Protein AF-0000000079301400 (afdb_homodimer)

Structure (mmCIF, N/CA/C/O backbone):
data_AF-0000000079301400-model_v1
#
loop_
_entity.id
_entity.type
_entity.pdbx_description
1 polymer 'Precorrin-2 methylase'
#
loop_
_atom_site.group_PDB
_atom_site.id
_atom_site.type_symbol
_atom_site.label_atom_id
_atom_site.label_alt_id
_atom_site.label_comp_id
_atom_site.label_asym_id
_atom_site.label_entity_id
_atom_site.label_seq_id
_atom_site.pdbx_PDB_ins_code
_atom_site.Cartn_x
_atom_site.Cartn_y
_atom_site.Cartn_z
_atom_site.occupancy
_atom_site.B_iso_or_equiv
_atom_site.auth_seq_id
_atom_site.auth_comp_id
_atom_site.auth_asym_id
_atom_sit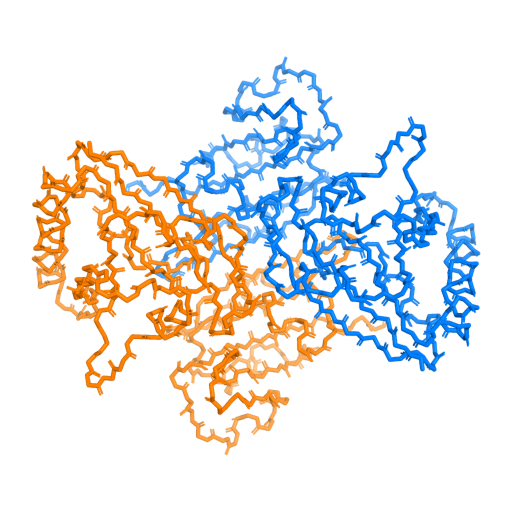e.auth_atom_id
_atom_site.pdbx_PDB_model_num
ATOM 1 N N . MET A 1 1 ? 14.289 18.422 16.375 1 97.81 1 MET A N 1
ATOM 2 C CA . MET A 1 1 ? 12.906 17.953 16.469 1 97.81 1 MET A CA 1
ATOM 3 C C . MET A 1 1 ? 12.555 17.094 15.258 1 97.81 1 MET A C 1
ATOM 5 O O . MET A 1 1 ? 12.953 17.391 14.133 1 97.81 1 MET A O 1
ATOM 9 N N . LYS A 1 2 ? 11.906 15.977 15.539 1 98.56 2 LYS A N 1
ATOM 10 C CA . LYS A 1 2 ? 11.562 15.055 14.453 1 98.56 2 LYS A CA 1
ATOM 11 C C . LYS A 1 2 ? 10.117 14.594 14.562 1 98.56 2 LYS A C 1
ATOM 13 O O . LYS A 1 2 ? 9.648 14.242 15.648 1 98.56 2 LYS A O 1
ATOM 18 N N . LEU A 1 3 ? 9.453 14.578 13.484 1 98.88 3 LEU A N 1
ATOM 19 C CA . LEU A 1 3 ? 8.086 14.094 13.383 1 98.88 3 LEU A CA 1
ATOM 20 C C . LEU A 1 3 ? 7.996 12.922 12.406 1 98.88 3 LEU A C 1
ATOM 22 O O . LEU A 1 3 ? 8.461 13.016 11.273 1 98.88 3 LEU A O 1
ATOM 26 N N . TYR A 1 4 ? 7.434 11.859 12.867 1 98.94 4 TYR A N 1
ATOM 27 C CA . TYR A 1 4 ? 7.129 10.727 12 1 98.94 4 TYR A CA 1
ATOM 28 C C . TYR A 1 4 ? 5.66 10.734 11.594 1 98.94 4 TYR A C 1
ATOM 30 O O . TYR A 1 4 ? 4.773 10.844 12.445 1 98.94 4 TYR A O 1
ATOM 38 N N . LEU A 1 5 ? 5.441 10.727 10.336 1 98.88 5 LEU A N 1
ATOM 39 C CA . LEU A 1 5 ? 4.105 10.406 9.852 1 98.88 5 LEU A CA 1
ATOM 40 C C . LEU A 1 5 ? 3.912 8.898 9.742 1 98.88 5 LEU A C 1
ATOM 42 O O . LEU A 1 5 ? 4.527 8.25 8.891 1 98.88 5 LEU A O 1
ATOM 46 N N . LEU A 1 6 ? 3.033 8.367 10.555 1 98.88 6 LEU A N 1
ATOM 47 C CA . LEU A 1 6 ? 2.928 6.922 10.695 1 98.88 6 LEU A CA 1
ATOM 48 C C . LEU A 1 6 ? 1.653 6.406 10.031 1 98.88 6 LEU A C 1
ATOM 50 O O . LEU A 1 6 ? 0.553 6.613 10.547 1 98.88 6 LEU A O 1
ATOM 54 N N . GLY A 1 7 ? 1.839 5.746 8.875 1 98.81 7 GLY A N 1
ATOM 55 C CA . GLY A 1 7 ? 0.693 5.051 8.312 1 98.81 7 GLY A CA 1
ATOM 56 C C . GLY A 1 7 ? 0.264 3.848 9.133 1 98.81 7 GLY A C 1
ATOM 57 O O . GLY A 1 7 ? 1.053 2.926 9.352 1 98.81 7 GLY A O 1
ATOM 58 N N . VAL A 1 8 ? -0.997 3.855 9.523 1 98.75 8 VAL A N 1
ATOM 59 C CA . VAL A 1 8 ? -1.432 2.789 10.422 1 98.75 8 VAL A CA 1
ATOM 60 C C . VAL A 1 8 ? -2.381 1.849 9.688 1 98.75 8 VAL A C 1
ATOM 62 O O . VAL A 1 8 ? -3 0.976 10.297 1 98.75 8 VAL A O 1
ATOM 65 N N . GLY A 1 9 ? -2.553 1.964 8.383 1 98.25 9 GLY A N 1
ATOM 66 C CA . GLY A 1 9 ? -3.43 1.11 7.602 1 98.25 9 GLY A CA 1
ATOM 67 C C . GLY A 1 9 ? -4.887 1.532 7.664 1 98.25 9 GLY A C 1
ATOM 68 O O . GLY A 1 9 ? -5.219 2.533 8.305 1 98.25 9 GLY A O 1
ATOM 69 N N . PRO A 1 10 ? -5.727 0.736 7.059 1 97.38 10 PRO A N 1
ATOM 70 C CA . PRO A 1 10 ? -7.105 1.178 6.859 1 97.38 10 PRO A CA 1
ATOM 71 C C . PRO A 1 10 ? -8 0.888 8.062 1 97.38 10 PRO A C 1
ATOM 73 O O . PRO A 1 10 ? -9.18 1.24 8.055 1 97.38 10 PRO A O 1
ATOM 76 N N . GLY A 1 11 ? -7.449 0.29 9.086 1 96.38 11 GLY A N 1
ATOM 77 C CA . GLY A 1 11 ? -8.312 0.088 10.242 1 96.38 11 GLY A CA 1
ATOM 78 C C . GLY A 1 11 ? -7.953 -1.142 11.055 1 96.38 11 GLY A C 1
ATOM 79 O O . GLY A 1 11 ? -7.992 -1.111 12.281 1 96.38 11 GLY A O 1
ATOM 80 N N . ASP A 1 12 ? -7.664 -2.252 10.398 1 96.94 12 ASP A N 1
ATOM 81 C CA . ASP A 1 12 ? -7.273 -3.5 11.047 1 96.94 12 ASP A CA 1
ATOM 82 C C . ASP A 1 12 ? -5.914 -3.359 11.734 1 96.94 12 ASP A C 1
ATOM 84 O O . ASP A 1 12 ? -4.898 -3.143 11.07 1 96.94 12 ASP A O 1
ATOM 88 N N . PRO A 1 13 ? -5.891 -3.492 13.062 1 97.75 13 PRO A N 1
ATOM 89 C CA . PRO A 1 13 ? -4.629 -3.309 13.781 1 97.75 13 PRO A CA 1
ATOM 90 C C . PRO A 1 13 ? -3.549 -4.297 13.344 1 97.75 13 PRO A C 1
ATOM 92 O O . PRO A 1 13 ? -2.357 -4.043 13.539 1 97.75 13 PRO A O 1
ATOM 95 N N . GLU A 1 14 ? -3.932 -5.344 12.742 1 98.12 14 GLU A N 1
ATOM 96 C CA . GLU A 1 14 ? -2.971 -6.348 12.297 1 98.12 14 GLU A CA 1
ATOM 97 C C . GLU A 1 14 ? -2.242 -5.898 11.031 1 98.12 14 GLU A C 1
ATOM 99 O O . GLU A 1 14 ? -1.263 -6.523 10.625 1 98.12 14 GLU A O 1
ATOM 104 N N . LEU A 1 15 ? -2.68 -4.812 10.469 1 98.62 15 LEU A N 1
ATOM 105 C CA . LEU A 1 15 ? -2.078 -4.398 9.203 1 98.62 15 LEU A CA 1
ATOM 106 C C . LEU A 1 15 ? -1.028 -3.316 9.43 1 98.62 15 LEU A C 1
ATOM 108 O O . LEU A 1 15 ? -0.467 -2.779 8.469 1 98.62 15 LEU A O 1
ATOM 112 N N . LEU A 1 16 ? -0.749 -2.998 10.695 1 98.81 16 LEU A N 1
ATOM 113 C CA . LEU A 1 16 ? 0.402 -2.152 10.992 1 98.81 16 LEU A CA 1
ATOM 114 C C . LEU A 1 16 ? 1.699 -2.83 10.562 1 98.81 16 LEU A C 1
ATOM 116 O O . LEU A 1 16 ? 1.841 -4.047 10.695 1 98.81 16 LEU A O 1
ATOM 120 N N . THR A 1 17 ? 2.65 -2.049 10.062 1 98.88 17 THR A N 1
ATOM 121 C CA . THR A 1 17 ? 3.984 -2.578 9.797 1 98.88 17 THR A CA 1
ATOM 122 C C . THR A 1 17 ? 4.777 -2.719 11.094 1 98.88 17 THR A C 1
ATOM 124 O O . THR A 1 17 ? 4.457 -2.08 12.094 1 98.88 17 THR A O 1
ATOM 127 N N . LEU A 1 18 ? 5.773 -3.494 11.023 1 98.88 18 LEU A N 1
ATOM 128 C CA . LEU A 1 18 ? 6.66 -3.654 12.172 1 98.88 18 LEU A CA 1
ATOM 129 C C . LEU A 1 18 ? 7.359 -2.34 12.508 1 98.88 18 LEU A C 1
ATOM 131 O O . LEU A 1 18 ? 7.578 -2.031 13.68 1 98.88 18 LEU A O 1
ATOM 135 N N . LYS A 1 19 ? 7.699 -1.574 11.508 1 98.81 19 LYS A N 1
ATOM 136 C CA . LYS A 1 19 ? 8.312 -0.269 11.719 1 98.81 19 LYS A CA 1
ATOM 137 C C . LYS A 1 19 ? 7.363 0.677 12.445 1 98.81 19 LYS A C 1
ATOM 139 O O . LYS A 1 19 ? 7.762 1.354 13.398 1 98.81 19 LYS A O 1
ATOM 144 N N . ALA A 1 20 ? 6.109 0.731 11.969 1 98.94 20 ALA A N 1
ATOM 145 C CA . ALA A 1 20 ? 5.117 1.564 12.648 1 98.94 20 ALA A CA 1
ATOM 146 C C . ALA A 1 20 ? 4.93 1.13 14.094 1 98.94 20 ALA A C 1
ATOM 148 O O . ALA A 1 20 ? 4.859 1.969 15 1 98.94 20 ALA A O 1
ATOM 149 N N . LEU A 1 21 ? 4.836 -0.171 14.266 1 98.81 21 LEU A N 1
ATOM 150 C CA . LEU A 1 21 ? 4.691 -0.702 15.617 1 98.81 21 LEU A CA 1
ATOM 151 C C . LEU A 1 21 ? 5.852 -0.259 16.5 1 98.81 21 LEU A C 1
ATOM 153 O O . LEU A 1 21 ? 5.637 0.265 17.594 1 98.81 21 LEU A O 1
ATOM 157 N N . ARG A 1 22 ? 7.047 -0.468 16.062 1 98.81 22 ARG A N 1
ATOM 158 C CA . ARG A 1 22 ? 8.234 -0.109 16.828 1 98.81 22 ARG A CA 1
ATOM 159 C C . ARG A 1 22 ? 8.227 1.372 17.188 1 98.81 22 ARG A C 1
ATOM 161 O O . ARG A 1 22 ? 8.516 1.739 18.328 1 98.81 22 ARG A O 1
ATOM 168 N N . LEU A 1 23 ? 7.902 2.221 16.266 1 98.88 23 LEU A N 1
ATOM 169 C CA . LEU A 1 23 ? 7.906 3.662 16.484 1 98.88 23 LEU A CA 1
ATOM 170 C C . LEU A 1 23 ? 6.789 4.07 17.438 1 98.88 23 LEU A C 1
ATOM 172 O O . LEU A 1 23 ? 6.984 4.918 18.312 1 98.88 23 LEU A O 1
ATOM 176 N N . ILE A 1 24 ? 5.613 3.443 17.266 1 98.88 24 ILE A N 1
ATOM 177 C CA . ILE A 1 24 ? 4.484 3.715 18.141 1 98.88 24 ILE A CA 1
ATOM 178 C C . ILE A 1 24 ? 4.875 3.412 19.594 1 98.88 24 ILE A C 1
ATOM 180 O O . ILE A 1 24 ? 4.539 4.172 20.5 1 98.88 24 ILE A O 1
ATOM 184 N N . GLN A 1 25 ? 5.566 2.367 19.781 1 98.75 25 GLN A N 1
ATOM 185 C CA . GLN A 1 25 ? 5.973 1.942 21.109 1 98.75 25 GLN A CA 1
ATOM 186 C C . GLN A 1 25 ? 7.082 2.832 21.672 1 98.75 25 GLN A C 1
ATOM 188 O O . GLN A 1 25 ? 7.098 3.156 22.859 1 98.75 25 GLN A O 1
ATOM 193 N N . ARG A 1 26 ? 7.953 3.305 20.859 1 98.56 26 ARG A N 1
ATOM 194 C CA . ARG A 1 26 ? 9.18 3.969 21.281 1 98.56 26 ARG A CA 1
ATOM 195 C C . ARG A 1 26 ? 8.961 5.469 21.453 1 98.56 26 ARG A C 1
ATOM 197 O O . ARG A 1 26 ? 9.555 6.09 22.328 1 98.56 26 ARG A O 1
ATOM 204 N N . LEU A 1 27 ? 8.227 6.129 20.594 1 98.81 27 LEU A N 1
ATOM 205 C CA . LEU A 1 27 ? 8.109 7.582 20.547 1 98.81 27 LEU A CA 1
ATOM 206 C C . LEU A 1 27 ? 7.434 8.109 21.812 1 98.81 27 LEU A C 1
ATOM 208 O O . LEU A 1 27 ? 6.484 7.504 22.312 1 98.81 27 LEU A O 1
ATOM 212 N N . PRO A 1 28 ? 7.883 9.203 22.281 1 98.75 28 PRO A N 1
ATOM 213 C CA . PRO A 1 28 ? 7.402 9.703 23.562 1 98.75 28 PRO A CA 1
ATOM 214 C C . PRO A 1 28 ? 6.02 10.344 23.469 1 98.75 28 PRO A C 1
ATOM 216 O O . PRO A 1 28 ? 5.352 10.531 24.484 1 98.75 28 PRO A O 1
ATOM 219 N N . VAL A 1 29 ? 5.559 10.727 22.281 1 98.81 29 VAL A N 1
ATOM 220 C CA . VAL A 1 29 ? 4.266 11.375 22.109 1 98.81 29 VAL A CA 1
ATOM 221 C C . VAL A 1 29 ? 3.689 11.016 20.734 1 98.81 29 VAL A C 1
ATOM 223 O O . VAL A 1 29 ? 4.434 10.859 19.766 1 98.81 29 VAL A O 1
ATOM 226 N N . LEU A 1 30 ? 2.406 10.852 20.719 1 98.75 30 LEU A N 1
ATOM 227 C CA . LEU A 1 30 ? 1.691 10.594 19.484 1 98.75 30 LEU A CA 1
ATOM 228 C C . LEU A 1 30 ? 0.615 11.648 19.234 1 98.75 30 LEU A C 1
ATOM 230 O O . LEU A 1 30 ? -0.041 12.102 20.188 1 98.75 30 LEU A O 1
ATOM 234 N N . PHE A 1 31 ? 0.502 12.047 17.984 1 98.38 31 PHE A N 1
ATOM 235 C CA . PHE A 1 31 ? -0.577 12.906 17.516 1 98.38 31 PHE A CA 1
ATOM 236 C C . PHE A 1 31 ? -1.582 12.109 16.688 1 98.38 31 PHE A C 1
ATOM 238 O O . PHE A 1 31 ? -1.231 11.094 16.094 1 98.38 31 PHE A O 1
ATOM 245 N N . TYR A 1 32 ? -2.82 12.539 16.688 1 96.94 32 TYR A N 1
ATOM 246 C CA . TYR A 1 32 ? -3.846 11.891 15.875 1 96.94 32 TYR A CA 1
ATOM 247 C C . TYR A 1 32 ? -4.934 12.883 15.469 1 96.94 32 TYR A C 1
ATOM 249 O O . TYR A 1 32 ? -5.141 13.891 16.141 1 96.94 32 TYR A O 1
ATOM 257 N N . PRO A 1 33 ? -5.547 12.609 14.305 1 93.19 33 PRO A N 1
ATOM 258 C CA . PRO A 1 33 ? -6.609 13.516 13.875 1 93.19 33 PRO A CA 1
ATOM 259 C C . PRO A 1 33 ? -7.863 13.422 14.742 1 93.19 33 PRO A C 1
ATOM 261 O O . PRO A 1 33 ? -8.328 12.312 15.039 1 93.19 33 PRO A O 1
ATOM 264 N N . GLU A 1 34 ? -8.273 14.578 15.047 1 87.5 34 GLU A N 1
ATOM 265 C CA . GLU A 1 34 ? -9.516 14.656 15.805 1 87.5 34 GLU A CA 1
ATOM 266 C C . GLU A 1 34 ? -10.727 14.508 14.883 1 87.5 34 GLU A C 1
ATOM 268 O O . GLU A 1 34 ? -10.805 15.148 13.836 1 87.5 34 GLU A O 1
ATOM 273 N N . GLU A 1 35 ? -11.539 13.508 15.094 1 75.5 35 GLU A N 1
ATOM 274 C CA . GLU A 1 35 ? -12.805 13.336 14.391 1 75.5 35 GLU A CA 1
ATOM 275 C C . GLU A 1 35 ? -13.992 13.719 15.266 1 75.5 35 GLU A C 1
ATOM 277 O O . GLU A 1 35 ? -14.008 13.414 16.469 1 75.5 35 GLU A O 1
ATOM 282 N N . GLU A 1 36 ? -14.742 14.656 14.805 1 69.62 36 GLU A N 1
ATOM 283 C CA . GLU A 1 36 ? -15.82 15.188 15.633 1 69.62 36 GLU A CA 1
ATOM 284 C C . GLU A 1 36 ? -16.766 14.07 16.094 1 69.62 36 GLU A C 1
ATOM 286 O O . GLU A 1 36 ? -17.312 13.336 15.266 1 69.62 36 GLU A O 1
ATOM 291 N N . GLY A 1 37 ? -16.875 14 17.391 1 70.44 37 GLY A N 1
ATOM 292 C CA . GLY A 1 37 ? -17.906 13.164 18 1 70.44 37 GLY A CA 1
ATOM 293 C C . GLY A 1 37 ? -17.547 11.695 18.016 1 70.44 37 GLY A C 1
ATOM 294 O O . GLY A 1 37 ? -18.391 10.844 18.312 1 70.44 37 GLY A O 1
ATOM 295 N N . ARG A 1 38 ? -16.391 11.305 17.531 1 79.5 38 ARG A N 1
ATOM 296 C CA . ARG A 1 38 ? -16.047 9.891 17.547 1 79.5 38 ARG A CA 1
ATOM 297 C C . ARG A 1 38 ? -14.539 9.703 17.734 1 79.5 38 ARG A C 1
ATOM 299 O O . ARG A 1 38 ? -13.773 10.672 17.656 1 79.5 38 ARG A O 1
ATOM 306 N N . GLU A 1 39 ? -14.227 8.609 18.172 1 85.75 39 GLU A N 1
ATOM 307 C CA . GLU A 1 39 ? -12.812 8.25 18.234 1 85.75 39 GLU A CA 1
ATOM 308 C C . GLU A 1 39 ? -12.172 8.266 16.859 1 85.75 39 GLU A C 1
ATOM 310 O O . GLU A 1 39 ? -12.773 7.828 15.875 1 85.75 39 GLU A O 1
ATOM 315 N N . SER A 1 40 ? -10.992 8.828 16.875 1 91.88 40 SER A N 1
ATOM 316 C CA . SER A 1 40 ? -10.219 8.836 15.633 1 91.88 40 SER A CA 1
ATOM 317 C C . SER A 1 40 ? -9.969 7.414 15.133 1 91.88 40 SER A C 1
ATOM 319 O O . SER A 1 40 ? -9.539 6.547 15.891 1 91.88 40 SER A O 1
ATOM 321 N N . LEU A 1 41 ? -10.25 7.219 13.914 1 92.75 41 LEU A N 1
ATOM 322 C CA . LEU A 1 41 ? -10.055 5.902 13.312 1 92.75 41 LEU A CA 1
ATOM 323 C C . LEU A 1 41 ? -8.586 5.516 13.32 1 92.75 41 LEU A C 1
ATOM 325 O O . LEU A 1 41 ? -8.242 4.348 13.523 1 92.75 41 LEU A O 1
ATOM 329 N N . ALA A 1 42 ? -7.727 6.531 13.062 1 96.19 42 ALA A N 1
ATOM 330 C CA . ALA A 1 42 ? -6.293 6.27 13.117 1 96.19 42 ALA A CA 1
ATOM 331 C C . ALA A 1 42 ? -5.863 5.84 14.516 1 96.19 42 ALA A C 1
ATOM 333 O O . ALA A 1 42 ? -5.098 4.887 14.672 1 96.19 42 ALA A O 1
ATOM 334 N N . LEU A 1 43 ? -6.383 6.543 15.469 1 97.06 43 LEU A N 1
A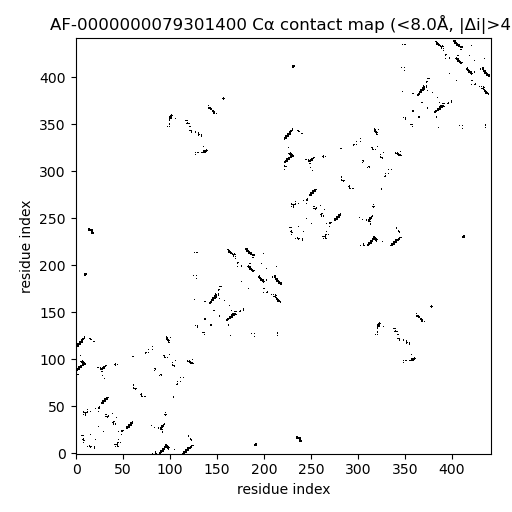TOM 335 C CA . LEU A 1 43 ? -6.09 6.184 16.859 1 97.06 43 LEU A CA 1
ATOM 336 C C . LEU A 1 43 ? -6.613 4.789 17.188 1 97.06 43 LEU A C 1
ATOM 338 O O . LEU A 1 43 ? -5.918 3.99 17.812 1 97.06 43 LEU A O 1
ATOM 342 N N . ARG A 1 44 ? -7.801 4.5 16.734 1 95.44 44 ARG A N 1
ATOM 343 C CA . ARG A 1 44 ? -8.406 3.197 16.984 1 95.44 44 ARG A CA 1
ATOM 344 C C . ARG A 1 44 ? -7.555 2.072 16.406 1 95.44 44 ARG A C 1
ATOM 346 O O . ARG A 1 44 ? -7.352 1.046 17.062 1 95.44 44 ARG A O 1
ATOM 353 N N . ALA A 1 45 ? -7.066 2.24 15.227 1 96.38 45 ALA A N 1
ATOM 354 C CA . ALA A 1 45 ? -6.262 1.23 14.547 1 96.38 45 ALA A CA 1
ATOM 355 C C . ALA A 1 45 ? -4.957 0.972 15.297 1 96.38 45 ALA A C 1
ATOM 357 O O . ALA A 1 45 ? -4.457 -0.154 15.312 1 96.38 45 ALA A O 1
ATOM 358 N N . ALA A 1 46 ? -4.418 1.963 15.953 1 98.12 46 ALA A N 1
ATOM 359 C CA . ALA A 1 46 ? -3.111 1.865 16.609 1 98.12 46 ALA A CA 1
ATOM 360 C C . ALA A 1 46 ? -3.26 1.531 18.094 1 98.12 46 ALA A C 1
ATOM 362 O O . ALA A 1 46 ? -2.297 1.114 18.734 1 98.12 46 ALA A O 1
ATOM 363 N N . LYS A 1 47 ? -4.363 1.662 18.641 1 97.19 47 LYS A N 1
ATOM 364 C CA . LYS A 1 47 ? -4.629 1.705 20.078 1 97.19 47 LYS A CA 1
ATOM 365 C C . LYS A 1 47 ? -4.117 0.447 20.766 1 97.19 47 LYS A C 1
ATOM 367 O O . LYS A 1 47 ? -3.453 0.529 21.812 1 97.19 47 LYS A O 1
ATOM 372 N N . PRO A 1 48 ? -4.363 -0.736 20.188 1 97.75 48 PRO A N 1
ATOM 373 C CA . PRO A 1 48 ? -3.91 -1.951 20.875 1 97.75 48 PRO A CA 1
ATOM 374 C C . PRO A 1 48 ? -2.398 -1.981 21.078 1 97.75 48 PRO A C 1
ATOM 376 O O . PRO A 1 48 ? -1.898 -2.768 21.891 1 97.75 48 PRO A O 1
ATOM 379 N N . HIS A 1 49 ? -1.675 -1.142 20.391 1 98 49 HIS A N 1
ATOM 380 C CA . HIS A 1 49 ? -0.219 -1.226 20.391 1 98 49 HIS A CA 1
ATOM 381 C C . HIS A 1 49 ? 0.403 -0.023 21.094 1 98 49 HIS A C 1
ATOM 383 O O . HIS A 1 49 ? 1.629 0.092 21.172 1 98 49 HIS A O 1
ATOM 389 N N . ILE A 1 50 ? -0.396 0.881 21.562 1 98.44 50 ILE A N 1
ATOM 390 C CA . ILE A 1 50 ? 0.081 2.078 22.25 1 98.44 50 ILE A CA 1
ATOM 391 C C . ILE A 1 50 ? 0.275 1.78 23.734 1 98.44 50 ILE A C 1
ATOM 393 O O . ILE A 1 50 ? -0.667 1.38 24.422 1 98.44 50 ILE A O 1
ATOM 397 N N . PRO A 1 51 ? 1.49 1.929 24.188 1 98.25 51 PRO A N 1
ATOM 398 C CA . PRO A 1 51 ? 1.716 1.725 25.609 1 98.25 51 PRO A CA 1
ATOM 399 C C . PRO A 1 51 ? 0.805 2.588 26.484 1 98.25 51 PRO A C 1
ATOM 401 O O . PRO A 1 51 ? 0.521 3.738 26.141 1 98.25 51 PRO A O 1
ATOM 404 N N . PRO A 1 52 ? 0.425 2.029 27.641 1 97.56 52 PRO A N 1
ATOM 405 C CA . PRO A 1 52 ? -0.397 2.82 28.562 1 97.56 52 PRO A CA 1
ATOM 406 C C . PRO A 1 52 ? 0.307 4.09 29.047 1 97.56 52 PRO A C 1
ATOM 408 O O . PRO A 1 52 ? 1.511 4.066 29.312 1 97.56 52 PRO A O 1
ATOM 411 N N . GLY A 1 53 ? -0.458 5.199 29.047 1 97.5 53 GLY A N 1
ATOM 412 C CA . GLY A 1 53 ? 0.06 6.438 29.609 1 97.5 53 GLY A CA 1
ATOM 413 C C . GLY A 1 53 ? 0.779 7.297 28.594 1 97.5 53 GLY A C 1
ATOM 414 O O . GLY A 1 53 ? 1.177 8.422 28.891 1 97.5 53 GLY A O 1
ATOM 415 N N . LYS A 1 54 ? 0.968 6.754 27.391 1 97.88 54 LYS A N 1
ATOM 416 C CA . LYS A 1 54 ? 1.623 7.551 26.359 1 97.88 54 LYS A CA 1
ATOM 417 C C . LYS A 1 54 ? 0.827 8.812 26.062 1 97.88 54 LYS A C 1
ATOM 419 O O . LYS A 1 54 ? -0.386 8.758 25.844 1 97.88 54 LYS A O 1
ATOM 424 N N . PRO A 1 55 ? 1.537 9.961 26.078 1 98.38 55 PRO A N 1
ATOM 425 C CA . PRO A 1 55 ? 0.866 11.203 25.688 1 98.38 55 PRO A CA 1
ATOM 426 C C . PRO A 1 55 ? 0.264 11.133 24.281 1 98.38 55 PRO A C 1
ATOM 428 O O . PRO A 1 55 ? 0.946 10.742 23.328 1 98.38 55 PRO A O 1
ATOM 431 N N . LEU A 1 56 ? -1.015 11.398 24.219 1 97.88 56 LEU A N 1
ATOM 432 C CA . LEU A 1 56 ? -1.778 11.453 22.969 1 97.88 56 LEU A CA 1
ATOM 433 C C . LEU A 1 56 ? -2.396 12.836 22.766 1 97.88 56 LEU A C 1
ATOM 435 O O . LEU A 1 56 ? -3.162 13.305 23.609 1 97.88 56 LEU A O 1
ATOM 439 N N . LEU A 1 57 ? -2.059 13.484 21.672 1 97.19 57 LEU A N 1
ATOM 440 C CA . LEU A 1 57 ? -2.535 14.836 21.406 1 97.19 57 LEU A CA 1
ATOM 441 C C . LEU A 1 57 ? -3.416 14.883 20.172 1 97.19 57 LEU A C 1
ATOM 443 O O . LEU A 1 57 ? -2.951 14.586 19.062 1 97.19 57 LEU A O 1
ATOM 447 N N . PRO A 1 58 ? -4.684 15.211 20.328 1 95.44 58 PRO A N 1
ATOM 448 C CA . PRO A 1 58 ? -5.555 15.367 19.156 1 95.44 58 PRO A CA 1
ATOM 449 C C . PRO A 1 58 ? -5.27 16.641 18.375 1 95.44 58 PRO A C 1
ATOM 451 O O . PRO A 1 58 ? -4.957 17.672 18.969 1 95.44 58 PRO A O 1
ATOM 454 N N . LEU A 1 59 ? -5.312 16.516 17.109 1 94.06 59 LEU A N 1
ATOM 455 C CA . LEU A 1 59 ? -5.18 17.672 16.234 1 94.06 59 LEU A CA 1
ATOM 456 C C . LEU A 1 59 ? -6.383 17.781 15.305 1 94.06 59 LEU A C 1
ATOM 458 O O . LEU A 1 59 ? -6.926 16.781 14.852 1 94.06 59 LEU A O 1
ATOM 462 N N . PRO A 1 60 ? -6.789 19.016 15.133 1 83.88 60 PRO A N 1
ATOM 463 C CA . PRO A 1 60 ? -7.961 19.188 14.266 1 83.88 60 PRO A CA 1
ATOM 464 C C . PRO A 1 60 ? -7.711 18.719 12.836 1 83.88 60 PRO A C 1
ATOM 466 O O . PRO A 1 60 ? -6.574 18.766 12.359 1 83.88 60 PRO A O 1
ATOM 469 N N . LEU A 1 61 ? -8.906 18.188 12.32 1 73.75 61 LEU A N 1
ATOM 470 C CA . LEU A 1 61 ? -8.906 17.953 10.883 1 73.75 61 LEU A CA 1
ATOM 471 C C . LEU A 1 61 ? -9.172 19.25 10.117 1 73.75 61 LEU A C 1
ATOM 473 O O . LEU A 1 61 ? -9.828 20.156 10.641 1 73.75 61 LEU A O 1
ATOM 477 N N . PHE A 1 62 ? -8.5 19.484 9.102 1 69.56 62 PHE A N 1
ATOM 478 C CA . PHE A 1 62 ? -8.562 20.719 8.32 1 69.56 62 PHE A CA 1
ATOM 479 C C . PHE A 1 62 ? -9.68 20.641 7.289 1 69.56 62 PHE A C 1
ATOM 481 O O . PHE A 1 62 ? -9.438 20.75 6.086 1 69.56 62 PHE A O 1
ATOM 488 N N . THR A 1 63 ? -10.867 20.125 7.945 1 62.5 63 THR A N 1
ATOM 489 C CA . THR A 1 63 ? -11.992 19.891 7.043 1 62.5 63 THR A CA 1
ATOM 490 C C . THR A 1 63 ? -12.992 21.031 7.109 1 62.5 63 THR A C 1
ATOM 492 O O . THR A 1 63 ? -13.078 21.734 8.117 1 62.5 63 THR A O 1
ATOM 495 N N . GLY A 1 64 ? -12.93 22.172 6.211 1 64.38 64 GLY A N 1
ATOM 496 C CA . GLY A 1 64 ? -13.891 23.25 6.152 1 64.38 64 GLY A CA 1
ATOM 497 C C . GLY A 1 64 ? -13.828 24.047 4.855 1 64.38 64 GLY A C 1
ATOM 498 O O . GLY A 1 64 ? -12.859 23.906 4.094 1 64.38 64 GLY A O 1
ATOM 499 N N . HIS A 1 65 ? -14.898 24.609 4.574 1 69.94 65 HIS A N 1
ATOM 500 C CA . HIS A 1 65 ? -15.047 25.312 3.305 1 69.94 65 HIS A CA 1
ATOM 501 C C . HIS A 1 65 ? -14.367 26.672 3.352 1 69.94 65 HIS A C 1
ATOM 503 O O . HIS A 1 65 ? -14.062 27.266 2.309 1 69.94 65 HIS A O 1
ATOM 509 N N . ASP A 1 66 ? -14.047 27.125 4.5 1 82 66 ASP A N 1
ATOM 510 C CA . ASP A 1 66 ? -13.414 28.438 4.641 1 82 66 ASP A CA 1
ATOM 511 C C . ASP A 1 66 ? -11.891 28.312 4.613 1 82 66 ASP A C 1
ATOM 513 O O . ASP A 1 66 ? -11.289 27.812 5.566 1 82 66 ASP A O 1
ATOM 517 N N . PRO A 1 67 ? -11.336 28.766 3.502 1 85.19 67 PRO A N 1
ATOM 518 C CA . PRO A 1 67 ? -9.891 28.625 3.336 1 85.19 67 PRO A CA 1
ATOM 519 C C . PRO A 1 67 ? -9.102 29.281 4.461 1 85.19 67 PRO A C 1
ATOM 521 O O . PRO A 1 67 ? -8.055 28.766 4.879 1 85.19 67 PRO A O 1
ATOM 524 N N . GLN A 1 68 ? -9.562 30.375 4.922 1 87.94 68 GLN A N 1
ATOM 525 C CA . GLN A 1 68 ? -8.867 31.078 6 1 87.94 68 GLN A CA 1
ATOM 526 C C . GLN A 1 68 ? -8.93 30.281 7.301 1 87.94 68 GLN A C 1
ATOM 528 O O . GLN A 1 68 ? -7.938 30.203 8.031 1 87.94 68 GLN A O 1
ATOM 533 N N . ALA A 1 69 ? -10.086 29.766 7.477 1 85.12 69 ALA A N 1
ATOM 534 C CA . ALA A 1 69 ? -10.25 28.938 8.672 1 85.12 69 ALA A CA 1
ATOM 535 C C . ALA A 1 69 ? -9.367 27.688 8.602 1 85.12 69 ALA A C 1
ATOM 537 O O . ALA A 1 69 ? -8.758 27.297 9.602 1 85.12 69 ALA A O 1
ATOM 538 N N . ARG A 1 70 ? -9.281 27.141 7.469 1 87.75 70 ARG A N 1
ATOM 539 C CA . ARG A 1 70 ? -8.438 25.953 7.273 1 87.75 70 ARG A CA 1
ATOM 540 C C . ARG A 1 70 ? -6.973 26.281 7.516 1 87.75 70 ARG A C 1
ATOM 542 O O . ARG A 1 70 ? -6.262 25.516 8.172 1 87.75 70 ARG A O 1
ATOM 549 N N . GLU A 1 71 ? -6.621 27.422 7.043 1 89.94 71 GLU A N 1
ATOM 550 C CA . GLU A 1 71 ? -5.23 27.844 7.199 1 89.94 71 GLU A CA 1
ATOM 551 C C . GLU A 1 71 ? -4.902 28.109 8.664 1 89.94 71 GLU A C 1
ATOM 553 O O . GLU A 1 71 ? -3.824 27.75 9.141 1 89.94 71 GLU A O 1
ATOM 558 N N . ARG A 1 72 ? -5.793 28.75 9.328 1 90.06 72 ARG A N 1
ATOM 559 C CA . ARG A 1 72 ? -5.605 29.016 10.75 1 90.06 72 ARG A CA 1
ATOM 560 C C . ARG A 1 72 ? -5.504 27.703 11.539 1 90.06 72 ARG A C 1
ATOM 562 O O . ARG A 1 72 ? -4.652 27.578 12.422 1 90.06 72 ARG A O 1
ATOM 569 N N . ALA A 1 73 ? -6.348 26.797 11.164 1 89 73 ALA A N 1
ATOM 570 C CA . ALA A 1 73 ? -6.34 25.5 11.828 1 89 73 ALA A CA 1
ATOM 571 C C . ALA A 1 73 ? -5.023 24.766 11.594 1 89 73 ALA A C 1
ATOM 573 O O . ALA A 1 73 ? -4.48 24.141 12.5 1 89 73 ALA A O 1
ATOM 574 N N . ARG A 1 74 ? -4.512 24.875 10.438 1 92.62 74 ARG A N 1
ATOM 575 C CA . ARG A 1 74 ? -3.242 24.234 10.094 1 92.62 74 ARG A CA 1
ATOM 576 C C . ARG A 1 74 ? -2.094 24.859 10.891 1 92.62 74 ARG A C 1
ATOM 578 O O . ARG A 1 74 ? -1.244 24.141 11.414 1 92.62 74 ARG A O 1
ATOM 585 N N . ARG A 1 75 ? -2.117 26.125 11 1 93.44 75 ARG A N 1
ATOM 586 C CA . ARG A 1 75 ? -1.069 26.812 11.742 1 93.44 75 ARG A CA 1
ATOM 587 C C . ARG A 1 75 ? -1.116 26.453 13.227 1 93.44 75 ARG A C 1
ATOM 589 O O . ARG A 1 75 ? -0.077 26.219 13.844 1 93.44 75 ARG A O 1
ATOM 596 N N . GLN A 1 76 ? -2.289 26.406 13.68 1 92.44 76 GLN A N 1
ATOM 597 C CA . GLN A 1 76 ? -2.459 26.031 15.078 1 92.44 76 GLN A CA 1
ATOM 598 C C . GLN A 1 76 ? -1.991 24.609 15.336 1 92.44 76 GLN A C 1
ATOM 600 O O . GLN A 1 76 ? -1.32 24.328 16.328 1 92.44 76 GLN A O 1
ATOM 605 N N . ALA A 1 77 ? -2.385 23.734 14.469 1 94.69 77 ALA A N 1
ATOM 606 C CA . ALA A 1 77 ? -1.957 22.344 14.586 1 94.69 77 ALA A CA 1
ATOM 607 C C . ALA A 1 77 ? -0.437 22.234 14.516 1 94.69 77 ALA A C 1
ATOM 609 O O . ALA A 1 77 ? 0.175 21.516 15.312 1 94.69 77 ALA A O 1
ATOM 610 N N . ALA A 1 78 ? 0.169 22.938 13.625 1 96.56 78 ALA A N 1
ATOM 611 C CA . ALA A 1 78 ? 1.622 22.922 13.477 1 96.56 78 ALA A CA 1
ATOM 612 C C . ALA A 1 78 ? 2.309 23.453 14.727 1 96.56 78 ALA A C 1
ATOM 614 O O . ALA A 1 78 ? 3.338 22.922 15.156 1 96.56 78 ALA A O 1
ATOM 615 N N . GLU A 1 79 ? 1.714 24.484 15.258 1 96.25 79 GLU A N 1
ATOM 616 C CA . GLU A 1 79 ? 2.262 25.047 16.484 1 96.25 79 GLU A CA 1
ATOM 617 C C . GLU A 1 79 ? 2.193 24.047 17.625 1 96.25 79 GLU A C 1
ATOM 619 O O . GLU A 1 79 ? 3.15 23.906 18.391 1 96.25 79 GLU A O 1
ATOM 624 N N . THR A 1 80 ? 1.096 23.406 17.719 1 96.62 80 THR A N 1
ATOM 625 C CA . THR A 1 80 ? 0.93 22.391 18.734 1 96.62 80 THR A CA 1
ATOM 626 C C . THR A 1 80 ? 1.982 21.297 18.578 1 96.62 80 THR A C 1
ATOM 628 O O . THR A 1 80 ? 2.588 20.859 19.562 1 96.62 80 THR A O 1
ATOM 631 N N . ILE A 1 81 ? 2.223 20.859 17.391 1 98.06 81 ILE A N 1
ATOM 632 C CA . ILE A 1 81 ? 3.223 19.844 17.094 1 98.06 81 ILE A CA 1
ATOM 633 C C . ILE A 1 81 ? 4.609 20.344 17.484 1 98.06 81 ILE A C 1
ATOM 635 O O . ILE A 1 81 ? 5.355 19.656 18.188 1 98.06 81 ILE A O 1
ATOM 639 N N . ARG A 1 82 ? 4.891 21.547 17.094 1 97.88 82 ARG A N 1
ATOM 640 C CA . ARG A 1 82 ? 6.207 22.109 17.375 1 97.88 82 ARG A CA 1
ATOM 641 C C . ARG A 1 82 ? 6.453 22.234 18.875 1 97.88 82 ARG A C 1
ATOM 643 O O . ARG A 1 82 ? 7.547 21.938 19.359 1 97.88 82 ARG A O 1
ATOM 650 N N . GLU A 1 83 ? 5.477 22.703 19.547 1 97.81 83 GLU A N 1
ATOM 651 C CA . GLU A 1 83 ? 5.594 22.828 20.984 1 97.81 83 GLU A CA 1
ATOM 652 C C . GLU A 1 83 ? 5.84 21.469 21.641 1 97.81 83 GLU A C 1
ATOM 654 O O . GLU A 1 83 ? 6.707 21.344 22.516 1 97.81 83 GLU A O 1
ATOM 659 N N . ALA A 1 84 ? 5.086 20.5 21.25 1 98.31 84 ALA A N 1
ATOM 660 C CA . ALA A 1 84 ? 5.262 19.156 21.797 1 98.31 84 ALA A CA 1
ATOM 661 C C . ALA A 1 84 ? 6.648 18.609 21.469 1 98.31 84 ALA A C 1
ATOM 663 O O . ALA A 1 84 ? 7.32 18.031 22.328 1 98.31 84 ALA A O 1
ATOM 664 N N . LEU A 1 85 ? 7.062 18.75 20.234 1 98.5 85 LEU A N 1
ATOM 665 C CA . LEU A 1 85 ? 8.352 18.234 19.797 1 98.5 85 LEU A CA 1
ATOM 666 C C . LEU A 1 85 ? 9.492 18.953 20.516 1 98.5 85 LEU A C 1
ATOM 668 O O . LEU A 1 85 ? 10.547 18.359 20.766 1 98.5 85 LEU A O 1
ATOM 672 N N . ALA A 1 86 ? 9.266 20.266 20.781 1 98.06 86 ALA A N 1
ATOM 673 C CA . ALA A 1 86 ? 10.266 21 21.562 1 98.06 86 ALA A CA 1
ATOM 674 C C . ALA A 1 86 ? 10.453 20.359 22.938 1 98.06 86 ALA A C 1
ATOM 676 O O . ALA A 1 86 ? 11.562 20.328 23.469 1 98.06 86 ALA A O 1
ATOM 677 N N . ARG A 1 87 ? 9.43 19.844 23.438 1 98 87 ARG A N 1
ATOM 678 C CA . ARG A 1 87 ? 9.438 19.234 24.766 1 98 87 ARG A CA 1
ATOM 679 C C . ARG A 1 87 ? 9.945 17.797 24.703 1 98 87 ARG A C 1
ATOM 681 O O . ARG A 1 87 ? 10.766 17.391 25.531 1 98 87 ARG A O 1
ATOM 688 N N . TYR A 1 88 ? 9.516 16.984 23.719 1 98.38 88 TYR A N 1
ATOM 689 C CA . TYR A 1 88 ? 9.727 15.539 23.703 1 98.38 88 TYR A CA 1
ATOM 690 C C . TYR A 1 88 ? 10.859 15.156 22.766 1 98.38 88 TYR A C 1
ATOM 692 O O . TYR A 1 88 ? 11.375 14.031 22.828 1 98.38 88 TYR A O 1
ATOM 700 N N . GLY A 1 89 ? 11.234 16.062 21.906 1 98.25 89 GLY A N 1
ATOM 701 C CA . GLY A 1 89 ? 12.281 15.789 20.938 1 98.25 89 GLY A CA 1
ATOM 702 C C . GLY A 1 89 ? 11.773 15.117 19.672 1 98.25 89 GLY A C 1
ATOM 703 O O . GLY A 1 89 ? 12.156 15.5 18.562 1 98.25 89 GLY A O 1
ATOM 704 N N . GLU A 1 90 ? 10.961 14.156 19.781 1 98.75 90 GLU A N 1
ATOM 705 C CA . GLU A 1 90 ? 10.391 13.43 18.656 1 98.75 90 GLU A CA 1
ATOM 706 C C . GLU A 1 90 ? 8.945 13.016 18.938 1 98.75 90 GLU A C 1
ATOM 708 O O . GLU A 1 90 ? 8.539 12.945 20.094 1 98.75 90 GLU A O 1
ATOM 713 N N . GLY A 1 91 ? 8.195 12.812 17.891 1 98.81 91 GLY A N 1
ATOM 714 C CA . GLY A 1 91 ? 6.812 12.367 17.984 1 98.81 91 GLY A CA 1
ATOM 715 C C . GLY A 1 91 ? 6.297 11.742 16.703 1 98.81 91 GLY A C 1
ATOM 716 O O . GLY A 1 91 ? 6.98 11.758 15.68 1 98.81 91 GLY A O 1
ATOM 717 N N . GLY A 1 92 ? 5.137 11.094 16.828 1 98.81 92 GLY A N 1
ATOM 718 C CA . GLY A 1 92 ? 4.508 10.453 15.68 1 98.81 92 GLY A CA 1
ATOM 719 C C . GLY A 1 92 ? 3.08 10.914 15.453 1 98.81 92 GLY A C 1
ATOM 720 O O . GLY A 1 92 ? 2.312 11.062 16.406 1 98.81 92 GLY A O 1
ATOM 721 N N . TYR A 1 93 ? 2.781 11.234 14.258 1 98.75 93 TYR A N 1
ATOM 722 C CA . TYR A 1 93 ? 1.409 11.508 13.852 1 98.75 93 TYR A CA 1
ATOM 723 C C . TYR A 1 93 ? 0.771 10.273 13.219 1 98.75 93 TYR A C 1
ATOM 725 O O . TYR A 1 93 ? 1.202 9.82 12.156 1 98.75 93 TYR A O 1
ATOM 733 N N . LEU A 1 94 ? -0.275 9.719 13.844 1 98.62 94 LEU A N 1
ATOM 734 C CA . LEU A 1 94 ? -0.983 8.555 13.328 1 98.62 94 LEU A CA 1
ATOM 735 C C . LEU A 1 94 ? -1.839 8.922 12.125 1 98.62 94 LEU A C 1
ATOM 737 O O . LEU A 1 94 ? -2.672 9.828 12.203 1 98.62 94 LEU A O 1
ATOM 741 N N . VAL A 1 95 ? -1.643 8.227 11.047 1 97.94 95 VAL A N 1
ATOM 742 C CA . VAL A 1 95 ? -2.357 8.516 9.812 1 97.94 95 VAL A CA 1
ATOM 743 C C . VAL A 1 95 ? -3.145 7.277 9.375 1 97.94 95 VAL A C 1
ATOM 745 O O . VAL A 1 95 ? -2.568 6.203 9.188 1 97.94 95 VAL A O 1
ATOM 748 N N . LEU A 1 96 ? -4.48 7.395 9.203 1 96.62 96 LEU A N 1
ATOM 749 C CA . LEU A 1 96 ? -5.277 6.297 8.672 1 96.62 96 LEU A CA 1
ATOM 750 C C . LEU A 1 96 ? -4.859 5.957 7.25 1 96.62 96 LEU A C 1
ATOM 752 O O . LEU A 1 96 ? -4.742 6.848 6.402 1 96.62 96 LEU A O 1
ATOM 756 N N . GLY A 1 97 ? -4.645 4.699 6.984 1 97.38 97 GLY A N 1
ATOM 757 C CA . GLY A 1 97 ? -4.168 4.289 5.672 1 97.38 97 GLY A CA 1
ATOM 758 C C . GLY A 1 97 ? -2.682 4.52 5.477 1 97.38 97 GLY A C 1
ATOM 759 O O . GLY A 1 97 ? -1.873 4.156 6.332 1 97.38 97 GLY A O 1
ATOM 760 N N . ASP A 1 98 ? -2.295 4.926 4.328 1 98.62 98 ASP A N 1
ATOM 761 C CA . ASP A 1 98 ? -0.919 5.273 3.992 1 98.62 98 ASP A CA 1
ATOM 762 C C . ASP A 1 98 ? -0.618 6.727 4.359 1 98.62 98 ASP A C 1
ATOM 764 O O . ASP A 1 98 ? -1.438 7.617 4.121 1 98.62 98 ASP A O 1
ATOM 768 N N . SER A 1 99 ? 0.618 6.973 4.828 1 98.62 99 SER A N 1
ATOM 769 C CA . SER A 1 99 ? 0.98 8.266 5.402 1 98.62 99 SER A CA 1
ATOM 770 C C . SER A 1 99 ? 1.098 9.336 4.324 1 98.62 99 SER A C 1
ATOM 772 O O . SER A 1 99 ? 1.133 10.531 4.629 1 98.62 99 SER A O 1
ATOM 774 N N . LEU A 1 100 ? 1.104 8.93 3.051 1 98.5 100 LEU A N 1
ATOM 775 C CA . LEU A 1 100 ? 1.324 9.938 2.018 1 98.5 100 LEU A CA 1
ATOM 776 C C . LEU A 1 100 ? 0.241 9.859 0.947 1 98.5 100 LEU A C 1
ATOM 778 O O . LEU A 1 100 ? 0.412 10.398 -0.151 1 98.5 100 LEU A O 1
ATOM 782 N N . LEU A 1 101 ? -0.848 9.133 1.176 1 98.38 101 LEU A N 1
ATOM 783 C CA . LEU A 1 101 ? -1.978 9.047 0.256 1 98.38 101 LEU A CA 1
ATOM 784 C C . LEU A 1 101 ? -3.23 9.648 0.877 1 98.38 101 LEU A C 1
ATOM 786 O O . LEU A 1 101 ? -3.848 9.047 1.758 1 98.38 101 LEU A O 1
ATOM 790 N N . TYR A 1 102 ? -3.57 10.812 0.39 1 95.69 102 TYR A N 1
ATOM 791 C CA . TYR A 1 102 ? -4.734 11.547 0.875 1 95.69 102 TYR A CA 1
ATOM 792 C C . TYR A 1 102 ? -4.656 11.75 2.383 1 95.69 102 TYR A C 1
ATOM 794 O O . TYR A 1 102 ? -5.668 11.656 3.082 1 95.69 102 TYR A O 1
ATOM 802 N N . ALA A 1 103 ? -3.457 12.031 2.869 1 94.94 103 ALA A N 1
ATOM 803 C CA . ALA A 1 103 ? -3.201 12.164 4.301 1 94.94 103 ALA A CA 1
ATOM 804 C C . ALA A 1 103 ? -3.234 13.625 4.727 1 94.94 103 ALA A C 1
ATOM 806 O O . ALA A 1 103 ? -2.459 14.445 4.227 1 94.94 103 ALA A O 1
ATOM 807 N N . SER A 1 104 ? -4.008 13.938 5.684 1 91.38 104 SER A N 1
ATOM 808 C CA . SER A 1 104 ? -4.273 15.312 6.09 1 91.38 104 SER A CA 1
ATOM 809 C C . SER A 1 104 ? -3.02 15.977 6.656 1 91.38 104 SER A C 1
ATOM 811 O O . SER A 1 104 ? -2.783 17.172 6.43 1 91.38 104 SER A O 1
ATOM 813 N N . PRO A 1 105 ? -2.154 15.25 7.371 1 94.75 105 PRO A N 1
ATOM 814 C CA . PRO A 1 105 ? -0.993 15.922 7.961 1 94.75 105 PRO A CA 1
ATOM 815 C C . PRO A 1 105 ? -0.035 16.484 6.91 1 94.75 105 PRO A C 1
ATOM 817 O O . PRO A 1 105 ? 0.841 17.281 7.234 1 94.75 105 PRO A O 1
ATOM 820 N N . LEU A 1 106 ? -0.188 16.016 5.672 1 95 106 LEU A N 1
ATOM 821 C CA . LEU A 1 106 ? 0.663 16.547 4.605 1 95 106 LEU A CA 1
ATOM 822 C C . LEU A 1 106 ? 0.441 18.047 4.418 1 95 106 LEU A C 1
ATOM 824 O O . LEU A 1 106 ? 1.354 18.766 4.008 1 95 106 LEU A O 1
ATOM 828 N N . ASN A 1 107 ? -0.687 18.516 4.781 1 93.19 107 ASN A N 1
ATOM 829 C CA . ASN A 1 107 ? -1.01 19.938 4.703 1 93.19 107 ASN A CA 1
ATOM 830 C C . ASN A 1 107 ? -0.257 20.734 5.754 1 93.19 107 ASN A C 1
ATOM 832 O O . ASN A 1 107 ? -0.209 21.969 5.684 1 93.19 107 ASN A O 1
ATOM 836 N N . LEU A 1 108 ? 0.334 20.125 6.688 1 95.62 108 LEU A N 1
ATOM 837 C CA . LEU A 1 108 ? 1.042 20.797 7.77 1 95.62 108 LEU A CA 1
ATOM 838 C C . LEU A 1 108 ? 2.504 21.031 7.406 1 95.62 108 LEU A C 1
ATOM 840 O O . LEU A 1 108 ? 3.195 21.812 8.055 1 95.62 108 LEU A O 1
ATOM 844 N N . LEU A 1 109 ? 3.006 20.328 6.383 1 95.44 109 LEU A N 1
ATOM 845 C CA . LEU A 1 109 ? 4.43 20.297 6.066 1 95.44 109 LEU A CA 1
ATOM 846 C C . LEU A 1 109 ? 4.973 21.703 5.867 1 95.44 109 LEU A C 1
ATOM 848 O O . LEU A 1 109 ? 6.02 22.062 6.422 1 95.44 109 LEU A O 1
ATOM 852 N N . PRO A 1 110 ? 4.215 22.609 5.199 1 94.31 110 PRO A N 1
ATOM 853 C CA . PRO A 1 110 ? 4.727 23.969 4.996 1 94.31 110 PRO A CA 1
ATOM 854 C C . PRO A 1 110 ? 4.871 24.75 6.301 1 94.31 110 PRO A C 1
ATOM 856 O O . PRO A 1 110 ? 5.598 25.75 6.355 1 94.31 110 PRO A O 1
ATOM 859 N N . HIS A 1 111 ? 4.191 24.328 7.285 1 95.12 111 HIS A N 1
ATOM 860 C CA . HIS A 1 111 ? 4.164 25.047 8.547 1 95.12 111 HIS A CA 1
ATOM 861 C C . HIS A 1 111 ? 5.09 24.406 9.578 1 95.12 111 HIS A C 1
ATOM 863 O O . HIS A 1 111 ? 5.098 24.812 10.742 1 95.12 111 HIS A O 1
ATOM 869 N N . LEU A 1 112 ? 5.84 23.406 9.141 1 97.31 112 LEU A N 1
ATOM 870 C CA . LEU A 1 112 ? 6.684 22.672 10.062 1 97.31 112 LEU A CA 1
ATOM 871 C C . LEU A 1 112 ? 8.164 22.953 9.812 1 97.31 112 LEU A C 1
ATOM 873 O O . LEU A 1 112 ? 8.992 22.047 9.859 1 97.31 112 LEU A O 1
ATOM 877 N N . ALA A 1 113 ? 8.398 24.203 9.516 1 94 113 ALA A N 1
ATOM 878 C CA . ALA A 1 113 ? 9.789 24.609 9.367 1 94 113 ALA A CA 1
ATOM 879 C C . ALA A 1 113 ? 10.594 24.281 10.617 1 94 113 ALA A C 1
ATOM 881 O O . ALA A 1 113 ? 10.133 24.5 11.734 1 94 113 ALA A O 1
ATOM 882 N N . GLY A 1 114 ? 11.75 23.719 10.391 1 95.44 114 GLY A N 1
ATOM 883 C CA . GLY A 1 114 ? 12.609 23.375 11.516 1 95.44 114 GLY A CA 1
ATOM 884 C C . GLY A 1 114 ? 12.359 21.984 12.062 1 95.44 114 GLY A C 1
ATOM 885 O O . GLY A 1 114 ? 13.055 21.531 12.977 1 95.44 114 GLY A O 1
ATOM 886 N N . VAL A 1 115 ? 11.359 21.328 11.625 1 98.12 115 VAL A N 1
ATOM 887 C CA . VAL A 1 115 ? 11.039 19.969 12.047 1 98.12 115 VAL A CA 1
ATOM 888 C C . VAL A 1 115 ? 11.422 18.984 10.953 1 98.12 115 VAL A C 1
ATOM 890 O O . VAL A 1 115 ? 11.023 19.141 9.797 1 98.12 115 VAL A O 1
ATOM 893 N N . GLU A 1 116 ? 12.289 18.062 11.289 1 98.5 116 GLU A N 1
ATOM 894 C CA . GLU A 1 116 ? 12.539 16.969 10.367 1 98.5 116 GLU A CA 1
ATOM 895 C C . GLU A 1 116 ? 11.344 16.016 10.305 1 98.5 116 GLU A C 1
ATOM 897 O O . GLU A 1 116 ? 10.836 15.57 11.336 1 98.5 116 GLU A O 1
ATOM 902 N N . VAL A 1 117 ? 10.891 15.75 9.125 1 98.75 117 VAL A N 1
ATOM 903 C CA . VAL A 1 117 ? 9.719 14.891 8.969 1 98.75 117 VAL A CA 1
ATOM 904 C C . VAL A 1 117 ? 10.102 13.625 8.203 1 98.75 117 VAL A C 1
ATOM 906 O O . VAL A 1 117 ? 10.797 13.695 7.18 1 98.75 117 VAL A O 1
ATOM 909 N N . GLU A 1 118 ? 9.742 12.516 8.68 1 98.75 118 GLU A N 1
ATOM 910 C CA . GLU A 1 118 ? 9.914 11.219 8.031 1 98.75 118 GLU A CA 1
ATOM 911 C C . GLU A 1 118 ? 8.586 10.477 7.922 1 98.75 118 GLU A C 1
ATOM 913 O O . GLU A 1 118 ? 7.82 10.43 8.883 1 98.75 118 GLU A O 1
ATOM 918 N N . ALA A 1 119 ? 8.344 9.945 6.742 1 98.81 119 ALA A N 1
ATOM 919 C CA . ALA A 1 119 ? 7.102 9.203 6.543 1 98.81 119 ALA A CA 1
ATOM 920 C C . ALA A 1 119 ? 7.344 7.703 6.617 1 98.81 119 ALA A C 1
ATOM 922 O O . ALA A 1 119 ? 8.328 7.199 6.074 1 98.81 119 ALA A O 1
ATOM 923 N N . VAL A 1 120 ? 6.488 7.008 7.301 1 98.88 120 VAL A N 1
ATOM 924 C CA . VAL A 1 120 ? 6.418 5.551 7.332 1 98.88 120 VAL A CA 1
ATOM 925 C C . VAL A 1 120 ? 5.176 5.078 6.578 1 98.88 120 VAL A C 1
ATOM 927 O O . VAL A 1 120 ? 4.047 5.371 6.984 1 98.88 120 VAL A O 1
ATOM 930 N N . PRO A 1 121 ? 5.391 4.344 5.508 1 98.88 121 PRO A N 1
ATOM 931 C CA . PRO A 1 121 ? 4.219 3.945 4.723 1 98.88 121 PRO A CA 1
ATOM 932 C C . PRO A 1 121 ? 3.301 2.988 5.477 1 98.88 121 PRO A C 1
ATOM 934 O O . PRO A 1 121 ? 3.725 2.354 6.445 1 98.88 121 PRO A O 1
ATOM 937 N N . GLY A 1 122 ? 2.057 2.969 5.113 1 98.88 122 GLY A N 1
ATOM 938 C CA . GLY A 1 122 ? 1.051 2.035 5.598 1 98.88 122 GLY A CA 1
ATOM 939 C C . GLY A 1 122 ? 0.241 1.399 4.484 1 98.88 122 GLY A C 1
ATOM 940 O O . GLY A 1 122 ? 0.253 1.879 3.348 1 98.88 122 GLY A O 1
ATOM 941 N N . ILE A 1 123 ? -0.471 0.339 4.801 1 98.94 123 ILE A N 1
ATOM 942 C CA . ILE A 1 123 ? -1.34 -0.329 3.838 1 98.94 123 ILE A CA 1
ATOM 943 C C . ILE A 1 123 ? -2.465 0.615 3.416 1 98.94 123 ILE A C 1
ATOM 945 O O . ILE A 1 123 ? -3.15 1.189 4.262 1 98.94 123 ILE A O 1
ATOM 949 N N . SER A 1 124 ? -2.605 0.812 2.131 1 98.62 124 SER A N 1
ATOM 950 C CA . SER A 1 124 ? -3.666 1.67 1.611 1 98.62 124 SER A CA 1
ATOM 951 C C . SER A 1 124 ? -4.988 0.916 1.514 1 98.62 124 SER A C 1
ATOM 953 O O . SER A 1 124 ? -5.004 -0.314 1.43 1 98.62 124 SER A O 1
ATOM 955 N N . ALA A 1 125 ? -6.051 1.665 1.477 1 98.12 125 ALA A N 1
ATOM 956 C CA . ALA A 1 125 ? -7.387 1.074 1.42 1 98.12 125 ALA A CA 1
ATOM 957 C C . ALA A 1 125 ? -7.555 0.221 0.166 1 98.12 125 ALA A C 1
ATOM 959 O O . ALA A 1 125 ? -8.164 -0.851 0.214 1 98.12 125 ALA A O 1
ATOM 960 N N . HIS A 1 126 ? -7.004 0.685 -1.006 1 98.75 126 HIS A N 1
ATOM 961 C CA . HIS A 1 126 ? -7.215 -0.067 -2.238 1 98.75 126 HIS A CA 1
ATOM 962 C C . HIS A 1 126 ? -6.504 -1.417 -2.188 1 98.75 126 HIS A C 1
ATOM 964 O O . HIS A 1 126 ? -6.949 -2.381 -2.814 1 98.75 126 HIS A O 1
ATOM 970 N N . GLN A 1 127 ? -5.375 -1.495 -1.466 1 98.81 127 GLN A N 1
ATOM 971 C CA . GLN A 1 127 ? -4.684 -2.771 -1.312 1 98.81 127 GLN A CA 1
ATOM 972 C C . GLN A 1 127 ? -5.531 -3.764 -0.523 1 98.81 127 GLN A C 1
ATOM 974 O O . GLN A 1 127 ? -5.668 -4.926 -0.918 1 98.81 127 GLN A O 1
ATOM 979 N N . LEU A 1 128 ? -6.066 -3.271 0.606 1 98.81 128 LEU A N 1
ATOM 980 C CA . LEU A 1 128 ? -6.922 -4.133 1.416 1 98.81 128 LEU A CA 1
ATOM 981 C C . LEU A 1 128 ? -8.18 -4.527 0.647 1 98.81 128 LEU A C 1
ATOM 983 O O . LEU A 1 128 ? -8.625 -5.676 0.729 1 98.81 128 LEU A O 1
ATOM 987 N N . ALA A 1 129 ? -8.742 -3.607 -0.088 1 98.62 129 ALA A N 1
ATOM 988 C CA . ALA A 1 129 ? -9.93 -3.877 -0.89 1 98.62 129 ALA A CA 1
ATOM 989 C C . ALA A 1 129 ? -9.68 -5.012 -1.879 1 98.62 129 ALA A C 1
ATOM 991 O O . ALA A 1 129 ? -10.461 -5.969 -1.944 1 98.62 129 ALA A O 1
ATOM 992 N N . ALA A 1 130 ? -8.625 -4.918 -2.611 1 98.62 130 ALA A N 1
ATOM 993 C CA . ALA A 1 130 ? -8.273 -5.965 -3.57 1 98.62 130 ALA A CA 1
ATOM 994 C C . ALA A 1 130 ? -8.117 -7.312 -2.879 1 98.62 130 ALA A C 1
ATOM 996 O O . ALA A 1 130 ? -8.555 -8.344 -3.398 1 98.62 130 ALA A O 1
ATOM 997 N N . SER A 1 131 ? -7.488 -7.32 -1.735 1 98.62 131 SER A N 1
ATOM 998 C CA . SER A 1 131 ? -7.246 -8.555 -1.002 1 98.62 131 SER A CA 1
ATOM 999 C C . SER A 1 131 ? -8.555 -9.203 -0.554 1 98.62 131 SER A C 1
ATOM 1001 O O . SER A 1 131 ? -8.68 -10.43 -0.533 1 98.62 131 SE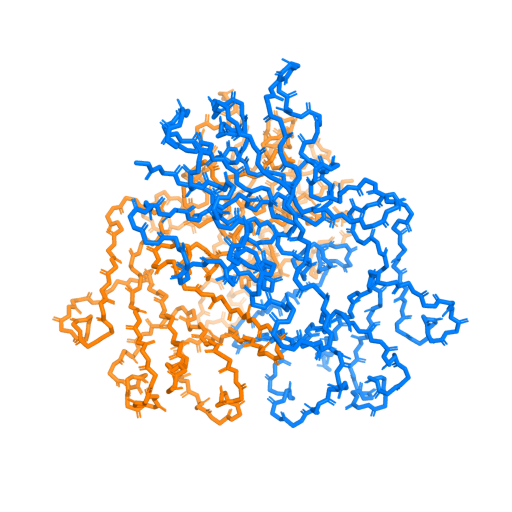R A O 1
ATOM 1003 N N . ARG A 1 132 ? -9.578 -8.344 -0.204 1 98.38 132 ARG A N 1
ATOM 1004 C CA . ARG A 1 132 ? -10.867 -8.844 0.28 1 98.38 132 ARG A CA 1
ATOM 1005 C C . ARG A 1 132 ? -11.594 -9.633 -0.806 1 98.38 132 ARG A C 1
ATOM 1007 O O . ARG A 1 132 ? -12.289 -10.602 -0.513 1 98.38 132 ARG A O 1
ATOM 1014 N N . VAL A 1 133 ? -11.359 -9.25 -2.025 1 97.81 133 VAL A N 1
ATOM 1015 C CA . VAL A 1 133 ? -12.102 -9.891 -3.102 1 97.81 133 VAL A CA 1
ATOM 1016 C C . VAL A 1 133 ? -11.148 -10.703 -3.979 1 97.81 133 VAL A C 1
ATOM 1018 O O . VAL A 1 133 ? -11.555 -11.25 -5.012 1 97.81 133 VAL A O 1
ATOM 1021 N N . LEU A 1 134 ? -9.898 -10.852 -3.59 1 97.62 134 LEU A N 1
ATOM 1022 C CA . LEU A 1 134 ? -8.859 -11.609 -4.273 1 97.62 134 LEU A CA 1
ATOM 1023 C C . LEU A 1 134 ? -8.82 -11.273 -5.758 1 97.62 134 LEU A C 1
ATOM 1025 O O . LEU A 1 134 ? -8.859 -12.164 -6.605 1 97.62 134 LEU A O 1
ATOM 1029 N N . ARG A 1 135 ? -8.695 -9.992 -6.062 1 97.25 135 ARG A N 1
ATOM 1030 C CA . ARG A 1 135 ? -8.547 -9.516 -7.434 1 97.25 135 ARG A CA 1
ATOM 1031 C C . ARG A 1 135 ? -7.246 -8.742 -7.609 1 97.25 135 ARG A C 1
ATOM 1033 O O . ARG A 1 135 ? -6.883 -7.926 -6.758 1 97.25 135 ARG A O 1
ATOM 1040 N N . PRO A 1 136 ? -6.602 -9.031 -8.688 1 97.69 136 PRO A N 1
ATOM 1041 C CA . PRO A 1 136 ? -5.34 -8.328 -8.914 1 97.69 136 PRO A CA 1
ATOM 1042 C C . PRO A 1 136 ? -5.523 -6.816 -9.055 1 97.69 136 PRO A C 1
ATOM 1044 O O . PRO A 1 136 ? -6.473 -6.367 -9.703 1 97.69 136 PRO A O 1
ATOM 1047 N N . ILE A 1 137 ? -4.68 -6.062 -8.422 1 98.38 137 ILE A N 1
ATOM 1048 C CA . ILE A 1 137 ? -4.633 -4.625 -8.664 1 98.38 137 ILE A CA 1
ATOM 1049 C C . ILE A 1 137 ? -4.109 -4.352 -10.07 1 98.38 137 ILE A C 1
ATOM 1051 O O . ILE A 1 137 ? -4.734 -3.615 -10.844 1 98.38 137 ILE A O 1
ATOM 1055 N N . ALA A 1 138 ? -3.041 -4.98 -10.406 1 97.19 138 ALA A N 1
ATOM 1056 C CA . ALA A 1 138 ? -2.504 -4.977 -11.766 1 97.19 138 ALA A CA 1
ATOM 1057 C C . ALA A 1 138 ? -1.636 -6.203 -12.016 1 97.19 138 ALA A C 1
ATOM 1059 O O . ALA A 1 138 ? -0.994 -6.715 -11.094 1 97.19 138 ALA A O 1
ATOM 1060 N N . LEU A 1 139 ? -1.621 -6.66 -13.266 1 94.12 139 LEU A N 1
ATOM 1061 C CA . LEU A 1 139 ? -0.793 -7.766 -13.734 1 94.12 139 LEU A CA 1
ATOM 1062 C C . LEU A 1 139 ? -0.181 -7.453 -15.094 1 94.12 139 LEU A C 1
ATOM 1064 O O . LEU A 1 139 ? -0.714 -6.629 -15.844 1 94.12 139 LEU A O 1
ATOM 1068 N N . GLY A 1 140 ? 0.919 -8.102 -15.297 1 90.75 140 GLY A N 1
ATOM 1069 C CA . GLY A 1 140 ? 1.526 -7.957 -16.609 1 90.75 140 GLY A CA 1
ATOM 1070 C C . GLY A 1 140 ? 1.757 -6.512 -17 1 90.75 140 GLY A C 1
ATOM 1071 O O . GLY A 1 140 ? 2.408 -5.758 -16.281 1 90.75 140 GLY A O 1
ATOM 1072 N N . GLU A 1 141 ? 1.081 -6.113 -18.094 1 91.69 141 GLU A N 1
ATOM 1073 C CA . GLU A 1 141 ? 1.283 -4.766 -18.609 1 91.69 141 GLU A CA 1
ATOM 1074 C C . GLU A 1 141 ? 0.178 -3.822 -18.141 1 91.69 141 GLU A C 1
ATOM 1076 O O . GLU A 1 141 ? 0.142 -2.656 -18.547 1 91.69 141 GLU A O 1
ATOM 1081 N N . GLY A 1 142 ? -0.637 -4.348 -17.344 1 93.5 142 GLY A N 1
ATOM 1082 C CA . GLY A 1 142 ? -1.717 -3.516 -16.828 1 93.5 142 GLY A CA 1
ATOM 1083 C C . GLY A 1 142 ? -1.256 -2.502 -15.797 1 93.5 142 GLY A C 1
ATOM 1084 O O . GLY A 1 142 ? -0.173 -2.641 -15.227 1 93.5 142 GLY A O 1
ATOM 1085 N N . GLY A 1 143 ? -1.951 -1.454 -15.633 1 96.75 143 GLY A N 1
ATOM 1086 C CA . GLY A 1 143 ? -1.771 -0.476 -14.578 1 96.75 143 GLY A CA 1
ATOM 1087 C C . GLY A 1 143 ? -3.004 -0.3 -13.711 1 96.75 143 GLY A C 1
ATOM 1088 O O . GLY A 1 143 ? -4.016 -0.972 -13.914 1 96.75 143 GLY A O 1
ATOM 1089 N N . PHE A 1 144 ? -2.85 0.514 -12.734 1 98.56 144 PHE A N 1
ATOM 1090 C CA . PHE A 1 144 ? -4.012 0.881 -11.93 1 98.56 144 PHE A CA 1
ATOM 1091 C C . PHE A 1 144 ? -3.984 2.365 -11.586 1 98.56 144 PHE A C 1
ATOM 1093 O O . PHE A 1 144 ? -2.945 3.018 -11.711 1 98.56 144 PHE A O 1
ATOM 1100 N N . ALA A 1 145 ? -5.117 2.877 -11.227 1 98.69 145 ALA A N 1
ATOM 1101 C CA . ALA A 1 145 ? -5.242 4.277 -10.836 1 98.69 145 ALA A CA 1
ATOM 1102 C C . ALA A 1 145 ? -6.113 4.426 -9.594 1 98.69 145 ALA A C 1
ATOM 1104 O O . ALA A 1 145 ? -6.992 3.602 -9.344 1 98.69 145 ALA A O 1
ATOM 1105 N N . ALA A 1 146 ?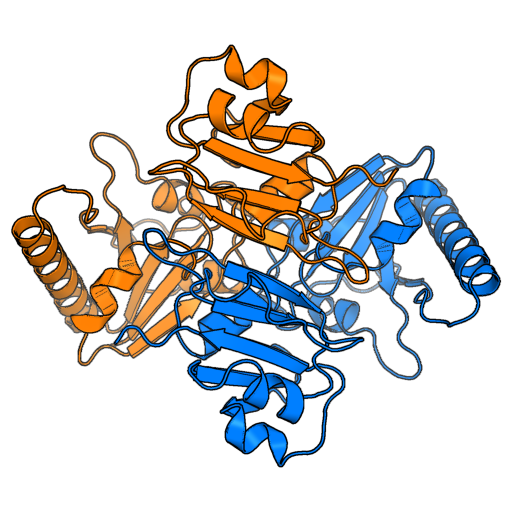 -5.785 5.324 -8.852 1 98.56 146 ALA A N 1
ATOM 1106 C CA . ALA A 1 146 ? -6.633 5.766 -7.746 1 98.56 146 ALA A CA 1
ATOM 1107 C C . ALA A 1 146 ? -7.066 7.215 -7.93 1 98.56 146 ALA A C 1
ATOM 1109 O O . ALA A 1 146 ? -6.242 8.078 -8.242 1 98.56 146 ALA A O 1
ATOM 1110 N N . VAL A 1 147 ? -8.328 7.48 -7.797 1 97.62 147 VAL A N 1
ATOM 1111 C CA . VAL A 1 147 ? -8.898 8.812 -7.895 1 97.62 147 VAL A CA 1
ATOM 1112 C C . VAL A 1 147 ? -9.852 9.055 -6.727 1 97.62 147 VAL A C 1
ATOM 1114 O O . VAL A 1 147 ? -10.141 8.141 -5.953 1 97.62 147 VAL A O 1
ATOM 1117 N N . THR A 1 148 ? -10.32 10.297 -6.609 1 94.75 148 THR A N 1
ATOM 1118 C CA . THR A 1 148 ? -11.297 10.609 -5.578 1 94.75 148 THR A CA 1
ATOM 1119 C C . THR A 1 148 ? -12.688 10.773 -6.184 1 94.75 148 THR A C 1
ATOM 1121 O O . THR A 1 148 ? -12.82 11.219 -7.328 1 94.75 148 THR A O 1
ATOM 1124 N N . GLY A 1 149 ? -13.664 10.359 -5.48 1 92.25 149 GLY A N 1
ATOM 1125 C CA . GLY A 1 149 ? -15.047 10.531 -5.914 1 92.25 149 GLY A CA 1
ATOM 1126 C C . GLY A 1 149 ? -15.719 11.742 -5.293 1 92.25 149 GLY A C 1
ATOM 1127 O O . GLY A 1 149 ? -16.938 11.875 -5.348 1 92.25 149 GLY A O 1
ATOM 1128 N N . LEU A 1 150 ? -15 12.633 -4.648 1 83.94 150 LEU A N 1
ATOM 1129 C CA . LEU A 1 150 ? -15.531 13.789 -3.928 1 83.94 150 LEU A CA 1
ATOM 1130 C C . LEU A 1 150 ? -16.359 14.672 -4.852 1 83.94 150 LEU A C 1
ATOM 1132 O O . LEU A 1 150 ? -17.406 15.18 -4.445 1 83.94 150 LEU A O 1
ATOM 1136 N N . LYS A 1 151 ? -15.93 14.906 -6.09 1 85.94 151 LYS A N 1
ATOM 1137 C CA . LYS A 1 151 ? -16.625 15.758 -7.051 1 85.94 151 LYS A CA 1
ATOM 1138 C C . LYS A 1 151 ? -17.031 14.969 -8.289 1 85.94 151 LYS A C 1
ATOM 1140 O O . LYS A 1 151 ? -17.078 15.516 -9.391 1 85.94 151 LYS A O 1
ATOM 1145 N N . GLY A 1 152 ? -17.25 13.688 -8.07 1 88.31 152 GLY A N 1
ATOM 1146 C CA . GLY A 1 152 ? -17.516 12.844 -9.227 1 88.31 152 GLY A CA 1
ATOM 1147 C C . GLY A 1 152 ? -16.234 12.359 -9.906 1 88.31 152 GLY A C 1
ATOM 1148 O O . GLY A 1 152 ? -15.141 12.812 -9.57 1 88.31 152 GLY A O 1
ATOM 1149 N N . VAL A 1 153 ? -16.391 11.367 -10.789 1 93.06 153 VAL A N 1
ATOM 1150 C CA . VAL A 1 153 ? -15.227 10.797 -11.461 1 93.06 153 VAL A CA 1
ATOM 1151 C C . VAL A 1 153 ? -15.367 10.977 -12.969 1 93.06 153 VAL A C 1
ATOM 1153 O O . VAL A 1 153 ? -16.359 10.547 -13.562 1 93.06 153 VAL A O 1
ATOM 1156 N N . ASP A 1 154 ? -14.438 11.742 -13.555 1 93.88 154 ASP A N 1
ATOM 1157 C CA . ASP A 1 154 ? -14.297 11.758 -15.008 1 93.88 154 ASP A CA 1
ATOM 1158 C C . ASP A 1 154 ? -13.648 10.469 -15.516 1 93.88 154 ASP A C 1
ATOM 1160 O O . ASP A 1 154 ? -12.484 10.203 -15.219 1 93.88 154 ASP A O 1
ATOM 1164 N N . PRO A 1 155 ? -14.359 9.688 -16.266 1 94.81 155 PRO A N 1
ATOM 1165 C CA . PRO A 1 155 ? -13.82 8.391 -16.688 1 94.81 155 PRO A CA 1
ATOM 1166 C C . PRO A 1 155 ? -12.734 8.516 -17.766 1 94.81 155 PRO A C 1
ATOM 1168 O O . PRO A 1 155 ? -12.07 7.531 -18.078 1 94.81 155 PRO A O 1
ATOM 1171 N N . SER A 1 156 ? -12.539 9.695 -18.297 1 94.25 156 SER A N 1
ATOM 1172 C CA . SER A 1 156 ? -11.586 9.875 -19.375 1 94.25 156 SER A CA 1
ATOM 1173 C C . SER A 1 156 ? -10.18 9.445 -18.969 1 94.25 156 SER A C 1
ATOM 1175 O O . SER A 1 156 ? -9.695 9.836 -17.891 1 94.25 156 SER A O 1
ATOM 1177 N N . GLY A 1 157 ? -9.539 8.539 -19.844 1 94.5 157 GLY A N 1
ATOM 1178 C CA . GLY A 1 157 ? -8.164 8.117 -19.609 1 94.5 157 GLY A CA 1
ATOM 1179 C C . GLY A 1 157 ? -8.055 6.969 -18.625 1 94.5 157 GLY A C 1
ATOM 1180 O O . GLY A 1 157 ? -6.973 6.41 -18.438 1 94.5 157 GLY A O 1
ATOM 1181 N N . LEU A 1 158 ? -9.141 6.648 -18 1 96.75 158 LEU A N 1
ATOM 1182 C CA . LEU A 1 158 ? -9.094 5.605 -16.969 1 96.75 158 LEU A CA 1
ATOM 1183 C C . LEU A 1 158 ? -9.297 4.227 -17.594 1 96.75 158 LEU A C 1
ATOM 1185 O O . LEU A 1 158 ? -9.062 3.207 -16.953 1 96.75 158 LEU A O 1
ATOM 1189 N N . ASP A 1 159 ? -9.648 4.137 -18.859 1 93.31 159 ASP A N 1
ATOM 1190 C CA . ASP A 1 159 ? -9.93 2.891 -19.562 1 93.31 159 ASP A CA 1
ATOM 1191 C C . ASP A 1 159 ? -8.664 2.068 -19.766 1 93.31 159 ASP A C 1
ATOM 1193 O O . ASP A 1 159 ? -8.727 0.854 -19.969 1 93.31 159 ASP A O 1
ATOM 1197 N N . ARG A 1 160 ? -7.57 2.676 -19.688 1 94.75 160 ARG A N 1
ATOM 1198 C CA . ARG A 1 160 ? -6.312 1.986 -19.953 1 94.75 160 ARG A CA 1
ATOM 1199 C C . ARG A 1 160 ? -5.918 1.085 -18.797 1 94.75 160 ARG A C 1
ATOM 1201 O O . ARG A 1 160 ? -5.07 0.202 -18.953 1 94.75 160 ARG A O 1
ATOM 1208 N N . PHE A 1 161 ? -6.496 1.368 -17.641 1 97.19 161 PHE A N 1
ATOM 1209 C CA . PHE A 1 161 ? -6.031 0.708 -16.422 1 97.19 161 PHE A CA 1
ATOM 1210 C C . PHE A 1 161 ? -6.812 -0.577 -16.172 1 97.19 161 PHE A C 1
ATOM 1212 O O . PHE A 1 161 ? -8.016 -0.641 -16.438 1 97.19 161 PHE A O 1
ATOM 1219 N N . GLN A 1 162 ? -6.086 -1.585 -15.672 1 97 162 GLN A N 1
ATOM 1220 C CA . GLN A 1 162 ? -6.723 -2.838 -15.281 1 97 162 GLN A CA 1
ATOM 1221 C C . GLN A 1 162 ? -7.715 -2.615 -14.141 1 97 162 GLN A C 1
ATOM 1223 O O . GLN A 1 162 ? -8.789 -3.213 -14.125 1 97 162 GLN A O 1
ATOM 1228 N N . SER A 1 163 ? -7.375 -1.813 -13.203 1 98.31 163 SER A N 1
ATOM 1229 C CA . SER A 1 163 ? -8.289 -1.482 -12.117 1 98.31 163 SER A CA 1
ATOM 1230 C C . SER A 1 163 ? -8.242 0.005 -11.781 1 98.31 163 SER A C 1
ATOM 1232 O O . SER A 1 163 ? -7.246 0.675 -12.062 1 98.31 163 SER A O 1
ATOM 1234 N N . VAL A 1 164 ? -9.344 0.528 -11.352 1 98.44 164 VAL A N 1
ATOM 1235 C CA . VAL A 1 164 ? -9.492 1.896 -10.867 1 98.44 164 VAL A CA 1
ATOM 1236 C C . VAL A 1 164 ? -10.133 1.887 -9.477 1 98.44 164 VAL A C 1
ATOM 1238 O O . VAL A 1 164 ? -11.164 1.24 -9.266 1 98.44 164 VAL A O 1
ATOM 1241 N N . PHE A 1 165 ? -9.508 2.531 -8.602 1 98.62 165 PHE A N 1
ATOM 1242 C CA . PHE A 1 165 ? -10.047 2.654 -7.254 1 98.62 165 PHE A CA 1
ATOM 1243 C C . PHE A 1 165 ? -10.508 4.082 -6.984 1 98.62 165 PHE A C 1
ATOM 1245 O O . PHE A 1 165 ? -9.773 5.035 -7.238 1 98.62 165 PHE A O 1
ATOM 1252 N N . VAL A 1 166 ? -11.695 4.234 -6.477 1 97.56 166 VAL A N 1
ATOM 1253 C CA . VAL A 1 166 ? -12.281 5.539 -6.211 1 97.56 166 VAL A CA 1
ATOM 1254 C C . VAL A 1 166 ? -12.422 5.75 -4.703 1 97.56 166 VAL A C 1
ATOM 1256 O O . VAL A 1 166 ? -13.289 5.16 -4.062 1 97.56 166 VAL A O 1
ATOM 1259 N N . TYR A 1 167 ? -11.547 6.598 -4.215 1 96.19 167 TYR A N 1
ATOM 1260 C CA . TYR A 1 167 ? -11.594 6.969 -2.805 1 96.19 167 TYR A CA 1
ATOM 1261 C C . TYR A 1 167 ? -12.703 7.984 -2.551 1 96.19 167 TYR A C 1
ATOM 1263 O O . TYR A 1 167 ? -12.984 8.828 -3.404 1 96.19 167 TYR A O 1
ATOM 1271 N N . LYS A 1 168 ? -13.273 7.922 -1.351 1 90.56 168 LYS A N 1
ATOM 1272 C CA . LYS A 1 168 ? -14.32 8.859 -0.954 1 90.56 168 LYS A CA 1
ATOM 1273 C C . LYS A 1 168 ? -15.445 8.883 -1.979 1 90.56 168 LYS A C 1
ATOM 1275 O O . LYS A 1 168 ? -15.898 9.961 -2.389 1 90.56 168 LYS A O 1
ATOM 1280 N N . ALA A 1 169 ? -15.852 7.703 -2.396 1 90.25 169 ALA A N 1
ATOM 1281 C CA . ALA A 1 169 ? -16.891 7.586 -3.418 1 90.25 169 ALA A CA 1
ATOM 1282 C C . ALA A 1 169 ? -18.25 7.957 -2.854 1 90.25 169 ALA A C 1
ATOM 1284 O O . ALA A 1 169 ? -18.703 7.375 -1.863 1 90.25 169 ALA A O 1
ATOM 1285 N N . LYS A 1 170 ? -18.859 8.914 -3.473 1 83.94 170 LYS A N 1
ATOM 1286 C CA . LYS A 1 170 ? -20.156 9.375 -2.988 1 83.94 170 LYS A CA 1
ATOM 1287 C C . LYS A 1 170 ? -21.266 9.031 -3.975 1 83.94 170 LYS A C 1
ATOM 1289 O O . LYS A 1 170 ? -22.375 8.711 -3.57 1 83.94 170 LYS A O 1
ATOM 1294 N N . ASP A 1 171 ? -21 9 -5.223 1 88.56 171 ASP A N 1
ATOM 1295 C CA . ASP A 1 171 ? -21.984 8.773 -6.277 1 88.56 171 ASP A CA 1
ATOM 1296 C C . ASP A 1 171 ? -21.781 7.402 -6.926 1 88.56 171 ASP A C 1
ATOM 1298 O O . ASP A 1 171 ? -21.234 7.301 -8.023 1 88.56 171 ASP A O 1
ATOM 1302 N N . LEU A 1 172 ? -22.359 6.422 -6.305 1 91.81 172 LEU A N 1
ATOM 1303 C CA . LEU A 1 172 ? -22.156 5.055 -6.766 1 91.81 172 LEU A CA 1
ATOM 1304 C C . LEU A 1 172 ? -22.891 4.809 -8.078 1 91.81 172 LEU A C 1
ATOM 1306 O O . LEU A 1 172 ? -22.391 4.094 -8.953 1 91.81 172 LEU A O 1
ATOM 1310 N N . VAL A 1 173 ? -24.047 5.359 -8.172 1 91.31 173 VAL A N 1
ATOM 1311 C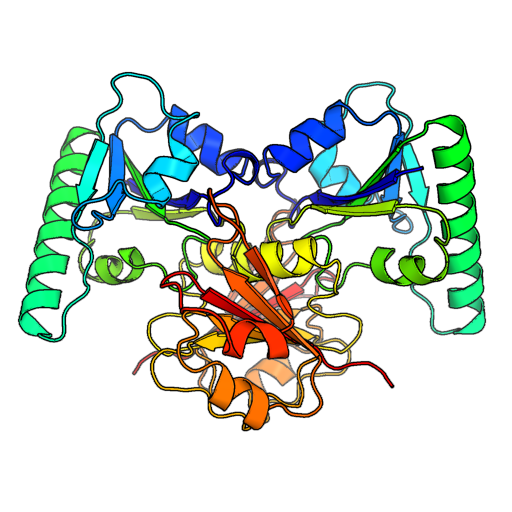 CA . VAL A 1 173 ? -24.812 5.215 -9.406 1 91.31 173 VAL A CA 1
ATOM 1312 C C . VAL A 1 173 ? -24.047 5.836 -10.57 1 91.31 173 VAL A C 1
ATOM 1314 O O . VAL A 1 173 ? -23.906 5.219 -11.633 1 91.31 173 VAL A O 1
ATOM 1317 N N . GLY A 1 174 ? -23.594 7.047 -10.344 1 92.25 174 GLY A N 1
ATOM 1318 C CA . GLY A 1 174 ? -22.781 7.707 -11.359 1 92.25 174 GLY A CA 1
ATOM 1319 C C . GLY A 1 174 ? -21.562 6.91 -11.758 1 92.25 174 GLY A C 1
ATOM 1320 O O . GLY A 1 174 ? -21.188 6.883 -12.93 1 92.25 174 GLY A O 1
ATOM 1321 N N . LEU A 1 175 ? -20.922 6.262 -10.812 1 92.38 175 LEU A N 1
ATOM 1322 C CA . LEU A 1 175 ? -19.75 5.453 -11.094 1 92.38 175 LEU A CA 1
ATOM 1323 C C . LEU A 1 175 ? -20.109 4.242 -11.953 1 92.38 175 LEU A C 1
ATOM 1325 O O . LEU A 1 175 ? -19.391 3.914 -12.898 1 92.38 175 LEU A O 1
ATOM 1329 N N . ARG A 1 176 ? -21.172 3.586 -11.594 1 92.06 176 ARG A N 1
ATOM 1330 C CA . ARG A 1 176 ? -21.625 2.434 -12.367 1 92.06 176 ARG A CA 1
ATOM 1331 C C . ARG A 1 176 ? -21.891 2.816 -13.812 1 92.06 176 ARG A C 1
ATOM 1333 O O . ARG A 1 176 ? -21.547 2.07 -14.734 1 92.06 176 ARG A O 1
ATOM 1340 N N . GLU A 1 177 ? -22.469 3.951 -13.992 1 93.19 177 GLU A N 1
ATOM 1341 C CA . GLU A 1 177 ? -22.797 4.426 -15.336 1 93.19 177 GLU A CA 1
ATOM 1342 C C . GLU A 1 177 ? -21.531 4.812 -16.109 1 93.19 177 GLU A C 1
ATOM 1344 O O . GLU A 1 177 ? -21.469 4.617 -17.328 1 93.19 177 GLU A O 1
ATOM 1349 N N . ALA A 1 178 ? -20.609 5.336 -15.398 1 92.94 178 ALA A N 1
ATOM 1350 C CA . ALA A 1 178 ? -19.375 5.809 -16.031 1 92.94 178 ALA A CA 1
ATOM 1351 C C . ALA A 1 178 ? -18.484 4.637 -16.453 1 92.94 178 ALA A C 1
ATOM 1353 O O . ALA A 1 178 ? -17.672 4.77 -17.359 1 92.94 178 ALA A O 1
ATOM 1354 N N . PHE A 1 179 ? -18.672 3.465 -15.789 1 93.56 179 PHE A N 1
ATOM 1355 C CA . PHE A 1 179 ? -17.844 2.293 -16.078 1 93.56 179 PHE A CA 1
ATOM 1356 C C . PHE A 1 179 ? -18.719 1.057 -16.266 1 93.56 179 PHE A C 1
ATOM 1358 O O . PHE A 1 179 ? -18.562 0.061 -15.562 1 93.56 179 PHE A O 1
ATOM 1365 N N . PRO A 1 180 ? -19.5 1.024 -17.297 1 91 180 PRO A N 1
ATOM 1366 C CA . PRO A 1 180 ? -20.516 -0.025 -17.453 1 91 180 PRO A CA 1
ATOM 1367 C C . PRO A 1 180 ? -19.906 -1.403 -17.688 1 91 180 PRO A C 1
ATOM 1369 O O . PRO A 1 180 ? -20.531 -2.422 -17.375 1 91 180 PRO A O 1
ATOM 1372 N N . GLU A 1 181 ? -18.75 -1.484 -18.172 1 91 181 GLU A N 1
ATOM 1373 C CA . GLU A 1 181 ? -18.188 -2.779 -18.547 1 91 181 GLU A CA 1
ATOM 1374 C C . GLU A 1 181 ? -17.266 -3.312 -17.453 1 91 181 GLU A C 1
ATOM 1376 O O . GLU A 1 181 ? -16.656 -4.375 -17.609 1 91 181 GLU A O 1
ATOM 1381 N N . ARG A 1 182 ? -17.094 -2.574 -16.375 1 95.12 182 ARG A N 1
ATOM 1382 C CA . ARG A 1 182 ? -16.172 -3 -15.32 1 95.12 182 ARG A CA 1
ATOM 1383 C C . ARG A 1 182 ? -16.922 -3.688 -14.188 1 95.12 182 ARG A C 1
ATOM 1385 O O . ARG A 1 182 ? -18.062 -3.338 -13.883 1 95.12 182 ARG A O 1
ATOM 1392 N N . LYS A 1 183 ? -16.312 -4.719 -13.656 1 95.75 183 LYS A N 1
ATOM 1393 C CA . LYS A 1 183 ? -16.797 -5.324 -12.43 1 95.75 183 LYS A CA 1
ATOM 1394 C C . LYS A 1 183 ? -16.438 -4.477 -11.211 1 95.75 183 LYS A C 1
ATOM 1396 O O . LYS A 1 183 ? -15.266 -4.152 -11.008 1 95.75 183 LYS A O 1
ATOM 1401 N N . GLY A 1 184 ? -17.5 -4.094 -10.484 1 96.19 184 GLY A N 1
ATOM 1402 C CA . GLY A 1 184 ? -17.266 -3.158 -9.398 1 96.19 184 GLY A CA 1
ATOM 1403 C C . GLY A 1 184 ? -17.672 -3.697 -8.039 1 96.19 184 GLY A C 1
ATOM 1404 O O . GLY A 1 184 ? -18.594 -4.512 -7.945 1 96.19 184 GLY A O 1
ATOM 1405 N N . PHE A 1 185 ? -16.969 -3.275 -7.027 1 97.31 185 PHE A N 1
ATOM 1406 C CA . PHE A 1 185 ? -17.312 -3.533 -5.637 1 97.31 185 PHE A CA 1
ATOM 1407 C C . PHE A 1 185 ? -17.266 -2.248 -4.82 1 97.31 185 PHE A C 1
ATOM 1409 O O . PHE A 1 185 ? -16.422 -1.385 -5.055 1 97.31 185 PHE A O 1
ATOM 1416 N N . ALA A 1 186 ? -18.203 -2.092 -3.934 1 96.5 186 ALA A N 1
ATOM 1417 C CA . ALA A 1 186 ? -18.141 -1.062 -2.898 1 96.5 186 ALA A CA 1
ATOM 1418 C C . ALA A 1 186 ? -17.688 -1.646 -1.567 1 96.5 186 ALA A C 1
ATOM 1420 O O . ALA A 1 186 ? -18.156 -2.701 -1.144 1 96.5 186 ALA A O 1
ATOM 1421 N N . PHE A 1 187 ? -16.75 -1.042 -1.026 1 96.88 187 PHE A N 1
ATOM 1422 C CA . PHE A 1 187 ? -16.203 -1.426 0.269 1 96.88 187 PHE A CA 1
ATOM 1423 C C . PHE A 1 187 ? -16.547 -0.389 1.332 1 96.88 187 PHE A C 1
ATOM 1425 O O . PHE A 1 187 ? -16.062 0.741 1.286 1 96.88 187 PHE A O 1
ATOM 1432 N N . LEU A 1 188 ? -17.344 -0.76 2.307 1 93.94 188 LEU A N 1
ATOM 1433 C CA . LEU A 1 188 ? -17.781 0.13 3.383 1 93.94 188 LEU A CA 1
ATOM 1434 C C . LEU A 1 188 ? -17.062 -0.22 4.688 1 93.94 188 LEU A C 1
ATOM 1436 O O . LEU A 1 188 ? -17.062 -1.381 5.102 1 93.94 188 LEU A O 1
ATOM 1440 N N . ARG A 1 189 ? -16.453 0.792 5.324 1 92.31 189 ARG A N 1
ATOM 1441 C CA . ARG A 1 189 ? -15.773 0.628 6.605 1 92.31 189 ARG A CA 1
ATOM 1442 C C . ARG A 1 189 ? -14.711 -0.464 6.527 1 92.31 189 ARG A C 1
ATOM 1444 O O . ARG A 1 189 ? -14.68 -1.369 7.363 1 92.31 189 ARG A O 1
ATOM 1451 N N . LEU A 1 190 ? -13.992 -0.388 5.426 1 94.75 190 LEU A N 1
ATOM 1452 C CA . LEU A 1 190 ? -12.992 -1.405 5.121 1 94.75 190 LEU A CA 1
ATOM 1453 C C . LEU A 1 190 ? -11.945 -1.484 6.23 1 94.75 190 LEU A C 1
ATOM 1455 O O . LEU A 1 190 ? -11.305 -0.483 6.559 1 94.75 190 LEU A O 1
ATOM 1459 N N . GLY A 1 191 ? -11.758 -2.668 6.816 1 95 191 GLY A N 1
ATOM 1460 C CA . GLY A 1 191 ? -10.797 -2.869 7.887 1 95 191 GLY A CA 1
ATOM 1461 C C . GLY A 1 191 ? -11.328 -2.465 9.25 1 95 191 GLY A C 1
ATOM 1462 O O . GLY A 1 191 ? -10.617 -2.572 10.25 1 95 191 GLY A O 1
ATOM 1463 N N . MET A 1 192 ? -12.5 -1.972 9.273 1 93.19 192 MET A N 1
ATOM 1464 C CA . MET A 1 192 ? -13.102 -1.468 10.508 1 93.19 192 MET A CA 1
ATOM 1465 C C . MET A 1 192 ? -14.297 -2.314 10.914 1 93.19 192 MET A C 1
ATOM 1467 O O . MET A 1 192 ? -14.711 -3.211 10.18 1 93.19 192 MET A O 1
ATOM 1471 N N . GLU A 1 193 ? -14.734 -2.053 12.195 1 91.06 193 GLU A N 1
ATOM 1472 C CA . GLU A 1 193 ? -15.977 -2.695 12.633 1 91.06 193 GLU A CA 1
ATOM 1473 C C . GLU A 1 193 ? -17.141 -2.334 11.719 1 91.06 193 GLU A C 1
ATOM 1475 O O . GLU A 1 193 ? -17.312 -1.167 11.359 1 91.06 193 GLU A O 1
ATOM 1480 N N . GLY A 1 194 ? -17.906 -3.314 11.281 1 92.06 194 GLY A N 1
ATOM 1481 C CA . GLY A 1 194 ? -19.031 -3.061 10.406 1 92.06 194 GLY A CA 1
ATOM 1482 C C . GLY A 1 194 ? -18.672 -3.102 8.938 1 92.06 194 GLY A C 1
ATOM 1483 O O . GLY A 1 194 ? -19.438 -2.631 8.086 1 92.06 194 GLY A O 1
ATOM 1484 N N . GLU A 1 195 ? -17.547 -3.693 8.625 1 95.88 195 GLU A N 1
ATOM 1485 C CA . GLU A 1 195 ? -17.094 -3.822 7.242 1 95.88 195 GLU A CA 1
ATOM 1486 C C . GLU A 1 195 ? -18.141 -4.531 6.383 1 95.88 195 GLU A C 1
ATOM 1488 O O . GLU A 1 195 ? -18.719 -5.539 6.801 1 95.88 195 GLU A O 1
ATOM 1493 N N . ARG A 1 196 ? -18.484 -3.949 5.246 1 94.56 196 ARG A N 1
ATOM 1494 C CA . ARG A 1 196 ? -19.344 -4.559 4.238 1 94.56 196 ARG A CA 1
ATOM 1495 C C . ARG A 1 196 ? -18.703 -4.477 2.855 1 94.56 196 ARG A C 1
ATOM 1497 O O . ARG A 1 196 ? -18.125 -3.449 2.49 1 94.56 196 ARG A O 1
ATOM 1504 N N . ILE A 1 197 ? -18.797 -5.52 2.16 1 96.75 197 ILE A N 1
ATOM 1505 C CA . ILE A 1 197 ? -18.344 -5.605 0.774 1 96.75 197 ILE A CA 1
ATOM 1506 C C . ILE A 1 197 ? -19.516 -6.012 -0.122 1 96.75 197 ILE A C 1
ATOM 1508 O O . ILE A 1 197 ? -20.109 -7.074 0.07 1 96.75 197 ILE A O 1
ATOM 1512 N N . LEU A 1 198 ? -19.797 -5.164 -1.083 1 95.88 198 LEU A N 1
ATOM 1513 C CA . LEU A 1 198 ? -20.953 -5.395 -1.94 1 95.88 198 LEU A CA 1
ATOM 1514 C C . LEU A 1 198 ? -20.578 -5.215 -3.41 1 95.88 198 LEU A C 1
ATOM 1516 O O . LEU A 1 198 ? -19.812 -4.309 -3.756 1 95.88 198 LEU A O 1
ATOM 1520 N N . PRO A 1 199 ? -21.172 -6.113 -4.223 1 96 199 PRO A N 1
ATOM 1521 C CA . PRO A 1 199 ? -21.125 -5.711 -5.629 1 96 199 PRO A CA 1
ATOM 1522 C C . PRO A 1 199 ? -21.672 -4.305 -5.863 1 96 199 PRO A C 1
ATOM 1524 O O . PRO A 1 199 ? -22.641 -3.895 -5.199 1 96 199 PRO A O 1
ATOM 1527 N N . LEU A 1 200 ? -21.031 -3.602 -6.746 1 94.19 200 LEU A N 1
ATOM 1528 C CA . LEU A 1 200 ? -21.375 -2.195 -6.945 1 94.19 200 LEU A CA 1
ATOM 1529 C C . LEU A 1 200 ? -22.859 -2.029 -7.238 1 94.19 200 LEU A C 1
ATOM 1531 O O . LEU A 1 200 ? -23.5 -1.099 -6.738 1 94.19 200 LEU A O 1
ATOM 1535 N N . GLU A 1 201 ? -23.469 -2.93 -7.992 1 91.75 201 GLU A N 1
ATOM 1536 C CA . GLU A 1 201 ? -24.891 -2.873 -8.336 1 91.75 201 GLU A CA 1
ATOM 1537 C C . GLU A 1 201 ? -25.766 -2.922 -7.086 1 91.75 201 GLU A C 1
ATOM 1539 O O . GLU A 1 201 ? -26.766 -2.215 -6.996 1 91.75 201 GLU A O 1
ATOM 1544 N N . ARG A 1 202 ? -25.406 -3.725 -6.156 1 92.69 202 ARG A N 1
ATOM 1545 C CA . ARG A 1 202 ? -26.156 -3.863 -4.91 1 92.69 202 ARG A CA 1
ATOM 1546 C C . ARG A 1 202 ? -25.891 -2.689 -3.975 1 92.69 202 ARG A C 1
ATOM 1548 O O . ARG A 1 202 ? -26.781 -2.27 -3.23 1 92.69 202 ARG A O 1
ATOM 1555 N N . ALA A 1 203 ? -24.734 -2.225 -3.992 1 90.94 203 ALA A N 1
ATOM 1556 C CA . ALA A 1 203 ? -24.359 -1.113 -3.125 1 90.94 203 ALA A CA 1
ATOM 1557 C C . ALA A 1 203 ? -25.172 0.136 -3.443 1 90.94 203 ALA A C 1
ATOM 1559 O O . ALA A 1 203 ? -25.438 0.954 -2.559 1 90.94 203 ALA A O 1
ATOM 1560 N N . CYS A 1 204 ? -25.562 0.307 -4.633 1 87.31 204 CYS A N 1
ATOM 1561 C CA . CYS A 1 204 ? -26.344 1.464 -5.062 1 87.31 204 CYS A CA 1
ATOM 1562 C C . CYS A 1 204 ? -27.703 1.497 -4.367 1 87.31 204 CYS A C 1
ATOM 1564 O O . CYS A 1 204 ? -28.359 2.541 -4.316 1 87.31 204 CYS A O 1
ATOM 1566 N N . GLU A 1 205 ? -27.969 0.402 -3.723 1 83.94 205 GLU A N 1
ATOM 1567 C CA . GLU A 1 205 ? -29.281 0.276 -3.098 1 83.94 205 GLU A CA 1
ATOM 1568 C C . GLU A 1 205 ? -29.203 0.46 -1.585 1 83.94 205 GLU A C 1
ATOM 1570 O O . GLU A 1 205 ? -30.219 0.423 -0.889 1 83.94 205 GLU A O 1
ATOM 1575 N N . VAL A 1 206 ? -28 0.593 -1.144 1 77.94 206 VAL A N 1
ATOM 1576 C CA . VAL A 1 206 ? -27.828 0.648 0.305 1 77.94 206 VAL A CA 1
ATOM 1577 C C . VAL A 1 206 ? -27.422 2.061 0.726 1 77.94 206 VAL A C 1
ATOM 1579 O O . VAL A 1 206 ? -26.922 2.834 -0.085 1 77.94 206 VAL A O 1
ATOM 1582 N N . GLU A 1 207 ? -27.703 2.328 1.938 1 70.69 207 GLU A N 1
ATOM 1583 C CA . GLU A 1 207 ? -27.359 3.639 2.477 1 70.69 207 GLU A CA 1
ATOM 1584 C C . GLU A 1 207 ? -25.844 3.865 2.439 1 70.69 207 GLU A C 1
ATOM 1586 O O . GLU A 1 207 ? -25.078 2.936 2.666 1 70.69 207 GLU A O 1
ATOM 1591 N N . ARG A 1 208 ? -25.594 5.059 2.127 1 65.25 208 ARG A N 1
ATOM 1592 C CA . ARG A 1 208 ? -24.188 5.418 1.942 1 65.25 208 ARG A CA 1
ATOM 1593 C C . ARG A 1 208 ? -23.484 5.594 3.285 1 65.25 208 ARG A C 1
ATOM 1595 O O . ARG A 1 208 ? -24.109 5.984 4.273 1 65.25 208 ARG A O 1
ATOM 1602 N N . ASP A 1 209 ? -22.328 5 3.264 1 69.56 209 ASP A N 1
ATOM 1603 C CA . ASP A 1 209 ? -21.422 5.215 4.383 1 69.56 209 ASP A CA 1
ATOM 1604 C C . ASP A 1 209 ? -20.297 6.176 4 1 69.56 209 ASP A C 1
ATOM 1606 O O . ASP A 1 209 ? -19.922 6.27 2.83 1 69.56 209 ASP A O 1
ATOM 1610 N N . TYR A 1 210 ? -19.922 7.012 4.922 1 65.62 210 TYR A N 1
ATOM 1611 C CA . TYR A 1 210 ? -18.844 7.977 4.707 1 65.62 210 TYR A CA 1
ATOM 1612 C C . TYR A 1 210 ? -17.562 7.281 4.25 1 65.62 210 TYR A C 1
ATOM 1614 O O . TYR A 1 210 ? -16.859 7.781 3.373 1 65.62 210 TYR A O 1
ATOM 1622 N N . TRP A 1 211 ? -17.375 6.168 4.809 1 78.06 211 TRP A N 1
ATOM 1623 C CA . TRP A 1 211 ? -16.156 5.438 4.496 1 78.06 211 TRP A CA 1
ATOM 1624 C C . TRP A 1 211 ? -16.406 4.391 3.414 1 78.06 211 TRP A C 1
ATOM 1626 O O . TRP A 1 211 ? -16.578 3.209 3.713 1 78.06 211 TRP A O 1
ATOM 1636 N N . THR A 1 212 ? -16.438 4.945 2.182 1 88.75 212 THR A N 1
ATOM 1637 C CA . THR A 1 212 ? -16.719 4.066 1.053 1 88.75 212 THR A CA 1
ATOM 1638 C C . THR A 1 212 ? -15.609 4.152 0.007 1 88.75 212 THR A C 1
ATOM 1640 O O . THR A 1 212 ? -15.219 5.25 -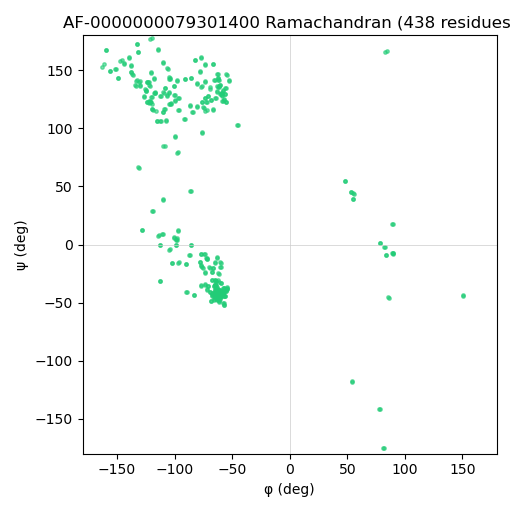0.402 1 88.75 212 THR A O 1
ATOM 1643 N N . LEU A 1 213 ? -15.031 3.09 -0.295 1 96.12 213 LEU A N 1
ATOM 1644 C CA . LEU A 1 213 ? -14.117 2.893 -1.415 1 96.12 213 LEU A CA 1
ATOM 1645 C C . LEU A 1 213 ? -14.766 2.043 -2.502 1 96.12 213 LEU A C 1
ATOM 1647 O O . LEU A 1 213 ? -15.43 1.048 -2.205 1 96.12 213 LEU A O 1
ATOM 1651 N N . VAL A 1 214 ? -14.625 2.453 -3.725 1 97.25 214 VAL A N 1
ATOM 1652 C CA . VAL A 1 214 ? -15.102 1.634 -4.832 1 97.25 214 VAL A CA 1
ATOM 1653 C C . VAL A 1 214 ? -13.922 1.117 -5.645 1 97.25 214 VAL A C 1
ATOM 1655 O O . VAL A 1 214 ? -12.984 1.866 -5.938 1 97.25 214 VAL A O 1
ATOM 1658 N N . GLY A 1 215 ? -13.875 -0.153 -5.859 1 98.25 215 GLY A N 1
ATOM 1659 C CA . GLY A 1 215 ? -12.938 -0.767 -6.789 1 98.25 215 GLY A CA 1
ATOM 1660 C C . GLY A 1 215 ? -13.586 -1.217 -8.086 1 98.25 215 GLY A C 1
ATOM 1661 O O . GLY A 1 215 ? -14.656 -1.835 -8.062 1 98.25 215 GLY A O 1
ATOM 1662 N N . LEU A 1 216 ? -12.969 -0.852 -9.219 1 98.06 216 LEU A N 1
ATOM 1663 C CA . LEU A 1 216 ? -13.453 -1.197 -10.547 1 98.06 216 LEU A CA 1
ATOM 1664 C C . LEU A 1 216 ? -12.406 -1.979 -11.328 1 98.06 216 LEU A C 1
ATOM 1666 O O . LEU A 1 216 ? -11.273 -1.518 -11.484 1 98.06 216 LEU A O 1
ATOM 1670 N N . TRP A 1 217 ? -12.719 -3.184 -11.812 1 97.75 217 TRP A N 1
ATOM 1671 C CA . TRP A 1 217 ? -11.781 -4.027 -12.539 1 97.75 217 TRP A CA 1
ATOM 1672 C C . TRP A 1 217 ? -12.266 -4.289 -13.961 1 97.75 217 TRP A C 1
ATOM 1674 O O . TRP A 1 217 ? -13.461 -4.473 -14.195 1 97.75 217 TRP A O 1
ATOM 1684 N N . ARG A 1 218 ? -11.266 -4.316 -14.875 1 92.69 218 ARG A N 1
ATOM 1685 C CA . ARG A 1 218 ? -11.555 -4.793 -16.219 1 92.69 218 ARG A CA 1
ATOM 1686 C C . ARG A 1 218 ? -11.703 -6.312 -16.25 1 92.69 218 ARG A C 1
ATOM 1688 O O . ARG A 1 218 ? -10.891 -7.027 -15.656 1 92.69 218 ARG A O 1
ATOM 1695 N N . GLU A 1 219 ? -12.852 -6.832 -16.609 1 78 219 GLU A N 1
ATOM 1696 C CA . GLU A 1 219 ? -13.008 -8.281 -16.719 1 78 219 GLU A CA 1
ATOM 1697 C C . GLU A 1 219 ? -12.359 -8.82 -17.984 1 78 219 GLU A C 1
ATOM 1699 O O . GLU A 1 219 ? -12.461 -8.203 -19.047 1 78 219 GLU A O 1
ATOM 1704 N N . GLU A 1 220 ? -11.117 -9.312 -17.812 1 59.81 220 GLU A N 1
ATOM 1705 C CA . GLU A 1 220 ? -10.508 -9.898 -19 1 59.81 220 GLU A CA 1
ATOM 1706 C C . GLU A 1 220 ? -11.492 -10.812 -19.734 1 59.81 220 GLU A C 1
ATOM 1708 O O . GLU A 1 220 ? -12.188 -11.617 -19.094 1 59.81 220 GLU A O 1
ATOM 1713 N N . THR A 1 221 ? -12.07 -10.32 -20.859 1 45.25 221 THR A N 1
ATOM 1714 C CA . THR A 1 221 ? -12.812 -11.219 -21.734 1 45.25 221 THR A CA 1
ATOM 1715 C C . THR A 1 221 ? -11.977 -12.445 -22.094 1 45.25 221 THR A C 1
ATOM 1717 O O . THR A 1 221 ? -10.758 -12.352 -22.25 1 45.25 221 THR A O 1
ATOM 1720 N N . MET B 1 1 ? -7.633 -27.266 2.162 1 97.81 1 MET B N 1
ATOM 1721 C CA . MET B 1 1 ? -6.324 -26.703 1.841 1 97.81 1 MET B CA 1
ATOM 1722 C C . MET B 1 1 ? -6.418 -25.188 1.668 1 97.81 1 MET B C 1
ATOM 1724 O O . MET B 1 1 ? -7.383 -24.688 1.094 1 97.81 1 MET B O 1
ATOM 1728 N N . LYS B 1 2 ? -5.484 -24.484 2.268 1 98.56 2 LYS B N 1
ATOM 1729 C CA . LYS B 1 2 ? -5.523 -23.031 2.191 1 98.56 2 LYS B CA 1
ATOM 1730 C C . LYS B 1 2 ? -4.141 -22.469 1.867 1 98.56 2 LYS B C 1
ATOM 1732 O O . LYS B 1 2 ? -3.139 -22.891 2.439 1 98.56 2 LYS B O 1
ATOM 1737 N N . LEU B 1 3 ? -4.109 -21.531 1.001 1 98.88 3 LEU B N 1
ATOM 1738 C CA . LEU B 1 3 ? -2.896 -20.828 0.62 1 98.88 3 LEU B CA 1
ATOM 1739 C C . LEU B 1 3 ? -3.029 -19.328 0.909 1 98.88 3 LEU B C 1
ATOM 1741 O O . LEU B 1 3 ? -3.998 -18.703 0.487 1 98.88 3 LEU B O 1
ATOM 1745 N N . TYR B 1 4 ? -2.092 -18.812 1.62 1 98.94 4 TYR B N 1
ATOM 1746 C CA . TYR B 1 4 ? -2 -17.375 1.825 1 98.94 4 TYR B CA 1
ATOM 1747 C C . TYR B 1 4 ? -0.97 -16.75 0.888 1 98.94 4 TYR B C 1
ATOM 1749 O O . TYR B 1 4 ? 0.167 -17.234 0.807 1 98.94 4 TYR B O 1
ATOM 1757 N N . LEU B 1 5 ? -1.4 -15.812 0.137 1 98.88 5 LEU B N 1
ATOM 1758 C CA . LEU B 1 5 ? -0.44 -14.953 -0.542 1 98.88 5 LEU B CA 1
ATOM 1759 C C . LEU B 1 5 ? 0.015 -13.82 0.374 1 98.88 5 LEU B C 1
ATOM 1761 O O . LEU B 1 5 ? -0.766 -12.922 0.694 1 98.88 5 LEU B O 1
ATOM 1765 N N . LEU B 1 6 ? 1.272 -13.836 0.737 1 98.88 6 LEU B N 1
ATOM 1766 C CA . LEU B 1 6 ? 1.765 -12.938 1.778 1 98.88 6 LEU B CA 1
ATOM 1767 C C . LEU B 1 6 ? 2.631 -11.836 1.181 1 98.88 6 LEU B C 1
ATOM 1769 O O . LEU B 1 6 ? 3.762 -12.086 0.762 1 98.88 6 LEU B O 1
ATOM 1773 N N . GLY B 1 7 ? 2.055 -10.617 1.142 1 98.81 7 GLY B N 1
ATOM 1774 C CA . GLY B 1 7 ? 2.902 -9.492 0.784 1 98.81 7 GLY B CA 1
ATOM 1775 C C . GLY B 1 7 ? 3.941 -9.172 1.841 1 98.81 7 GLY B C 1
ATOM 1776 O O . GLY B 1 7 ? 3.598 -8.891 2.99 1 98.81 7 GLY B O 1
ATOM 1777 N N . VAL B 1 8 ? 5.195 -9.156 1.419 1 98.75 8 VAL B N 1
ATOM 1778 C CA . VAL B 1 8 ? 6.246 -8.984 2.416 1 98.75 8 VAL B CA 1
ATOM 1779 C C . VAL B 1 8 ? 6.898 -7.613 2.24 1 98.75 8 VAL B C 1
ATOM 1781 O O . VAL B 1 8 ? 7.918 -7.32 2.867 1 98.75 8 VAL B O 1
ATOM 1784 N N . GLY B 1 9 ? 6.375 -6.734 1.411 1 98.19 9 GLY B N 1
ATOM 1785 C CA . GLY B 1 9 ? 6.926 -5.41 1.184 1 98.19 9 GLY B CA 1
ATOM 1786 C C . GLY B 1 9 ? 8.086 -5.402 0.205 1 98.19 9 GLY B C 1
ATOM 1787 O O . GLY B 1 9 ? 8.453 -6.445 -0.341 1 98.19 9 GLY B O 1
ATOM 1788 N N . PRO B 1 10 ? 8.68 -4.246 0.048 1 97.31 10 PRO B N 1
ATOM 1789 C CA . PRO B 1 10 ? 9.641 -4.086 -1.045 1 97.31 10 PRO B CA 1
ATOM 1790 C C . PRO B 1 10 ? 11.047 -4.535 -0.661 1 97.31 10 PRO B C 1
ATOM 1792 O O . PRO B 1 10 ? 11.961 -4.488 -1.49 1 97.31 10 PRO B O 1
ATOM 1795 N N . GLY B 1 11 ? 11.234 -4.984 0.553 1 96.31 11 GLY B N 1
ATOM 1796 C CA . GLY B 1 11 ? 12.57 -5.461 0.859 1 96.31 11 GLY B CA 1
ATOM 1797 C C . GLY B 1 11 ? 12.945 -5.293 2.32 1 96.31 11 GLY B C 1
ATOM 1798 O O . GLY B 1 11 ? 13.57 -6.172 2.91 1 96.31 11 GLY B O 1
ATOM 1799 N N . ASP B 1 12 ? 12.641 -4.145 2.906 1 96.94 12 ASP B N 1
ATOM 1800 C CA . ASP B 1 12 ? 12.914 -3.854 4.309 1 96.94 12 ASP B CA 1
ATOM 1801 C C . ASP B 1 12 ? 12.078 -4.742 5.227 1 96.94 12 ASP B C 1
ATOM 1803 O O . ASP B 1 12 ? 10.852 -4.656 5.238 1 96.94 12 ASP B O 1
ATOM 1807 N N . PRO B 1 13 ? 12.734 -5.609 6.016 1 97.75 13 PRO B N 1
ATOM 1808 C CA . PRO B 1 13 ? 11.984 -6.527 6.875 1 97.75 13 PRO B CA 1
ATOM 1809 C C . PRO B 1 13 ? 11.094 -5.805 7.879 1 97.75 13 PRO B C 1
ATOM 1811 O O . PRO B 1 13 ? 10.125 -6.383 8.383 1 97.75 13 PRO B O 1
ATOM 1814 N N . GLU B 1 14 ? 11.367 -4.594 8.117 1 98.12 14 GLU B N 1
ATOM 1815 C CA . GLU B 1 14 ? 10.57 -3.824 9.078 1 98.12 14 GLU B CA 1
ATOM 1816 C C . GLU B 1 14 ? 9.234 -3.4 8.477 1 98.12 14 GLU B C 1
ATOM 1818 O O . GLU B 1 14 ? 8.352 -2.92 9.188 1 98.12 14 GLU B O 1
ATOM 1823 N N . LEU B 1 15 ? 9.078 -3.625 7.199 1 98.62 15 LEU B N 1
ATOM 1824 C CA . LEU B 1 15 ? 7.855 -3.154 6.559 1 98.62 15 LEU B CA 1
ATOM 1825 C C . LEU B 1 15 ? 6.84 -4.285 6.434 1 98.62 15 LEU B C 1
ATOM 1827 O O . LEU B 1 15 ? 5.77 -4.102 5.848 1 98.62 15 LEU B O 1
ATOM 1831 N N . LEU B 1 16 ? 7.152 -5.449 6.996 1 98.75 16 LEU B N 1
ATOM 1832 C CA . LEU B 1 16 ? 6.145 -6.496 7.121 1 98.75 16 LEU B CA 1
ATOM 1833 C C . LEU B 1 16 ? 4.992 -6.035 8.008 1 98.75 16 LEU B C 1
ATOM 1835 O O . LEU B 1 16 ? 5.211 -5.344 9.008 1 98.75 16 LEU B O 1
ATOM 1839 N N . THR B 1 17 ? 3.771 -6.438 7.66 1 98.88 17 THR B N 1
ATOM 1840 C CA . THR B 1 17 ? 2.641 -6.199 8.547 1 98.88 17 THR B CA 1
ATOM 1841 C C . THR B 1 17 ? 2.635 -7.199 9.703 1 98.88 17 THR B C 1
ATOM 1843 O O . THR B 1 17 ? 3.246 -8.266 9.602 1 98.88 17 THR B O 1
ATOM 1846 N N . LEU B 1 18 ? 1.947 -6.852 10.703 1 98.88 18 LEU B N 1
ATOM 1847 C CA . LEU B 1 18 ? 1.796 -7.754 11.836 1 98.88 18 LEU B CA 1
ATOM 1848 C C . LEU B 1 18 ? 1.071 -9.031 11.422 1 98.88 18 LEU B C 1
ATOM 1850 O O . LEU B 1 18 ? 1.393 -10.117 11.906 1 98.88 18 LEU B O 1
ATOM 1854 N N . LYS B 1 19 ? 0.115 -8.914 10.531 1 98.81 19 LYS B N 1
ATOM 1855 C CA . LYS B 1 19 ? -0.602 -10.086 10.023 1 98.81 19 LYS B CA 1
ATOM 1856 C C . LYS B 1 19 ? 0.335 -11.016 9.266 1 98.81 19 LYS B C 1
ATOM 1858 O O . LYS B 1 19 ? 0.31 -12.234 9.469 1 98.81 19 LYS B O 1
ATOM 1863 N N . ALA B 1 20 ? 1.147 -10.43 8.367 1 98.88 20 ALA B N 1
ATOM 1864 C CA . ALA B 1 20 ? 2.117 -11.242 7.629 1 98.88 20 ALA B CA 1
ATOM 1865 C C . ALA B 1 20 ? 3.088 -11.93 8.586 1 98.88 20 ALA B C 1
ATOM 1867 O O . ALA B 1 20 ? 3.395 -13.117 8.414 1 98.88 20 ALA B O 1
ATOM 1868 N N . LEU B 1 21 ? 3.551 -11.148 9.547 1 98.81 21 LEU B N 1
ATOM 1869 C CA . LEU B 1 21 ? 4.457 -11.719 10.539 1 98.81 21 LEU B CA 1
ATOM 1870 C C . LEU B 1 21 ? 3.814 -12.906 11.242 1 98.81 21 LEU B C 1
ATOM 1872 O O . LEU B 1 21 ? 4.41 -13.984 11.328 1 98.81 21 LEU B O 1
ATOM 1876 N N . ARG B 1 22 ? 2.641 -12.727 11.758 1 98.81 22 ARG B N 1
ATOM 1877 C CA . ARG B 1 22 ? 1.932 -13.781 12.477 1 98.81 22 ARG B CA 1
ATOM 1878 C C . ARG B 1 22 ? 1.774 -15.023 11.617 1 98.81 22 ARG B C 1
ATOM 1880 O O . ARG B 1 22 ? 2.014 -16.141 12.078 1 98.81 22 ARG B O 1
ATOM 1887 N N . LEU B 1 23 ? 1.401 -14.875 10.383 1 98.88 23 LEU B N 1
ATOM 1888 C CA . LEU B 1 23 ? 1.174 -15.992 9.477 1 98.88 23 LEU B CA 1
ATOM 1889 C C . LEU B 1 23 ? 2.488 -16.688 9.125 1 98.88 23 LEU B C 1
ATOM 1891 O O . LEU B 1 23 ? 2.553 -17.922 9.07 1 98.88 23 LEU B O 1
ATOM 1895 N N . ILE B 1 24 ? 3.531 -15.875 8.906 1 98.88 24 ILE B N 1
ATOM 1896 C CA . ILE B 1 24 ? 4.848 -16.422 8.609 1 98.88 24 ILE B CA 1
ATOM 1897 C C . ILE B 1 24 ? 5.297 -17.344 9.75 1 98.88 24 ILE B C 1
ATOM 1899 O O . ILE B 1 24 ? 5.852 -18.406 9.516 1 98.88 24 ILE B O 1
ATOM 1903 N N . GLN B 1 25 ? 5.047 -16.922 10.93 1 98.75 25 GLN B N 1
ATOM 1904 C CA . GLN B 1 25 ? 5.457 -17.672 12.109 1 98.75 25 GLN B CA 1
ATOM 1905 C C . GLN B 1 25 ? 4.586 -18.906 12.305 1 98.75 25 GLN B C 1
ATOM 1907 O O . GLN B 1 25 ? 5.078 -19.969 12.695 1 98.75 25 GLN B O 1
ATOM 1912 N N . ARG B 1 26 ? 3.348 -18.859 11.984 1 98.56 26 ARG B N 1
ATOM 1913 C CA . ARG B 1 26 ? 2.365 -19.875 12.336 1 98.56 26 ARG B CA 1
ATOM 1914 C C . ARG B 1 26 ? 2.285 -20.953 11.258 1 98.56 26 ARG B C 1
ATOM 1916 O O . ARG B 1 26 ? 2.076 -22.125 11.555 1 98.56 26 ARG B O 1
ATOM 1923 N N . LEU B 1 27 ? 2.332 -20.625 9.992 1 98.81 27 LEU B N 1
ATOM 1924 C CA . LEU B 1 27 ? 2.074 -21.547 8.883 1 98.81 27 LEU B CA 1
ATOM 1925 C C . LEU B 1 27 ? 3.143 -22.625 8.82 1 98.81 27 LEU B C 1
ATOM 1927 O O . LEU B 1 27 ? 4.324 -22.359 9.039 1 98.81 27 LEU B O 1
ATOM 1931 N N . PRO B 1 28 ? 2.742 -23.797 8.516 1 98.75 28 PRO B N 1
ATOM 1932 C CA . PRO B 1 28 ? 3.666 -24.922 8.586 1 98.75 28 PRO B CA 1
ATOM 1933 C C . PRO B 1 28 ? 4.637 -24.969 7.402 1 98.75 28 PRO B C 1
ATOM 1935 O O . PRO B 1 28 ? 5.66 -25.656 7.469 1 98.75 28 PRO B O 1
ATOM 1938 N N . VAL B 1 29 ? 4.355 -24.281 6.301 1 98.81 29 VAL B N 1
ATOM 1939 C CA . VAL B 1 29 ? 5.207 -24.297 5.117 1 98.81 29 VAL B CA 1
ATOM 1940 C C . VAL B 1 29 ? 5.102 -22.953 4.391 1 98.81 29 VAL B C 1
ATOM 1942 O O . VAL B 1 29 ? 4.039 -22.328 4.371 1 98.81 29 VAL B O 1
ATOM 1945 N N . LEU B 1 30 ? 6.215 -22.547 3.863 1 98.75 30 LEU B N 1
ATOM 1946 C CA . LEU B 1 30 ? 6.266 -21.328 3.059 1 98.75 30 LEU B CA 1
ATOM 1947 C C . LEU B 1 30 ? 6.809 -21.609 1.664 1 98.75 30 LEU B C 1
ATOM 1949 O O . LEU B 1 30 ? 7.715 -22.438 1.506 1 98.75 30 LEU B O 1
ATOM 1953 N N . PHE B 1 31 ? 6.207 -20.969 0.691 1 98.44 31 PHE B N 1
ATOM 1954 C CA . PHE B 1 31 ? 6.68 -20.953 -0.688 1 98.44 31 PHE B CA 1
ATOM 1955 C C . PHE B 1 31 ? 7.301 -19.609 -1.042 1 98.44 31 PHE B C 1
ATOM 1957 O O . PHE B 1 31 ? 6.945 -18.594 -0.463 1 98.44 31 PHE B O 1
ATOM 1964 N N . TYR B 1 32 ? 8.242 -19.609 -1.959 1 96.94 32 TYR B N 1
ATOM 1965 C CA . TYR B 1 32 ? 8.852 -18.375 -2.414 1 96.94 32 TYR B CA 1
ATOM 1966 C C . TYR B 1 32 ? 9.344 -18.5 -3.852 1 96.94 32 TYR B C 1
ATOM 1968 O O . TYR B 1 32 ? 9.617 -19.609 -4.324 1 96.94 32 TYR B O 1
ATOM 1976 N N . PRO B 1 33 ? 9.352 -17.359 -4.555 1 93.19 33 PRO B N 1
ATOM 1977 C CA . PRO B 1 33 ? 9.82 -17.422 -5.941 1 93.19 33 PRO B CA 1
ATOM 1978 C C . PRO B 1 33 ? 11.32 -17.688 -6.043 1 93.19 33 PRO B C 1
ATOM 1980 O O . PRO B 1 33 ? 12.117 -17.062 -5.332 1 93.19 33 PRO B O 1
ATOM 1983 N N . GLU B 1 34 ? 11.555 -18.562 -6.918 1 87.31 34 GLU B N 1
ATOM 1984 C CA . GLU B 1 34 ? 12.953 -18.875 -7.199 1 87.31 34 GLU B CA 1
ATOM 1985 C C . GLU B 1 34 ? 13.57 -17.844 -8.141 1 87.31 34 GLU B C 1
ATOM 1987 O O . GLU B 1 34 ? 12.984 -17.516 -9.172 1 87.31 34 GLU B O 1
ATOM 1992 N N . GLU B 1 35 ? 14.57 -17.141 -7.723 1 75.44 35 GLU B N 1
ATOM 1993 C CA . GLU B 1 35 ? 15.336 -16.234 -8.57 1 75.44 35 GLU B CA 1
ATOM 1994 C C . GLU B 1 35 ? 16.672 -16.859 -8.969 1 75.44 35 GLU B C 1
ATOM 1996 O O . GLU B 1 35 ? 17.328 -17.516 -8.156 1 75.44 35 GLU B O 1
ATOM 2001 N N . GLU B 1 36 ? 16.891 -16.984 -10.25 1 68.88 36 GLU B N 1
ATOM 2002 C CA . GLU B 1 36 ? 18.078 -17.688 -10.719 1 68.88 36 GLU B CA 1
ATOM 2003 C C . GLU B 1 36 ? 19.344 -17.078 -10.133 1 68.88 36 GLU B C 1
ATOM 2005 O O . GLU B 1 36 ? 19.594 -15.883 -10.289 1 68.88 36 GLU B O 1
ATOM 2010 N N . GLY B 1 37 ? 20.062 -17.938 -9.461 1 69.5 37 GLY B N 1
ATOM 2011 C CA . GLY B 1 37 ? 21.422 -17.625 -9.039 1 69.5 37 GLY B CA 1
ATOM 2012 C C . GLY B 1 37 ? 21.469 -16.734 -7.812 1 69.5 37 GLY B C 1
ATOM 2013 O O . GLY B 1 37 ? 22.531 -16.219 -7.457 1 69.5 37 GLY B O 1
ATOM 2014 N N . ARG B 1 38 ? 20.359 -16.359 -7.25 1 79.5 38 ARG B N 1
ATOM 2015 C CA . ARG B 1 38 ? 20.406 -15.508 -6.07 1 79.5 38 ARG B CA 1
ATOM 2016 C C . ARG B 1 38 ? 19.266 -15.836 -5.117 1 79.5 38 ARG B C 1
ATOM 2018 O O . ARG B 1 38 ? 18.344 -16.578 -5.469 1 79.5 38 ARG B O 1
ATOM 2025 N N . GLU B 1 39 ? 19.438 -15.484 -3.957 1 85.75 39 GLU B N 1
ATOM 2026 C CA . GLU B 1 39 ? 18.359 -15.594 -2.98 1 85.75 39 GLU B CA 1
ATOM 2027 C C . GLU B 1 39 ? 17.156 -14.766 -3.4 1 85.75 39 GLU B C 1
ATOM 2029 O O . GLU B 1 39 ? 17.297 -13.641 -3.893 1 85.75 39 GLU B O 1
ATOM 2034 N N . SER B 1 40 ? 16.031 -15.398 -3.219 1 91.94 40 SER B N 1
ATOM 2035 C CA . SER B 1 40 ? 14.789 -14.688 -3.49 1 91.94 40 SER B CA 1
ATOM 2036 C C . SER B 1 40 ? 14.664 -13.445 -2.623 1 91.94 40 SER B C 1
ATOM 2038 O O . SER B 1 40 ? 14.859 -13.5 -1.408 1 91.94 40 SER B O 1
ATOM 2040 N N . LEU B 1 41 ? 14.359 -12.383 -3.248 1 92.75 41 LEU B N 1
ATOM 2041 C CA . LEU B 1 41 ? 14.195 -11.125 -2.531 1 92.75 41 LEU B CA 1
ATOM 2042 C C . LEU B 1 41 ? 13.047 -11.203 -1.532 1 92.75 41 LEU B C 1
ATOM 2044 O O . LEU B 1 41 ? 13.133 -10.648 -0.435 1 92.75 41 LEU B O 1
ATOM 2048 N N . ALA B 1 42 ? 11.969 -11.906 -1.966 1 96.19 42 ALA B N 1
ATOM 2049 C CA . ALA B 1 42 ? 10.852 -12.094 -1.051 1 96.19 42 ALA B CA 1
ATOM 2050 C C . ALA B 1 42 ? 11.273 -12.898 0.178 1 96.19 42 ALA B C 1
ATOM 2052 O O . ALA B 1 42 ? 10.922 -12.547 1.307 1 96.19 42 ALA B O 1
ATOM 2053 N N . LEU B 1 43 ? 12.016 -13.922 -0.086 1 97.06 43 LEU B N 1
ATOM 2054 C CA . LEU B 1 43 ? 12.531 -14.727 1.016 1 97.06 43 LEU B CA 1
ATOM 2055 C C . LEU B 1 43 ? 13.453 -13.906 1.909 1 97.06 43 LEU B C 1
ATOM 2057 O O . LEU B 1 43 ? 13.352 -13.969 3.137 1 97.06 43 LEU B O 1
ATOM 2061 N N . ARG B 1 44 ? 14.297 -13.117 1.305 1 95.44 44 ARG B N 1
ATOM 2062 C CA . ARG B 1 44 ? 15.234 -12.289 2.057 1 95.44 44 ARG B CA 1
ATOM 2063 C C . ARG B 1 44 ? 14.492 -11.32 2.977 1 95.44 44 ARG B C 1
ATOM 2065 O O . ARG B 1 44 ? 14.875 -11.141 4.133 1 95.44 44 ARG B O 1
ATOM 2072 N N . ALA B 1 45 ? 13.453 -10.711 2.5 1 96.25 45 ALA B N 1
ATOM 2073 C CA . ALA B 1 45 ? 12.672 -9.734 3.262 1 96.25 45 ALA B CA 1
ATOM 2074 C C . ALA B 1 45 ? 12.008 -10.398 4.465 1 96.25 45 ALA B C 1
ATOM 2076 O O . ALA B 1 45 ? 11.844 -9.766 5.516 1 96.25 45 ALA B O 1
ATOM 2077 N N . ALA B 1 46 ? 11.656 -11.656 4.367 1 98.06 46 ALA B N 1
ATOM 2078 C CA . ALA B 1 46 ? 10.898 -12.352 5.406 1 98.06 46 ALA B CA 1
ATOM 2079 C C . ALA B 1 46 ? 11.828 -13.141 6.324 1 98.06 46 ALA B C 1
ATOM 2081 O O . ALA B 1 46 ? 11.438 -13.539 7.422 1 98.06 46 ALA B O 1
ATOM 2082 N N . LYS B 1 47 ? 12.992 -13.367 5.969 1 97.06 47 LYS B N 1
ATOM 2083 C CA . LYS B 1 47 ? 13.906 -14.352 6.535 1 97.06 47 LYS B CA 1
ATOM 2084 C C . LYS B 1 47 ? 14.109 -14.117 8.031 1 97.06 47 LYS B C 1
ATOM 2086 O O . LYS B 1 47 ? 14.047 -15.062 8.828 1 97.06 47 LYS B O 1
ATOM 2091 N N . PRO B 1 48 ? 14.312 -12.852 8.453 1 97.75 48 PRO B N 1
ATOM 2092 C CA . PRO B 1 48 ? 14.555 -12.625 9.883 1 97.75 48 PRO B CA 1
ATOM 2093 C C . PRO B 1 48 ? 13.398 -13.102 10.75 1 97.75 48 PRO B C 1
ATOM 2095 O O . PRO B 1 48 ? 13.555 -13.266 11.961 1 97.75 48 PRO B O 1
ATOM 2098 N N . HIS B 1 49 ? 12.242 -13.344 10.172 1 97.94 49 HIS B N 1
ATOM 2099 C CA . HIS B 1 49 ? 11.039 -13.617 10.945 1 97.94 49 HIS B CA 1
ATOM 2100 C C . HIS B 1 49 ? 10.578 -15.062 10.758 1 97.94 49 HIS B C 1
ATOM 2102 O O . HIS B 1 49 ? 9.562 -15.469 11.312 1 97.94 49 HIS B O 1
ATOM 2108 N N . ILE B 1 50 ? 11.273 -15.82 9.961 1 98.44 50 ILE B N 1
ATOM 2109 C CA . ILE B 1 50 ? 10.93 -17.219 9.703 1 98.44 50 ILE B CA 1
ATOM 2110 C C . ILE B 1 50 ? 11.562 -18.109 10.766 1 98.44 50 ILE B C 1
ATOM 2112 O O . ILE B 1 50 ? 12.781 -18.109 10.938 1 98.44 50 ILE B O 1
ATOM 2116 N N . PRO B 1 51 ? 10.734 -18.812 11.477 1 98.25 51 PRO B N 1
ATOM 2117 C CA . PRO B 1 51 ? 11.289 -19.734 12.461 1 98.25 51 PRO B CA 1
ATOM 2118 C C . PRO B 1 51 ? 12.281 -20.719 11.852 1 98.25 51 PRO B C 1
ATOM 2120 O O . PRO B 1 51 ? 12.086 -21.188 10.727 1 98.25 51 PRO B O 1
ATOM 2123 N N . PRO B 1 52 ? 13.297 -21.078 12.648 1 97.56 52 PRO B N 1
ATOM 2124 C CA . PRO B 1 52 ? 14.25 -22.062 12.156 1 97.56 52 PRO B CA 1
ATOM 2125 C C . PRO B 1 52 ? 13.602 -23.422 11.852 1 97.56 52 PRO B C 1
ATOM 2127 O O . PRO B 1 52 ? 12.727 -23.859 12.594 1 97.56 52 PRO B O 1
ATOM 2130 N N . GLY B 1 53 ? 14 -24 10.703 1 97.5 53 GLY B N 1
ATOM 2131 C CA . GLY B 1 53 ? 13.555 -25.344 10.359 1 97.5 53 GLY B CA 1
ATOM 2132 C C . GLY B 1 53 ? 12.25 -25.359 9.578 1 97.5 53 GLY B C 1
ATOM 2133 O O . GLY B 1 53 ? 11.805 -26.406 9.133 1 97.5 53 GLY B O 1
ATOM 2134 N N . LYS B 1 54 ? 11.633 -24.188 9.461 1 97.88 54 LYS B N 1
ATOM 2135 C CA . LYS B 1 54 ? 10.391 -24.141 8.688 1 97.88 54 LYS B CA 1
ATOM 2136 C C . LYS B 1 54 ? 10.625 -24.594 7.246 1 97.88 54 LYS B C 1
ATOM 2138 O O . LYS B 1 54 ? 11.555 -24.125 6.59 1 97.88 54 LYS B O 1
ATOM 2143 N N . PRO B 1 55 ? 9.781 -25.531 6.789 1 98.38 55 PRO B N 1
ATOM 2144 C CA . PRO B 1 55 ? 9.875 -25.938 5.383 1 98.38 55 PRO B CA 1
ATOM 2145 C C . PRO B 1 55 ? 9.703 -24.75 4.422 1 98.38 55 PRO B C 1
ATOM 2147 O O . PRO B 1 55 ? 8.758 -23.984 4.547 1 98.38 55 PRO B O 1
ATOM 2150 N N . LEU B 1 56 ? 10.68 -24.594 3.566 1 97.81 56 LEU B N 1
ATOM 2151 C CA . LEU B 1 56 ? 10.703 -23.578 2.521 1 97.81 56 LEU B CA 1
ATOM 2152 C C . LEU B 1 56 ? 10.805 -24.219 1.142 1 97.81 56 LEU B C 1
ATOM 2154 O O . LEU B 1 56 ? 11.758 -24.953 0.863 1 97.81 56 LEU B O 1
ATOM 2158 N N . LEU B 1 57 ? 9.836 -23.922 0.283 1 97.25 57 LEU B N 1
ATOM 2159 C CA . LEU B 1 57 ? 9.797 -24.547 -1.036 1 97.25 57 LEU B CA 1
ATOM 2160 C C . LEU B 1 57 ? 9.914 -23.5 -2.135 1 97.25 57 LEU B C 1
ATOM 2162 O O . LEU B 1 57 ? 9.047 -22.625 -2.264 1 97.25 57 LEU B O 1
ATOM 2166 N N . PRO B 1 58 ? 10.977 -23.547 -2.904 1 95.5 58 PRO B N 1
ATOM 2167 C CA . PRO B 1 58 ? 11.102 -22.625 -4.035 1 95.5 58 PRO B CA 1
ATOM 2168 C C . PRO B 1 58 ? 10.18 -22.984 -5.199 1 95.5 58 PRO B C 1
ATOM 2170 O O . PRO B 1 58 ? 9.969 -24.172 -5.477 1 95.5 58 PRO B O 1
ATOM 2173 N N . LEU B 1 59 ? 9.633 -22.016 -5.785 1 94.25 59 LEU B N 1
ATOM 2174 C CA . LEU B 1 59 ? 8.82 -22.188 -6.984 1 94.25 59 LEU B CA 1
ATOM 2175 C C . LEU B 1 59 ? 9.336 -21.328 -8.125 1 94.25 59 LEU B C 1
ATOM 2177 O O . LEU B 1 59 ? 9.812 -20.203 -7.906 1 94.25 59 LEU B O 1
ATOM 2181 N N . PRO B 1 60 ? 9.297 -21.922 -9.281 1 84.69 60 PRO B N 1
ATOM 2182 C CA . PRO B 1 60 ? 9.812 -21.141 -10.414 1 84.69 60 PRO B CA 1
ATOM 2183 C C . PRO B 1 60 ? 9.008 -19.875 -10.68 1 84.69 60 PRO B C 1
ATOM 2185 O O . PRO B 1 60 ? 7.812 -19.828 -10.391 1 84.69 60 PRO B O 1
ATOM 2188 N N . LEU B 1 61 ? 9.883 -18.875 -11.164 1 75.19 61 LEU B N 1
ATOM 2189 C CA . LEU B 1 61 ? 9.227 -17.703 -11.719 1 75.19 61 LEU B CA 1
ATOM 2190 C C . LEU B 1 61 ? 8.766 -17.969 -13.148 1 75.19 61 LEU B C 1
ATOM 2192 O O . LEU B 1 61 ? 9.336 -18.797 -13.852 1 75.19 61 LEU B O 1
ATOM 2196 N N . PHE B 1 62 ? 7.656 -17.531 -13.484 1 72 62 PHE B N 1
ATOM 2197 C CA . PHE B 1 62 ? 7.039 -17.766 -14.781 1 72 62 PHE B CA 1
ATOM 2198 C C . PHE B 1 62 ? 7.496 -16.734 -15.797 1 72 62 PHE B C 1
ATOM 2200 O O . PHE B 1 62 ? 6.68 -15.992 -16.344 1 72 62 PHE B O 1
ATOM 2207 N N . THR B 1 63 ? 8.922 -16.594 -15.695 1 63.34 63 THR B N 1
ATOM 2208 C CA . THR B 1 63 ? 9.492 -15.547 -16.531 1 63.34 63 THR B CA 1
ATOM 2209 C C . THR B 1 63 ? 10.094 -16.141 -17.797 1 63.34 63 THR B C 1
ATOM 2211 O O . THR B 1 63 ? 10.484 -17.312 -17.828 1 63.34 63 THR B O 1
ATOM 2214 N N . GLY B 1 64 ? 9.344 -16.25 -19.016 1 64.75 64 GLY B N 1
ATOM 2215 C CA . GLY B 1 64 ? 9.867 -16.734 -20.281 1 64.75 64 GLY B CA 1
ATOM 2216 C C . GLY B 1 64 ? 9 -16.359 -21.469 1 64.75 64 GLY B C 1
ATOM 2217 O O . GLY B 1 64 ? 7.855 -15.93 -21.297 1 64.75 64 GLY B O 1
ATOM 2218 N N . HIS B 1 65 ? 9.656 -16.281 -22.531 1 70.75 65 HIS B N 1
ATOM 2219 C CA . HIS B 1 65 ? 9 -15.82 -23.75 1 70.75 65 HIS B CA 1
ATOM 2220 C C . HIS B 1 65 ? 8.148 -16.922 -24.375 1 70.75 65 HIS B C 1
ATOM 2222 O O . HIS B 1 65 ? 7.242 -16.641 -25.156 1 70.75 65 HIS B O 1
ATOM 2228 N N . ASP B 1 66 ? 8.344 -18.125 -23.953 1 82.69 66 ASP B N 1
ATOM 2229 C CA . ASP B 1 66 ? 7.582 -19.25 -24.484 1 82.69 66 ASP B CA 1
ATOM 2230 C C . ASP B 1 66 ? 6.316 -19.5 -23.672 1 82.69 66 ASP B C 1
ATOM 2232 O O . ASP B 1 66 ? 6.391 -19.969 -22.531 1 82.69 66 ASP B O 1
ATOM 2236 N N . PRO B 1 67 ? 5.211 -19.156 -24.281 1 85.25 67 PRO B N 1
ATOM 2237 C CA . PRO B 1 67 ? 3.943 -19.281 -23.547 1 85.25 67 PRO B CA 1
ATOM 2238 C C . PRO B 1 67 ? 3.686 -20.703 -23.062 1 85.25 67 PRO B C 1
ATOM 2240 O O . PRO B 1 67 ? 3.135 -20.891 -21.969 1 85.25 67 PRO B O 1
ATOM 2243 N N . GLN B 1 68 ? 4.035 -21.656 -23.844 1 87.75 68 GLN B N 1
ATOM 2244 C CA . GLN B 1 68 ? 3.83 -23.047 -23.453 1 87.75 68 GLN B CA 1
ATOM 2245 C C . GLN B 1 68 ? 4.703 -23.422 -22.25 1 87.75 68 GLN B C 1
ATOM 2247 O O . GLN B 1 68 ? 4.254 -24.109 -21.344 1 87.75 68 GLN B O 1
ATOM 2252 N N . ALA B 1 69 ? 5.898 -22.953 -22.375 1 85.69 69 ALA B N 1
ATOM 2253 C CA . ALA B 1 69 ? 6.812 -23.203 -21.25 1 85.69 69 ALA B CA 1
ATOM 2254 C C . ALA B 1 69 ? 6.324 -22.531 -19.984 1 85.69 69 ALA B C 1
ATOM 2256 O O . ALA B 1 69 ? 6.395 -23.109 -18.891 1 85.69 69 ALA B O 1
ATOM 2257 N N . ARG B 1 70 ? 5.809 -21.344 -20.125 1 87.94 70 ARG B N 1
ATOM 2258 C CA . ARG B 1 70 ? 5.273 -20.625 -18.969 1 87.94 70 ARG B CA 1
ATOM 2259 C C . ARG B 1 70 ? 4.086 -21.359 -18.359 1 87.94 70 ARG B C 1
ATOM 2261 O O . ARG B 1 70 ? 3.986 -21.469 -17.141 1 87.94 70 ARG B O 1
ATOM 2268 N N . GLU B 1 71 ? 3.301 -21.859 -19.219 1 90 71 GLU B N 1
ATOM 2269 C CA . GLU B 1 71 ? 2.115 -22.578 -18.766 1 90 71 GLU B CA 1
ATOM 2270 C C . GLU B 1 71 ? 2.496 -23.875 -18.047 1 90 71 GLU B C 1
ATOM 2272 O O . GLU B 1 71 ? 1.91 -24.219 -17.016 1 90 71 GLU B O 1
ATOM 2277 N N . ARG B 1 72 ? 3.418 -24.562 -18.594 1 90 72 ARG B N 1
ATOM 2278 C CA . ARG B 1 72 ? 3.902 -25.797 -17.969 1 90 72 ARG B CA 1
ATOM 2279 C C . ARG B 1 72 ? 4.5 -25.5 -16.594 1 90 72 ARG B C 1
ATOM 2281 O O . ARG B 1 72 ? 4.25 -26.234 -15.633 1 90 72 ARG B O 1
ATOM 2288 N N . ALA B 1 73 ? 5.23 -24.422 -16.562 1 88.94 73 ALA B N 1
ATOM 2289 C CA . ALA B 1 73 ? 5.844 -24.031 -15.297 1 88.94 73 ALA B CA 1
ATOM 2290 C C . ALA B 1 73 ? 4.785 -23.672 -14.258 1 88.94 73 ALA B C 1
ATOM 2292 O O . ALA B 1 73 ? 4.918 -24.031 -13.078 1 88.94 73 ALA B O 1
ATOM 2293 N N . ARG B 1 74 ? 3.771 -23.047 -14.664 1 92.88 74 ARG B N 1
ATOM 2294 C CA . ARG B 1 74 ? 2.676 -22.672 -13.773 1 92.88 74 ARG B CA 1
ATOM 2295 C C . ARG B 1 74 ? 1.966 -23.922 -13.234 1 92.88 74 ARG B C 1
ATOM 2297 O O . ARG B 1 74 ? 1.679 -24 -12.039 1 92.88 74 ARG B O 1
ATOM 2304 N N . ARG B 1 75 ? 1.748 -24.844 -14.094 1 93.44 75 ARG B N 1
ATOM 2305 C CA . ARG B 1 75 ? 1.076 -26.062 -13.688 1 93.44 75 ARG B CA 1
ATOM 2306 C C . ARG B 1 75 ? 1.93 -26.859 -12.703 1 93.44 75 ARG B C 1
ATOM 2308 O O . ARG B 1 75 ? 1.417 -27.391 -11.711 1 93.44 75 ARG B O 1
ATOM 2315 N N . GLN B 1 76 ? 3.145 -26.859 -13.016 1 92.38 76 GLN B N 1
ATOM 2316 C CA . GLN B 1 76 ? 4.062 -27.562 -12.125 1 92.38 76 GLN B CA 1
ATOM 2317 C C . GLN B 1 76 ? 4.117 -26.906 -10.75 1 92.38 76 GLN B C 1
ATOM 2319 O O . GLN B 1 76 ? 4.109 -27.578 -9.727 1 92.38 76 GLN B O 1
ATOM 2324 N N . ALA B 1 77 ? 4.219 -25.625 -10.766 1 94.75 77 ALA B N 1
ATOM 2325 C CA . ALA B 1 77 ? 4.23 -24.875 -9.516 1 94.75 77 ALA B CA 1
ATOM 2326 C C . ALA B 1 77 ? 2.945 -25.094 -8.727 1 94.75 77 ALA B C 1
ATOM 2328 O O . ALA B 1 77 ? 2.982 -25.328 -7.516 1 94.75 77 ALA B O 1
ATOM 2329 N N . ALA B 1 78 ? 1.841 -25.094 -9.383 1 96.62 78 ALA B N 1
ATOM 2330 C CA . ALA B 1 78 ? 0.547 -25.312 -8.75 1 96.62 78 ALA B CA 1
ATOM 2331 C C . ALA B 1 78 ? 0.463 -26.703 -8.148 1 96.62 78 ALA B C 1
ATOM 2333 O O . ALA B 1 78 ? -0.069 -26.891 -7.051 1 96.62 78 ALA B O 1
ATOM 2334 N N . GLU B 1 79 ? 0.989 -27.625 -8.898 1 96.31 79 GLU B N 1
ATOM 2335 C CA . GLU B 1 79 ? 0.999 -29 -8.406 1 96.31 79 GLU B CA 1
ATOM 2336 C C . GLU B 1 79 ? 1.851 -29.141 -7.145 1 96.31 79 GLU B C 1
ATOM 2338 O O . GLU B 1 79 ? 1.456 -29.797 -6.188 1 96.31 79 GLU B O 1
ATOM 2343 N N . THR B 1 80 ? 2.957 -28.516 -7.191 1 96.69 80 THR B N 1
ATOM 2344 C CA . THR B 1 80 ? 3.834 -28.516 -6.027 1 96.69 80 THR B CA 1
ATOM 2345 C C . THR B 1 80 ? 3.123 -27.906 -4.816 1 96.69 80 THR B C 1
ATOM 2347 O O . THR B 1 80 ? 3.197 -28.453 -3.713 1 96.69 80 THR B O 1
ATOM 2350 N N . ILE B 1 81 ? 2.439 -26.844 -5.004 1 98.12 81 ILE B N 1
ATOM 2351 C CA . ILE B 1 81 ? 1.693 -26.172 -3.936 1 98.12 81 ILE B CA 1
ATOM 2352 C C . ILE B 1 81 ? 0.602 -27.109 -3.416 1 98.12 81 ILE B C 1
ATOM 2354 O O . ILE B 1 81 ? 0.477 -27.312 -2.207 1 98.12 81 ILE B O 1
ATOM 2358 N N . ARG B 1 82 ? -0.101 -27.703 -4.316 1 97.94 82 ARG B N 1
ATOM 2359 C CA . ARG B 1 82 ? -1.204 -28.578 -3.93 1 97.94 82 ARG B CA 1
ATOM 2360 C C . ARG B 1 82 ? -0.701 -29.781 -3.133 1 97.94 82 ARG B C 1
ATOM 2362 O O . ARG B 1 82 ? -1.316 -30.172 -2.139 1 97.94 82 ARG B O 1
ATOM 2369 N N . GLU B 1 83 ? 0.334 -30.328 -3.604 1 97.88 83 GLU B N 1
ATOM 2370 C CA . GLU B 1 83 ? 0.917 -31.469 -2.898 1 97.88 83 GLU B CA 1
ATOM 2371 C C . GLU B 1 83 ? 1.345 -31.094 -1.485 1 97.88 83 GLU B C 1
ATOM 2373 O O . GLU B 1 83 ? 1.074 -31.812 -0.529 1 97.88 83 GLU B O 1
ATOM 2378 N N . ALA B 1 84 ? 2.006 -29.984 -1.372 1 98.31 84 ALA B N 1
ATOM 2379 C CA . ALA B 1 84 ? 2.434 -29.5 -0.058 1 98.31 84 ALA B CA 1
ATOM 2380 C C . ALA B 1 84 ? 1.231 -29.234 0.841 1 98.31 84 ALA B C 1
ATOM 2382 O O . ALA B 1 84 ? 1.223 -29.609 2.012 1 98.31 84 ALA B O 1
ATOM 2383 N N . LEU B 1 85 ? 0.25 -28.547 0.322 1 98.5 85 LEU B N 1
ATOM 2384 C CA . LEU B 1 85 ? -0.926 -28.188 1.108 1 98.5 85 LEU B CA 1
ATOM 2385 C C . LEU B 1 85 ? -1.7 -29.438 1.522 1 98.5 85 LEU B C 1
ATOM 2387 O O . LEU B 1 85 ? -2.326 -29.469 2.584 1 98.5 85 LEU B O 1
ATOM 2391 N N . ALA B 1 86 ? -1.679 -30.453 0.614 1 98.06 86 ALA B N 1
ATOM 2392 C CA . ALA B 1 86 ? -2.301 -31.719 0.989 1 98.06 86 ALA B CA 1
ATOM 2393 C C . ALA B 1 86 ? -1.635 -32.312 2.229 1 98.06 86 ALA B C 1
ATOM 2395 O O . ALA B 1 86 ? -2.301 -32.938 3.062 1 98.06 86 ALA B O 1
ATOM 2396 N N . ARG B 1 87 ? -0.422 -32.094 2.344 1 98 87 ARG B N 1
ATOM 2397 C CA . ARG B 1 87 ? 0.362 -32.625 3.453 1 98 87 ARG B CA 1
ATOM 2398 C C . ARG B 1 87 ? 0.237 -31.734 4.688 1 98 87 ARG B C 1
ATOM 2400 O O . ARG B 1 87 ? 0.05 -32.25 5.801 1 98 87 ARG B O 1
ATOM 2407 N N . TYR B 1 88 ? 0.305 -30.391 4.543 1 98.44 88 TYR B N 1
ATOM 2408 C CA . TYR B 1 88 ? 0.462 -29.469 5.66 1 98.44 88 TYR B CA 1
ATOM 2409 C C . TYR B 1 88 ? -0.865 -28.797 6.016 1 98.44 88 TYR B C 1
ATOM 2411 O O . TYR B 1 88 ? -1.007 -28.219 7.09 1 98.44 88 TYR B O 1
ATOM 2419 N N . GLY B 1 89 ? -1.823 -28.875 5.117 1 98.25 89 GLY B N 1
ATOM 2420 C CA . GLY B 1 89 ? -3.117 -28.25 5.332 1 98.25 89 GLY B CA 1
ATOM 2421 C C . GLY B 1 89 ? -3.15 -26.797 4.91 1 98.25 89 GLY B C 1
ATOM 2422 O O . GLY B 1 89 ? -4.098 -26.359 4.258 1 98.25 89 GLY B O 1
ATOM 2423 N N . GLU B 1 90 ? -2.195 -26.047 5.258 1 98.75 90 GLU B N 1
ATOM 2424 C CA . GLU B 1 90 ? -2.096 -24.625 4.918 1 98.75 90 GLU B CA 1
ATOM 2425 C C . GLU B 1 90 ? -0.65 -24.219 4.648 1 98.75 90 GLU B C 1
ATOM 2427 O O . GLU B 1 90 ? 0.282 -24.906 5.082 1 98.75 90 GLU B O 1
ATOM 2432 N N . GLY B 1 91 ? -0.482 -23.172 3.883 1 98.81 91 GLY B N 1
ATOM 2433 C CA . GLY B 1 91 ? 0.827 -22.625 3.562 1 98.81 91 GLY B CA 1
ATOM 2434 C C . GLY B 1 91 ? 0.775 -21.188 3.102 1 98.81 91 GLY B C 1
ATOM 2435 O O . GLY B 1 91 ? -0.307 -20.625 2.906 1 98.81 91 GLY B O 1
ATOM 2436 N N . GLY B 1 92 ? 1.952 -20.562 3.053 1 98.88 92 GLY B N 1
ATOM 2437 C CA . GLY B 1 92 ? 2.066 -19.188 2.615 1 98.88 92 GLY B CA 1
ATOM 2438 C C . GLY B 1 92 ? 3.049 -19 1.474 1 98.88 92 GLY B C 1
ATOM 2439 O O . GLY B 1 92 ? 4.129 -19.594 1.477 1 98.88 92 GLY B O 1
ATOM 2440 N N . TYR B 1 93 ? 2.65 -18.312 0.486 1 98.75 93 TYR B N 1
ATOM 2441 C CA . TYR B 1 93 ? 3.539 -17.891 -0.592 1 98.75 93 TYR B CA 1
ATOM 2442 C C . TYR B 1 93 ? 4.047 -16.484 -0.355 1 98.75 93 TYR B C 1
ATOM 2444 O O . TYR B 1 93 ? 3.268 -15.523 -0.363 1 98.75 93 TYR B O 1
ATOM 2452 N N . LEU B 1 94 ? 5.355 -16.312 -0.162 1 98.62 94 LEU B N 1
ATOM 2453 C CA . LEU B 1 94 ? 5.969 -15 0.052 1 98.62 94 LEU B CA 1
ATOM 2454 C C . LEU B 1 94 ? 6.008 -14.203 -1.246 1 98.62 94 LEU B C 1
ATOM 2456 O O . LEU B 1 94 ? 6.543 -14.672 -2.254 1 98.62 94 LEU B O 1
ATOM 2460 N N . VAL B 1 95 ? 5.477 -13.023 -1.207 1 97.94 95 VAL B N 1
ATOM 2461 C CA . VAL B 1 95 ? 5.406 -12.172 -2.389 1 97.94 95 VAL B CA 1
ATOM 2462 C C . VAL B 1 95 ? 6.133 -10.852 -2.125 1 97.94 95 VAL B C 1
ATOM 2464 O O . VAL B 1 95 ? 5.801 -10.133 -1.182 1 97.94 95 VAL B O 1
ATOM 2467 N N . LEU B 1 96 ? 7.145 -10.508 -2.945 1 96.56 96 LEU B N 1
ATOM 2468 C CA . LEU B 1 96 ? 7.805 -9.211 -2.83 1 96.56 96 LEU B CA 1
ATOM 2469 C C . LEU B 1 96 ? 6.828 -8.078 -3.113 1 96.56 96 LEU B C 1
ATOM 2471 O O . LEU B 1 96 ? 6.109 -8.102 -4.113 1 96.56 96 LEU B O 1
ATOM 2475 N N . GLY B 1 97 ? 6.809 -7.094 -2.256 1 97.38 97 GLY B N 1
ATOM 2476 C CA . GLY B 1 97 ? 5.859 -6.004 -2.398 1 97.38 97 GLY B CA 1
ATOM 2477 C C . GLY B 1 97 ? 4.461 -6.363 -1.932 1 97.38 97 GLY B C 1
ATOM 2478 O O . GLY B 1 97 ? 4.289 -6.918 -0.845 1 97.38 97 GLY B O 1
ATOM 2479 N N . ASP B 1 98 ? 3.479 -5.906 -2.619 1 98.56 98 ASP B N 1
ATOM 2480 C CA . ASP B 1 98 ? 2.078 -6.223 -2.359 1 98.56 98 ASP B CA 1
ATOM 2481 C C . ASP B 1 98 ? 1.671 -7.52 -3.053 1 98.56 98 ASP B C 1
ATOM 2483 O O . ASP B 1 98 ? 2.037 -7.758 -4.207 1 98.56 98 ASP B O 1
ATOM 2487 N N . SER B 1 99 ? 0.809 -8.312 -2.379 1 98.62 99 SER B N 1
ATOM 2488 C CA . SER B 1 99 ? 0.49 -9.664 -2.822 1 98.62 99 SER B CA 1
ATOM 2489 C C . SER B 1 99 ? -0.389 -9.648 -4.07 1 98.62 99 SER B C 1
ATOM 2491 O O . SER B 1 99 ? -0.544 -10.664 -4.742 1 98.62 99 SER B O 1
ATOM 2493 N N . LEU B 1 100 ? -0.925 -8.477 -4.422 1 98.5 100 LEU B N 1
ATOM 2494 C CA . LEU B 1 100 ? -1.851 -8.469 -5.551 1 98.5 100 LEU B CA 1
ATOM 2495 C C . LEU B 1 100 ? -1.452 -7.414 -6.574 1 98.5 100 LEU B C 1
ATOM 2497 O O . LEU B 1 100 ? -2.262 -7.027 -7.422 1 98.5 100 LEU B O 1
ATOM 2501 N N . LEU B 1 101 ? -0.261 -6.836 -6.484 1 98.31 101 LEU B N 1
ATOM 2502 C CA . LEU B 1 101 ? 0.256 -5.863 -7.441 1 98.31 101 LEU B CA 1
ATOM 2503 C C . LEU B 1 101 ? 1.477 -6.418 -8.172 1 98.31 101 LEU B C 1
ATOM 2505 O O . LEU B 1 101 ? 2.564 -6.496 -7.598 1 98.31 101 LEU B O 1
ATOM 2509 N N . TYR B 1 102 ? 1.255 -6.766 -9.406 1 95.62 102 TYR B N 1
ATOM 2510 C CA . TYR B 1 102 ? 2.305 -7.328 -10.25 1 95.62 102 TYR B CA 1
ATOM 2511 C C . TYR B 1 102 ? 2.939 -8.547 -9.586 1 95.62 102 TYR B C 1
ATOM 2513 O O . TYR B 1 102 ? 4.156 -8.734 -9.656 1 95.62 102 TYR B O 1
ATOM 2521 N N . ALA B 1 103 ? 2.109 -9.359 -8.945 1 94.94 103 ALA B N 1
ATOM 2522 C CA . ALA B 1 103 ? 2.564 -10.516 -8.188 1 94.94 103 ALA B CA 1
ATOM 2523 C C . ALA B 1 103 ? 2.471 -11.789 -9.023 1 94.94 103 ALA B C 1
ATOM 2525 O O . ALA B 1 103 ? 1.385 -12.164 -9.477 1 94.94 103 ALA B O 1
ATOM 2526 N N . SER B 1 104 ? 3.525 -12.492 -9.141 1 91.56 104 SER B N 1
ATOM 2527 C CA . SER B 1 104 ? 3.633 -13.641 -10.031 1 91.56 104 SER B CA 1
ATOM 2528 C C . SER B 1 104 ? 2.707 -14.773 -9.594 1 91.56 104 SER B C 1
ATOM 2530 O O . SER B 1 104 ? 2.123 -15.461 -10.43 1 91.56 104 SER B O 1
ATOM 2532 N N . PRO B 1 105 ? 2.504 -14.992 -8.289 1 94.81 105 PRO B N 1
ATOM 2533 C CA . PRO B 1 105 ? 1.666 -16.125 -7.891 1 94.81 105 PRO B CA 1
ATOM 2534 C C . PRO B 1 105 ? 0.216 -15.977 -8.344 1 94.81 105 PRO B C 1
ATOM 2536 O O . PRO B 1 105 ? -0.546 -16.938 -8.32 1 94.81 105 PRO B O 1
ATOM 2539 N N . LEU B 1 106 ? -0.169 -14.758 -8.734 1 95.06 106 LEU B N 1
ATOM 2540 C CA . LEU B 1 106 ? -1.527 -14.555 -9.227 1 95.06 106 LEU B CA 1
ATOM 2541 C C . LEU B 1 106 ? -1.779 -15.375 -10.484 1 95.06 106 LEU B C 1
ATOM 2543 O O . LEU B 1 106 ? -2.916 -15.773 -10.758 1 95.06 106 LEU B O 1
ATOM 2547 N N . ASN B 1 107 ? -0.758 -15.688 -11.18 1 93.31 107 ASN B N 1
ATOM 2548 C CA . ASN B 1 107 ? -0.853 -16.516 -12.375 1 93.31 107 ASN B CA 1
ATOM 2549 C C . ASN B 1 107 ? -1.16 -17.969 -12.039 1 93.31 107 ASN B C 1
ATOM 2551 O O . ASN B 1 107 ? -1.519 -18.75 -12.922 1 93.31 107 ASN B O 1
ATOM 2555 N N . LEU B 1 108 ? -1.062 -18.344 -10.844 1 95.75 108 LEU B N 1
ATOM 2556 C CA . LEU B 1 108 ? -1.284 -19.734 -10.422 1 95.75 108 LEU B CA 1
ATOM 2557 C C . LEU B 1 108 ? -2.746 -19.953 -10.055 1 95.75 108 LEU B C 1
ATOM 2559 O O . LEU B 1 108 ? -3.193 -21.094 -9.945 1 95.75 108 LEU B O 1
ATOM 2563 N N . LEU B 1 109 ? -3.508 -18.875 -9.828 1 95.5 109 LEU B N 1
ATOM 2564 C CA . LEU B 1 109 ? -4.855 -18.953 -9.273 1 95.5 109 LEU B CA 1
ATOM 2565 C C . LEU B 1 109 ? -5.734 -19.875 -10.102 1 95.5 109 LEU B C 1
ATOM 2567 O O . LEU B 1 109 ? -6.426 -20.75 -9.555 1 95.5 109 LEU B O 1
ATOM 2571 N N . PRO B 1 110 ? -5.629 -19.844 -11.469 1 94.38 110 PRO B N 1
ATOM 2572 C CA . PRO B 1 110 ? -6.469 -20.719 -12.281 1 94.38 110 PRO B CA 1
ATOM 2573 C C . PRO B 1 110 ? -6.133 -22.203 -12.094 1 94.38 110 PRO B C 1
ATOM 2575 O O . PRO B 1 110 ? -6.945 -23.078 -12.414 1 94.38 110 PRO B O 1
ATOM 2578 N N . HIS B 1 111 ? -4.98 -22.453 -11.625 1 95.19 111 HIS B N 1
ATOM 2579 C CA . HIS B 1 111 ? -4.508 -23.828 -11.508 1 95.19 111 HIS B CA 1
ATOM 2580 C C . HIS B 1 111 ? -4.633 -24.344 -10.078 1 95.19 111 HIS B C 1
ATOM 2582 O O . HIS B 1 111 ? -4.168 -25.438 -9.766 1 95.19 111 HIS B O 1
ATOM 2588 N N . LEU B 1 112 ? -5.25 -23.547 -9.227 1 97.38 112 LEU B N 1
ATOM 2589 C CA . LEU B 1 112 ? -5.336 -23.891 -7.812 1 97.38 112 LEU B CA 1
ATOM 2590 C C . LEU B 1 112 ? -6.766 -24.25 -7.422 1 97.38 112 LEU B C 1
ATOM 2592 O O . LEU B 1 112 ? -7.234 -23.859 -6.352 1 97.38 112 LEU B O 1
ATOM 2596 N N . ALA B 1 113 ? -7.387 -24.922 -8.336 1 93.94 113 ALA B N 1
ATOM 2597 C CA . ALA B 1 113 ? -8.727 -25.406 -8.016 1 93.94 113 ALA B CA 1
ATOM 2598 C C . ALA B 1 113 ? -8.719 -26.25 -6.754 1 93.94 113 ALA B C 1
ATOM 2600 O O . ALA B 1 113 ? -7.828 -27.078 -6.562 1 93.94 113 ALA B O 1
ATOM 2601 N N . GLY B 1 114 ? -9.672 -25.984 -5.902 1 95.44 114 GLY B N 1
ATOM 2602 C CA . GLY B 1 114 ? -9.766 -26.75 -4.672 1 95.44 114 GLY B CA 1
ATOM 2603 C C . GLY B 1 114 ? -8.953 -26.156 -3.531 1 95.44 114 GLY B C 1
ATOM 2604 O O . GLY B 1 114 ? -8.992 -26.656 -2.406 1 95.44 114 GLY B O 1
ATOM 2605 N N . VAL B 1 115 ? -8.18 -25.172 -3.779 1 98.12 115 VAL B N 1
ATOM 2606 C CA . VAL B 1 115 ? -7.391 -24.5 -2.762 1 98.12 115 VAL B CA 1
ATOM 2607 C C . VAL B 1 115 ? -8.023 -23.141 -2.432 1 98.12 115 VAL B C 1
ATOM 2609 O O . VAL B 1 115 ? -8.297 -22.344 -3.328 1 98.12 115 VAL B O 1
ATOM 2612 N N . GLU B 1 116 ? -8.375 -22.969 -1.183 1 98.5 116 GLU B N 1
ATOM 2613 C CA . GLU B 1 116 ? -8.789 -21.641 -0.747 1 98.5 116 GLU B CA 1
ATOM 2614 C C . GLU B 1 116 ? -7.598 -20.688 -0.703 1 98.5 116 GLU B C 1
ATOM 2616 O O . GLU B 1 116 ? -6.562 -21 -0.109 1 98.5 116 GLU B O 1
ATOM 2621 N N . VAL B 1 117 ? -7.727 -19.578 -1.338 1 98.75 117 VAL B N 1
ATOM 2622 C CA . VAL B 1 117 ? -6.625 -18.625 -1.39 1 98.75 117 VAL B CA 1
ATOM 2623 C C . VAL B 1 117 ? -7.031 -17.312 -0.701 1 98.75 117 VAL B C 1
ATOM 2625 O O . VAL B 1 117 ? -8.125 -16.797 -0.934 1 98.75 117 VAL B O 1
ATOM 2628 N N . GLU B 1 118 ? -6.246 -16.828 0.159 1 98.75 118 GLU B N 1
ATOM 2629 C CA . GLU B 1 118 ? -6.41 -15.547 0.828 1 98.75 118 GLU B CA 1
ATOM 2630 C C . GLU B 1 118 ? -5.176 -14.664 0.646 1 98.75 118 GLU B C 1
ATOM 2632 O O . GLU B 1 118 ? -4.047 -15.133 0.791 1 98.75 118 GLU B O 1
ATOM 2637 N N . ALA B 1 119 ? -5.422 -13.422 0.294 1 98.81 119 ALA B N 1
ATOM 2638 C CA . ALA B 1 119 ? -4.309 -12.5 0.104 1 98.81 119 ALA B CA 1
ATOM 2639 C C . ALA B 1 119 ? -4.125 -11.602 1.324 1 98.81 119 ALA B C 1
ATOM 2641 O O . ALA B 1 119 ? -5.105 -11.109 1.893 1 98.81 119 ALA B O 1
ATOM 2642 N N . VAL B 1 120 ? -2.916 -11.422 1.739 1 98.88 120 VAL B N 1
ATOM 2643 C CA . VAL B 1 120 ? -2.504 -10.453 2.75 1 98.88 120 VAL B CA 1
ATOM 2644 C C . VAL B 1 120 ? -1.72 -9.32 2.09 1 98.88 120 VAL B C 1
ATOM 2646 O O . VAL B 1 120 ? -0.642 -9.547 1.536 1 98.88 120 VAL B O 1
ATOM 2649 N N . PRO B 1 121 ? -2.256 -8.125 2.166 1 98.88 121 PRO B N 1
ATOM 2650 C CA . PRO B 1 121 ? -1.566 -7.031 1.472 1 98.88 121 PRO B CA 1
ATOM 2651 C C . PRO B 1 121 ? -0.204 -6.711 2.082 1 98.88 121 PRO B C 1
ATOM 2653 O O . PRO B 1 121 ? 0.063 -7.074 3.23 1 98.88 121 PRO B O 1
ATOM 2656 N N . GLY B 1 122 ? 0.666 -6.148 1.303 1 98.88 122 GLY B N 1
ATOM 2657 C CA . GLY B 1 122 ? 1.961 -5.633 1.716 1 98.88 122 GLY B CA 1
ATOM 2658 C C . GLY B 1 122 ? 2.238 -4.234 1.199 1 98.88 122 GLY B C 1
ATOM 2659 O O . GLY B 1 122 ? 1.557 -3.756 0.291 1 98.88 122 GLY B O 1
ATOM 2660 N N . ILE B 1 123 ? 3.242 -3.592 1.758 1 98.94 123 ILE B N 1
ATOM 2661 C CA . ILE B 1 123 ? 3.648 -2.264 1.312 1 98.94 123 ILE B CA 1
ATOM 2662 C C . ILE B 1 123 ? 4.168 -2.338 -0.122 1 98.94 123 ILE B C 1
ATOM 2664 O O . ILE B 1 123 ? 5.035 -3.158 -0.433 1 98.94 123 ILE B O 1
ATOM 2668 N N . SER B 1 124 ? 3.607 -1.53 -0.987 1 98.56 124 SER B N 1
ATOM 2669 C CA . SER B 1 124 ? 4.043 -1.494 -2.379 1 98.56 124 SER B CA 1
ATOM 2670 C C . SER B 1 124 ? 5.273 -0.61 -2.549 1 98.56 124 SER B C 1
ATOM 2672 O O . SER B 1 124 ? 5.523 0.281 -1.734 1 98.56 124 SER B O 1
ATOM 2674 N N . ALA B 1 125 ? 5.98 -0.838 -3.619 1 98.12 125 ALA B N 1
ATOM 2675 C CA . ALA B 1 125 ? 7.207 -0.093 -3.887 1 98.12 125 ALA B CA 1
ATOM 2676 C C . ALA B 1 125 ? 6.926 1.402 -4.004 1 98.12 125 ALA B C 1
ATOM 2678 O O . ALA B 1 125 ? 7.707 2.227 -3.523 1 98.12 125 ALA B O 1
ATOM 2679 N N . HIS B 1 126 ? 5.777 1.793 -4.656 1 98.69 126 HIS B N 1
ATOM 2680 C CA . HIS B 1 126 ? 5.52 3.215 -4.855 1 98.69 126 HIS B CA 1
ATOM 2681 C C . HIS B 1 126 ? 5.262 3.918 -3.527 1 98.69 126 HIS B C 1
ATOM 2683 O O . HIS B 1 126 ? 5.543 5.109 -3.387 1 98.69 126 HIS B O 1
ATOM 2689 N N . GLN B 1 127 ? 4.691 3.193 -2.551 1 98.81 127 GLN B N 1
ATOM 2690 C CA . GLN B 1 127 ? 4.48 3.779 -1.23 1 98.81 127 GLN B CA 1
ATOM 2691 C C . GLN B 1 127 ? 5.809 4.082 -0.545 1 98.81 127 GLN B C 1
ATOM 2693 O O . GLN B 1 127 ? 5.996 5.172 0.005 1 98.81 127 GLN B O 1
ATOM 2698 N N . LEU B 1 128 ? 6.703 3.086 -0.589 1 98.81 128 LEU B N 1
ATOM 2699 C CA . LEU B 1 128 ? 8.016 3.285 0.008 1 98.81 128 LEU B CA 1
ATOM 2700 C C . LEU B 1 128 ? 8.781 4.383 -0.721 1 98.81 128 LEU B C 1
ATOM 2702 O O . LEU B 1 128 ? 9.461 5.195 -0.09 1 98.81 128 LEU B O 1
ATOM 2706 N N . ALA B 1 129 ? 8.688 4.418 -2.02 1 98.62 129 ALA B N 1
ATOM 2707 C CA . ALA B 1 129 ? 9.352 5.438 -2.826 1 98.62 129 ALA B CA 1
ATOM 2708 C C . ALA B 1 129 ? 8.922 6.84 -2.404 1 98.62 129 ALA B C 1
ATOM 2710 O O . ALA B 1 129 ? 9.758 7.703 -2.145 1 98.62 129 ALA B O 1
ATOM 2711 N N . ALA B 1 130 ? 7.645 7.047 -2.314 1 98.62 130 ALA B N 1
ATOM 2712 C CA . ALA B 1 130 ? 7.121 8.344 -1.894 1 98.62 130 ALA B CA 1
ATOM 2713 C C . ALA B 1 130 ? 7.637 8.719 -0.507 1 98.62 130 ALA B C 1
ATOM 2715 O O . ALA B 1 130 ? 7.988 9.875 -0.261 1 98.62 130 ALA B O 1
ATOM 2716 N N . SER B 1 131 ? 7.676 7.77 0.382 1 98.62 131 SER B N 1
ATOM 2717 C CA . SER B 1 131 ? 8.117 8.023 1.749 1 98.62 131 SER B CA 1
ATOM 2718 C C . SER B 1 131 ? 9.586 8.438 1.788 1 98.62 131 SER B C 1
ATOM 2720 O O . SER B 1 131 ? 9.977 9.273 2.607 1 98.62 131 SER B O 1
ATOM 2722 N N . ARG B 1 132 ? 10.422 7.859 0.863 1 98.38 132 ARG B N 1
ATOM 2723 C CA . ARG B 1 132 ? 11.852 8.148 0.83 1 98.38 132 ARG B CA 1
ATOM 2724 C C . ARG B 1 132 ? 12.109 9.609 0.477 1 98.38 132 ARG B C 1
ATOM 2726 O O . ARG B 1 132 ? 13.07 10.211 0.963 1 98.38 132 ARG B O 1
ATOM 2733 N N . VAL B 1 133 ? 11.227 10.172 -0.297 1 97.81 133 VAL B N 1
ATOM 2734 C CA . VAL B 1 133 ? 11.469 11.531 -0.756 1 97.81 133 VAL B CA 1
ATOM 2735 C C . VAL B 1 133 ? 10.422 12.477 -0.162 1 97.81 133 VAL B C 1
ATOM 2737 O O . VAL B 1 133 ? 10.383 13.656 -0.507 1 97.81 133 VAL B O 1
ATOM 2740 N N . LEU B 1 134 ? 9.594 12 0.754 1 97.69 134 LEU B N 1
ATOM 2741 C CA . LEU B 1 134 ? 8.562 12.75 1.458 1 97.69 134 LEU B CA 1
ATOM 2742 C C . LEU B 1 134 ? 7.719 13.562 0.48 1 97.69 134 LEU B C 1
ATOM 2744 O O . LEU B 1 134 ? 7.543 14.773 0.659 1 97.69 134 LEU B O 1
ATOM 2748 N N . ARG B 1 135 ? 7.164 12.891 -0.518 1 97.25 135 ARG B N 1
ATOM 2749 C CA . ARG B 1 135 ? 6.262 13.516 -1.482 1 97.25 135 ARG B CA 1
ATOM 2750 C C . ARG B 1 135 ? 4.906 12.812 -1.486 1 97.25 135 ARG B C 1
ATOM 2752 O O . ARG B 1 135 ? 4.832 11.586 -1.448 1 97.25 135 ARG B O 1
ATOM 2759 N N . PRO B 1 136 ? 3.898 13.617 -1.521 1 97.75 136 PRO B N 1
ATOM 2760 C CA . PRO B 1 136 ? 2.566 13.016 -1.514 1 97.75 136 PRO B CA 1
ATOM 2761 C C . PRO B 1 136 ? 2.307 12.148 -2.744 1 97.75 136 PRO B C 1
ATOM 2763 O O . PRO B 1 136 ? 2.678 12.523 -3.857 1 97.75 136 PRO B O 1
ATOM 2766 N N . ILE B 1 137 ? 1.732 11 -2.533 1 98.44 137 ILE B N 1
ATOM 2767 C CA . ILE B 1 137 ? 1.242 10.195 -3.646 1 98.44 137 ILE B CA 1
ATOM 2768 C C . ILE B 1 137 ? 0.048 10.891 -4.301 1 98.44 137 ILE B C 1
ATOM 2770 O O . ILE B 1 137 ? 0.021 11.078 -5.516 1 98.44 137 ILE B O 1
ATOM 2774 N N . ALA B 1 138 ? -0.864 11.305 -3.502 1 97.19 138 ALA B N 1
ATOM 2775 C CA . ALA B 1 138 ? -1.982 12.133 -3.93 1 97.19 138 ALA B CA 1
ATOM 2776 C C . ALA B 1 138 ? -2.553 12.938 -2.762 1 97.19 138 ALA B C 1
ATOM 2778 O O . ALA B 1 138 ? -2.523 12.477 -1.616 1 97.19 138 ALA B O 1
ATOM 2779 N N . LEU B 1 139 ? -3.07 14.109 -3.066 1 94.25 139 LEU B N 1
ATOM 2780 C CA . LEU B 1 139 ? -3.738 14.992 -2.111 1 94.25 139 LEU B CA 1
ATOM 2781 C C . LEU B 1 139 ? -4.988 15.609 -2.725 1 94.25 139 LEU B C 1
ATOM 2783 O O . LEU B 1 139 ? -5.094 15.727 -3.947 1 94.25 139 LEU B O 1
ATOM 2787 N N . GLY B 1 140 ? -5.867 15.93 -1.827 1 90.88 140 GLY B N 1
ATOM 2788 C CA . GLY B 1 140 ? -7.055 16.625 -2.299 1 90.88 140 GLY B CA 1
ATOM 2789 C C . GLY B 1 140 ? -7.773 15.891 -3.41 1 90.88 140 GLY B C 1
ATOM 2790 O O . GLY B 1 140 ? -8.141 14.727 -3.256 1 90.88 140 GLY B O 1
ATOM 2791 N N . GLU B 1 141 ? -7.84 16.547 -4.566 1 91.88 141 GLU B N 1
ATOM 2792 C CA . GLU B 1 141 ? -8.578 15.969 -5.688 1 91.88 141 GLU B CA 1
ATOM 2793 C C . GLU B 1 141 ? -7.641 15.258 -6.66 1 91.88 141 GLU B C 1
ATOM 2795 O O . GLU B 1 141 ? -8.07 14.766 -7.703 1 91.88 141 GLU B O 1
ATOM 2800 N N . GLY B 1 142 ? -6.43 15.227 -6.293 1 93.62 142 GLY B N 1
ATOM 2801 C CA . GLY B 1 142 ? -5.465 14.562 -7.152 1 93.62 142 GLY B CA 1
ATOM 2802 C C . GLY B 1 142 ? -5.574 13.047 -7.113 1 93.62 142 GLY B C 1
ATOM 2803 O O . GLY B 1 142 ? -6.152 12.492 -6.18 1 93.62 142 GLY B O 1
ATOM 2804 N N . GLY B 1 143 ? -5.164 12.391 -8.125 1 96.81 143 GLY B N 1
ATOM 2805 C CA . GLY B 1 143 ? -5.016 10.945 -8.18 1 96.81 143 GLY B CA 1
ATOM 2806 C C . GLY B 1 143 ? -3.596 10.508 -8.461 1 96.81 143 GLY B C 1
ATOM 2807 O O . GLY B 1 143 ? -2.695 11.336 -8.594 1 96.81 143 GLY B O 1
ATOM 2808 N N . PHE B 1 144 ? -3.434 9.242 -8.469 1 98.56 144 PHE B N 1
ATOM 2809 C CA . PHE B 1 144 ? -2.148 8.703 -8.891 1 98.56 144 PHE B CA 1
ATOM 2810 C C . PHE B 1 144 ? -2.342 7.457 -9.75 1 98.56 144 PHE B C 1
ATOM 2812 O O . PHE B 1 144 ? -3.426 6.871 -9.766 1 98.56 144 PHE B O 1
ATOM 2819 N N . ALA B 1 145 ? -1.324 7.121 -10.484 1 98.69 145 ALA B N 1
ATOM 2820 C CA . ALA B 1 145 ? -1.35 5.934 -11.336 1 98.69 145 ALA B CA 1
ATOM 2821 C C . ALA B 1 145 ? -0.041 5.156 -11.234 1 98.69 145 ALA B C 1
ATOM 2823 O O . ALA B 1 145 ? 1.013 5.734 -10.953 1 98.69 145 ALA B O 1
ATOM 2824 N N . ALA B 1 146 ? -0.164 3.951 -11.336 1 98.56 146 ALA B N 1
ATOM 2825 C CA . ALA B 1 146 ? 0.989 3.07 -11.5 1 98.56 146 ALA B CA 1
ATOM 2826 C C . ALA B 1 146 ? 0.928 2.324 -12.828 1 98.56 146 ALA B C 1
ATOM 2828 O O . ALA B 1 146 ? -0.115 1.776 -13.195 1 98.56 146 ALA B O 1
ATOM 2829 N N . VAL B 1 147 ? 1.996 2.344 -13.562 1 97.62 147 VAL B N 1
ATOM 2830 C CA . VAL B 1 147 ? 2.121 1.649 -14.836 1 97.62 147 VAL B CA 1
ATOM 2831 C C . VAL B 1 147 ? 3.439 0.881 -14.883 1 97.62 147 VAL B C 1
ATOM 2833 O O . VAL B 1 147 ? 4.273 1.012 -13.984 1 97.62 147 VAL B O 1
ATOM 2836 N N . THR B 1 148 ? 3.605 0.076 -15.922 1 94.75 148 THR B N 1
ATOM 2837 C CA . THR B 1 148 ? 4.863 -0.641 -16.109 1 94.75 148 THR B CA 1
ATOM 2838 C C . THR B 1 148 ? 5.695 0.005 -17.219 1 94.75 148 THR B C 1
ATOM 2840 O O . THR B 1 148 ? 5.148 0.554 -18.172 1 94.75 148 THR B O 1
ATOM 2843 N N . GLY B 1 149 ? 6.949 0.006 -17.031 1 92.31 149 GLY B N 1
ATOM 2844 C CA . GLY B 1 149 ? 7.859 0.516 -18.047 1 92.31 149 GLY B CA 1
ATOM 2845 C C . GLY B 1 149 ? 8.461 -0.574 -18.922 1 92.31 149 GLY B C 1
ATOM 2846 O O . GLY B 1 149 ? 9.438 -0.339 -19.625 1 92.31 149 GLY B O 1
ATOM 2847 N N . LEU B 1 150 ? 7.969 -1.782 -18.891 1 84 150 LEU B N 1
ATOM 2848 C CA . LEU B 1 150 ? 8.508 -2.939 -19.594 1 84 150 LEU B CA 1
ATOM 2849 C C . LEU B 1 150 ? 8.57 -2.686 -21.094 1 84 150 LEU B C 1
ATOM 2851 O O . LEU B 1 150 ? 9.539 -3.064 -21.75 1 84 150 LEU B O 1
ATOM 2855 N N . LYS B 1 151 ? 7.543 -2.078 -21.672 1 85.5 151 LYS B N 1
ATOM 2856 C CA . LYS B 1 151 ? 7.461 -1.812 -23.109 1 85.5 151 LYS B CA 1
ATOM 2857 C C . LYS B 1 151 ? 7.383 -0.313 -23.391 1 85.5 151 LYS B C 1
ATOM 2859 O O . LYS B 1 151 ? 6.762 0.112 -24.359 1 85.5 151 LYS B O 1
ATOM 2864 N N . GLY B 1 152 ? 7.969 0.456 -22.484 1 88.19 152 GLY B N 1
ATOM 2865 C CA . GLY B 1 152 ? 7.797 1.896 -22.594 1 88.19 152 GLY B CA 1
ATOM 2866 C C . GLY B 1 152 ? 6.504 2.396 -21.984 1 88.19 152 GLY B C 1
ATOM 2867 O O . GLY B 1 152 ? 5.645 1.6 -21.594 1 88.19 152 GLY B O 1
ATOM 2868 N N . VAL B 1 153 ? 6.426 3.715 -21.797 1 93 153 VAL B N 1
ATOM 2869 C CA . VAL B 1 153 ? 5.242 4.297 -21.172 1 93 153 VAL B CA 1
ATOM 2870 C C . VAL B 1 153 ? 4.582 5.285 -22.125 1 93 153 VAL B C 1
ATOM 2872 O O . VAL B 1 153 ? 5.23 6.215 -22.609 1 93 153 VAL B O 1
ATOM 2875 N N . ASP B 1 154 ? 3.348 4.969 -22.531 1 93.81 154 ASP B N 1
ATOM 2876 C CA . ASP B 1 154 ? 2.51 5.949 -23.203 1 93.81 154 ASP B CA 1
ATOM 2877 C C . ASP B 1 154 ? 2.012 7.016 -22.234 1 93.81 154 ASP B C 1
ATOM 2879 O O . ASP B 1 154 ? 1.239 6.719 -21.312 1 93.81 154 ASP B O 1
ATOM 2883 N N . PRO B 1 155 ? 2.41 8.242 -22.422 1 94.75 155 PRO B N 1
ATOM 2884 C CA . PRO B 1 155 ? 2.051 9.281 -21.453 1 94.75 155 PRO B CA 1
ATOM 2885 C C . PRO B 1 155 ? 0.585 9.703 -21.547 1 94.75 155 PRO B C 1
ATOM 2887 O O . PRO B 1 155 ? 0.087 10.43 -20.688 1 94.75 155 PRO B O 1
ATOM 2890 N N . SER B 1 156 ? -0.118 9.242 -22.547 1 94.19 156 SER B N 1
ATOM 2891 C CA . SER B 1 156 ? -1.498 9.664 -22.766 1 94.19 156 SER B CA 1
ATOM 2892 C C . SER B 1 156 ? -2.371 9.336 -21.562 1 94.19 156 SER B C 1
ATOM 2894 O O . SER B 1 156 ? -2.342 8.211 -21.047 1 94.19 156 SER B O 1
ATOM 2896 N N . GLY B 1 157 ? -3.131 10.414 -21.062 1 94.44 157 GLY B N 1
ATOM 2897 C CA . GLY B 1 157 ? -4.074 10.219 -19.969 1 94.44 157 GLY B CA 1
ATOM 2898 C C . GLY B 1 157 ? -3.418 10.266 -18.594 1 94.44 157 GLY B C 1
ATOM 2899 O O . GLY B 1 157 ? -4.105 10.258 -17.578 1 94.44 157 GLY B O 1
ATOM 2900 N N . LEU B 1 158 ? -2.129 10.281 -18.578 1 96.75 158 LEU B N 1
ATOM 2901 C CA . LEU B 1 158 ? -1.426 10.25 -17.312 1 96.75 158 LEU B CA 1
ATOM 2902 C C . LEU B 1 158 ? -1.244 11.656 -16.75 1 96.75 158 LEU B C 1
ATOM 2904 O O . LEU B 1 158 ? -0.891 11.828 -15.578 1 96.75 158 LEU B O 1
ATOM 2908 N N . ASP B 1 159 ? -1.541 12.688 -17.5 1 93.25 159 ASP B N 1
ATOM 2909 C CA . ASP B 1 159 ? -1.354 14.086 -17.109 1 93.25 159 ASP B CA 1
ATOM 2910 C C . ASP B 1 159 ? -2.332 14.484 -16.016 1 93.25 159 ASP B C 1
ATOM 2912 O O . ASP B 1 159 ? -2.09 15.453 -15.281 1 93.25 159 ASP B O 1
ATOM 2916 N N . ARG B 1 160 ? -3.355 13.781 -15.867 1 94.75 160 ARG B N 1
ATOM 2917 C CA . ARG B 1 160 ? -4.387 14.156 -14.906 1 94.75 160 ARG B CA 1
ATOM 2918 C C . ARG B 1 160 ? -3.945 13.844 -13.484 1 94.75 160 ARG B C 1
ATOM 2920 O O . ARG B 1 160 ? -4.531 14.352 -12.523 1 94.75 160 ARG B O 1
ATOM 2927 N N . PHE B 1 161 ? -2.959 12.969 -13.375 1 97.19 161 PHE B N 1
ATOM 2928 C CA . PHE B 1 161 ? -2.605 12.445 -12.055 1 97.19 161 PHE B CA 1
ATOM 2929 C C . PHE B 1 161 ? -1.533 13.305 -11.406 1 97.19 161 PHE B C 1
ATOM 2931 O O . PHE B 1 161 ? -0.632 13.805 -12.078 1 97.19 161 PHE B O 1
ATOM 2938 N N . GLN B 1 162 ? -1.671 13.461 -10.078 1 97 162 GLN B N 1
ATOM 2939 C CA . GLN B 1 162 ? -0.656 14.164 -9.297 1 97 162 GLN B CA 1
ATOM 2940 C C . GLN B 1 162 ? 0.686 13.445 -9.367 1 97 162 GLN B C 1
ATOM 2942 O O . GLN B 1 162 ? 1.736 14.078 -9.461 1 97 162 GLN B O 1
ATOM 2947 N N . SER B 1 163 ? 0.683 12.156 -9.289 1 98.31 163 SER B N 1
ATOM 2948 C CA . SER B 1 163 ? 1.911 11.383 -9.422 1 98.31 163 SER B CA 1
ATOM 2949 C C . SER B 1 163 ? 1.691 10.141 -10.281 1 98.31 163 SER B C 1
ATOM 2951 O O . SER B 1 163 ? 0.564 9.664 -10.406 1 98.31 163 SER B O 1
ATOM 2953 N N . VAL B 1 164 ? 2.711 9.75 -10.977 1 98.44 164 VAL B N 1
ATOM 2954 C CA . VAL B 1 164 ? 2.76 8.523 -11.766 1 98.44 164 VAL B CA 1
ATOM 2955 C C . VAL B 1 164 ? 3.98 7.699 -11.367 1 98.44 164 VAL B C 1
ATOM 2957 O O . VAL B 1 164 ? 5.098 8.219 -11.312 1 98.44 164 VAL B O 1
ATOM 2960 N N . PHE B 1 165 ? 3.732 6.504 -11.055 1 98.62 165 PHE B N 1
ATOM 2961 C CA . PHE B 1 165 ? 4.82 5.594 -10.719 1 98.62 165 PHE B CA 1
ATOM 2962 C C . PHE B 1 165 ? 5.012 4.555 -11.82 1 98.62 165 PHE B C 1
ATOM 2964 O O . PHE B 1 165 ? 4.051 3.924 -12.266 1 98.62 165 PHE B O 1
ATOM 2971 N N . VAL B 1 166 ? 6.215 4.371 -12.258 1 97.56 166 VAL B N 1
ATOM 2972 C CA . VAL B 1 166 ? 6.543 3.443 -13.336 1 97.56 166 VAL B CA 1
ATOM 2973 C C . VAL B 1 166 ? 7.348 2.27 -12.781 1 97.56 166 VAL B C 1
ATOM 2975 O O . VAL B 1 166 ? 8.531 2.416 -12.461 1 97.56 166 VAL B O 1
ATOM 2978 N N . TYR B 1 167 ? 6.656 1.15 -12.695 1 96.19 167 TYR B N 1
ATOM 2979 C CA . TYR B 1 167 ? 7.309 -0.081 -12.258 1 96.19 167 TYR B CA 1
ATOM 2980 C C . TYR B 1 167 ? 8.133 -0.689 -13.391 1 96.19 167 TYR B C 1
ATOM 2982 O O . TYR B 1 167 ? 7.758 -0.585 -14.562 1 96.19 167 TYR B O 1
ATOM 2990 N N . LYS B 1 168 ? 9.211 -1.366 -13.008 1 90.44 168 LYS B N 1
ATOM 2991 C CA . LYS B 1 168 ? 10.07 -2.037 -13.977 1 90.44 168 LYS B CA 1
ATOM 2992 C C . LYS B 1 168 ? 10.516 -1.076 -15.078 1 90.44 168 LYS B C 1
ATOM 2994 O O . LYS B 1 168 ? 10.445 -1.408 -16.266 1 90.44 168 LYS B O 1
ATOM 2999 N N . ALA B 1 169 ? 10.914 0.104 -14.656 1 90.12 169 ALA B N 1
ATOM 3000 C CA . ALA B 1 169 ? 11.312 1.138 -15.609 1 90.12 169 ALA B CA 1
ATOM 3001 C C . ALA B 1 169 ? 12.656 0.807 -16.25 1 90.12 169 ALA B C 1
ATOM 3003 O O . ALA B 1 169 ? 13.648 0.604 -15.547 1 90.12 169 ALA B O 1
ATOM 3004 N N . LYS B 1 170 ? 12.648 0.74 -17.531 1 84 170 LYS B N 1
ATOM 3005 C CA . LYS B 1 170 ? 13.875 0.39 -18.234 1 84 170 LYS B CA 1
ATOM 3006 C C . LYS B 1 170 ? 14.398 1.571 -19.047 1 84 170 LYS B C 1
ATOM 3008 O O . LYS B 1 170 ? 15.609 1.755 -19.188 1 84 170 LYS B O 1
ATOM 3013 N N . ASP B 1 171 ? 13.562 2.406 -19.547 1 88.5 171 ASP B N 1
ATOM 3014 C CA . ASP B 1 171 ? 13.914 3.527 -20.406 1 88.5 171 ASP B CA 1
ATOM 3015 C C . ASP B 1 171 ? 13.75 4.859 -19.672 1 88.5 171 ASP B C 1
ATOM 3017 O O . ASP B 1 171 ? 12.766 5.57 -19.891 1 88.5 171 ASP B O 1
ATOM 3021 N N . LEU B 1 172 ? 14.766 5.219 -18.953 1 91.81 172 LEU B N 1
ATOM 3022 C CA . LEU B 1 172 ? 14.68 6.414 -18.125 1 91.81 172 LEU B CA 1
ATOM 3023 C C . LEU B 1 172 ? 14.703 7.676 -18.984 1 91.81 172 LEU B C 1
ATOM 3025 O O . LEU B 1 172 ? 14.016 8.648 -18.672 1 91.81 172 LEU B O 1
ATOM 3029 N N . VAL B 1 173 ? 15.492 7.637 -19.984 1 91.25 173 VAL B N 1
ATOM 3030 C CA . VAL B 1 173 ? 15.57 8.781 -20.891 1 91.25 173 VAL B CA 1
ATOM 3031 C C . VAL B 1 173 ? 14.203 9.008 -21.547 1 91.25 173 VAL B C 1
ATOM 3033 O O . VAL B 1 173 ? 13.711 10.141 -21.578 1 91.25 173 VAL B O 1
ATOM 3036 N N . GLY B 1 174 ? 13.664 7.934 -22.062 1 92.12 174 GLY B N 1
ATOM 3037 C CA . GLY B 1 174 ? 12.344 8.023 -22.656 1 92.12 174 GLY B CA 1
ATOM 3038 C C . GLY B 1 174 ? 11.297 8.555 -21.688 1 92.12 174 GLY B C 1
ATOM 3039 O O . GLY B 1 174 ? 10.406 9.312 -22.094 1 92.12 174 GLY B O 1
ATOM 3040 N N . LEU B 1 175 ? 11.375 8.18 -20.438 1 92.25 175 LEU B N 1
ATOM 3041 C CA . LEU B 1 175 ? 10.43 8.648 -19.438 1 92.25 175 LEU B CA 1
ATOM 3042 C C . LEU B 1 175 ? 10.594 10.141 -19.188 1 92.25 175 LEU B C 1
ATOM 3044 O O . LEU B 1 175 ? 9.602 10.875 -19.094 1 92.25 175 LEU B O 1
ATOM 3048 N N . ARG B 1 176 ? 11.812 10.586 -19.062 1 91.94 176 ARG B N 1
ATOM 3049 C CA . ARG B 1 176 ? 12.078 12.008 -18.875 1 91.94 176 ARG B CA 1
ATOM 3050 C C . ARG B 1 176 ? 11.5 12.836 -20.016 1 91.94 176 ARG B C 1
ATOM 3052 O O . ARG B 1 176 ? 10.93 13.898 -19.781 1 91.94 176 ARG B O 1
ATOM 3059 N N . GLU B 1 177 ? 11.633 12.32 -21.188 1 93.06 177 GLU B N 1
ATOM 3060 C CA . GLU B 1 177 ? 11.148 13.023 -22.375 1 93.06 177 GLU B CA 1
ATOM 3061 C C . GLU B 1 177 ? 9.625 13.031 -22.422 1 93.06 177 GLU B C 1
ATOM 3063 O O . GLU B 1 177 ? 9.016 14 -22.875 1 93.06 177 GLU B O 1
ATOM 3068 N N . ALA B 1 178 ? 9.062 11.961 -21.969 1 92.88 178 ALA B N 1
ATOM 3069 C CA . ALA B 1 178 ? 7.613 11.812 -22.016 1 92.88 178 ALA B CA 1
ATOM 3070 C C . ALA B 1 178 ? 6.938 12.695 -20.969 1 92.88 178 ALA B C 1
ATOM 3072 O O . ALA B 1 178 ? 5.766 13.062 -21.125 1 92.88 178 ALA B O 1
ATOM 3073 N N . PHE B 1 179 ? 7.68 13.047 -19.891 1 93.44 179 PHE B N 1
ATOM 3074 C CA . PHE B 1 179 ? 7.125 13.844 -18.812 1 93.44 179 PHE B CA 1
ATOM 3075 C C . PHE B 1 179 ? 8.047 15.008 -18.469 1 93.44 179 PHE B C 1
ATOM 3077 O O . PHE B 1 179 ? 8.492 15.141 -17.328 1 93.44 179 PHE B O 1
ATOM 3084 N N . PRO B 1 180 ? 8.219 15.93 -19.359 1 90.88 180 PRO B N 1
ATOM 3085 C CA . PRO B 1 180 ? 9.234 16.969 -19.188 1 90.88 180 PRO B CA 1
ATOM 3086 C C . PRO B 1 180 ? 8.922 17.922 -18.047 1 90.88 180 PRO B C 1
ATOM 3088 O O . PRO B 1 180 ? 9.828 18.531 -17.469 1 90.88 180 PRO B O 1
ATOM 3091 N N . GLU B 1 181 ? 7.73 18.062 -17.656 1 90.94 181 GLU B N 1
ATOM 3092 C CA . GLU B 1 181 ? 7.371 19.062 -16.656 1 90.94 181 GLU B CA 1
ATOM 3093 C C . GLU B 1 181 ? 7.25 18.453 -15.266 1 90.94 181 GLU B C 1
ATOM 3095 O O . GLU B 1 181 ? 6.914 19.141 -14.305 1 90.94 181 GLU B O 1
ATOM 3100 N N . ARG B 1 18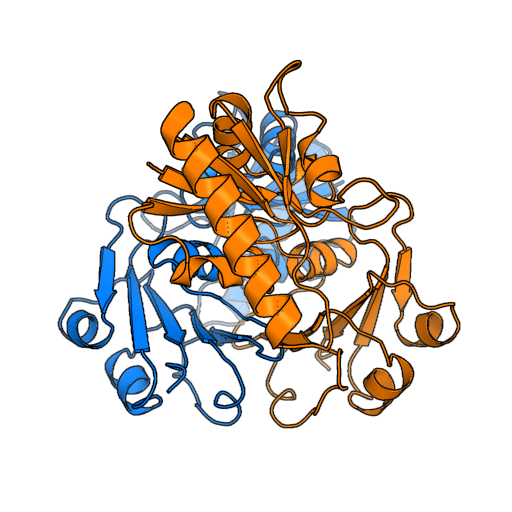2 ? 7.473 17.156 -15.156 1 95.06 182 ARG B N 1
ATOM 3101 C CA . ARG B 1 182 ? 7.309 16.484 -13.867 1 95.06 182 ARG B CA 1
ATOM 3102 C C . ARG B 1 182 ? 8.656 16.312 -13.164 1 95.06 182 ARG B C 1
ATOM 3104 O O . ARG B 1 182 ? 9.68 16.125 -13.82 1 95.06 182 ARG B O 1
ATOM 3111 N N . LYS B 1 183 ? 8.633 16.5 -11.867 1 95.75 183 LYS B N 1
ATOM 3112 C CA . LYS B 1 183 ? 9.789 16.141 -11.055 1 95.75 183 LYS B CA 1
ATOM 3113 C C . LYS B 1 183 ? 9.883 14.633 -10.852 1 95.75 183 LYS B C 1
ATOM 3115 O O . LYS B 1 183 ? 8.922 14 -10.398 1 95.75 183 LYS B O 1
ATOM 3120 N N . GLY B 1 184 ? 11.055 14.102 -11.281 1 96.19 184 GLY B N 1
ATOM 3121 C CA . GLY B 1 184 ? 11.172 12.656 -11.273 1 96.19 184 GLY B CA 1
ATOM 3122 C C . GLY B 1 184 ? 12.305 12.148 -10.406 1 96.19 184 GLY B C 1
ATOM 3123 O O . GLY B 1 184 ? 13.312 12.844 -10.227 1 96.19 184 GLY B O 1
ATOM 3124 N N . PHE B 1 185 ? 12.102 10.992 -9.836 1 97.31 185 PHE B N 1
ATOM 3125 C CA . PHE B 1 185 ? 13.141 10.258 -9.109 1 97.31 185 PHE B CA 1
ATOM 3126 C C . PHE B 1 185 ? 13.203 8.812 -9.578 1 97.31 185 PHE B C 1
ATOM 3128 O O . PHE B 1 185 ? 12.18 8.203 -9.898 1 97.31 185 PHE B O 1
ATOM 3135 N N . ALA B 1 186 ? 14.391 8.297 -9.695 1 96.44 186 ALA B N 1
ATOM 3136 C CA . ALA B 1 186 ? 14.617 6.863 -9.867 1 96.44 186 ALA B CA 1
ATOM 3137 C C . ALA B 1 186 ? 15.016 6.207 -8.547 1 96.44 186 ALA B C 1
ATOM 3139 O O . ALA B 1 186 ? 15.859 6.727 -7.816 1 96.44 186 ALA B O 1
ATOM 3140 N N . PHE B 1 187 ? 14.359 5.203 -8.234 1 96.88 187 PHE B N 1
ATOM 3141 C CA . PHE B 1 187 ? 14.625 4.418 -7.035 1 96.88 187 PHE B CA 1
ATOM 3142 C C . PHE B 1 187 ? 15.195 3.053 -7.391 1 96.88 187 PHE B C 1
ATOM 3144 O O . PHE B 1 187 ? 14.5 2.215 -7.973 1 96.88 187 PHE B O 1
ATOM 3151 N N . LEU B 1 188 ? 16.438 2.801 -7.023 1 93.88 188 LEU B N 1
ATOM 3152 C CA . LEU B 1 188 ? 17.109 1.542 -7.312 1 93.88 188 LEU B CA 1
ATOM 3153 C C . LEU B 1 188 ? 17.234 0.693 -6.055 1 93.88 188 LEU B C 1
ATOM 3155 O O . LEU B 1 188 ? 17.703 1.175 -5.02 1 93.88 188 LEU B O 1
ATOM 3159 N N . ARG B 1 189 ? 16.797 -0.582 -6.145 1 92.31 189 ARG B N 1
ATOM 3160 C CA . ARG B 1 189 ? 16.891 -1.532 -5.043 1 92.31 189 ARG B CA 1
ATOM 3161 C C . ARG B 1 189 ? 16.219 -0.989 -3.787 1 92.31 189 ARG B C 1
ATOM 3163 O O . ARG B 1 189 ? 16.812 -0.985 -2.707 1 92.31 189 ARG B O 1
ATOM 3170 N N . LEU B 1 190 ? 15.062 -0.43 -4.043 1 94.75 190 LEU B N 1
ATOM 3171 C CA . LEU B 1 190 ? 14.305 0.23 -2.982 1 94.75 190 LEU B CA 1
ATOM 3172 C C . LEU B 1 190 ? 14 -0.742 -1.849 1 94.75 190 LEU B C 1
ATOM 3174 O O . LEU B 1 190 ? 13.383 -1.789 -2.072 1 94.75 190 LEU B O 1
ATOM 3178 N N . GLY B 1 191 ? 14.406 -0.401 -0.621 1 95 191 GLY B N 1
ATOM 3179 C CA . GLY B 1 191 ? 14.172 -1.244 0.541 1 95 191 GLY B CA 1
ATOM 3180 C C . GLY B 1 191 ? 15.195 -2.355 0.684 1 95 191 GLY B C 1
ATOM 3181 O O . GLY B 1 191 ? 15.125 -3.154 1.62 1 95 191 GLY B O 1
ATOM 3182 N N . MET B 1 192 ? 16.078 -2.438 -0.233 1 93.19 192 MET B N 1
ATOM 3183 C CA . MET B 1 192 ? 17.062 -3.508 -0.26 1 93.19 192 MET B CA 1
ATOM 3184 C C . MET B 1 192 ? 18.469 -2.951 -0.042 1 93.19 192 MET B C 1
ATOM 3186 O O . MET B 1 192 ? 18.656 -1.736 0.022 1 93.19 192 MET B O 1
ATOM 3190 N N . GLU B 1 193 ? 19.406 -3.93 0.208 1 91 193 GLU B N 1
ATOM 3191 C CA . GLU B 1 193 ? 20.812 -3.523 0.278 1 91 193 GLU B CA 1
ATOM 3192 C C . GLU B 1 193 ? 21.25 -2.85 -1.018 1 91 193 GLU B C 1
ATOM 3194 O O . GLU B 1 193 ? 20.953 -3.336 -2.109 1 91 193 GLU B O 1
ATOM 3199 N N . GLY B 1 194 ? 21.922 -1.702 -0.927 1 92.06 194 GLY B N 1
ATOM 3200 C CA . GLY B 1 194 ? 22.375 -0.992 -2.109 1 92.06 194 GLY B CA 1
ATOM 3201 C C . GLY B 1 194 ? 21.359 -0.011 -2.652 1 92.06 194 GLY B C 1
ATOM 3202 O O . GLY B 1 194 ? 21.469 0.446 -3.791 1 92.06 194 GLY B O 1
ATOM 3203 N N . GLU B 1 195 ? 20.391 0.34 -1.842 1 95.81 195 GLU B N 1
ATOM 3204 C CA . GLU B 1 195 ? 19.359 1.295 -2.236 1 95.81 195 GLU B CA 1
ATOM 3205 C C . GLU B 1 195 ? 19.969 2.617 -2.686 1 95.81 195 GLU B C 1
ATOM 3207 O O . GLU B 1 195 ? 20.891 3.131 -2.043 1 95.81 195 GLU B O 1
ATOM 3212 N N . ARG B 1 196 ? 19.562 3.104 -3.846 1 94.56 196 ARG B N 1
ATOM 3213 C CA . ARG B 1 196 ? 19.938 4.422 -4.355 1 94.56 196 ARG B CA 1
ATOM 3214 C C . ARG B 1 196 ? 18.703 5.199 -4.805 1 94.56 196 ARG B C 1
ATOM 3216 O O . ARG B 1 196 ? 17.797 4.637 -5.43 1 94.56 196 ARG B O 1
ATOM 3223 N N . ILE B 1 197 ? 18.672 6.406 -4.461 1 96.75 197 ILE B N 1
ATOM 3224 C CA . ILE B 1 197 ? 17.625 7.34 -4.887 1 96.75 197 ILE B CA 1
ATOM 3225 C C . ILE B 1 197 ? 18.266 8.516 -5.629 1 96.75 197 ILE B C 1
ATOM 3227 O O . ILE B 1 197 ? 19.109 9.227 -5.074 1 96.75 197 ILE B O 1
ATOM 3231 N N . LEU B 1 198 ? 17.828 8.695 -6.852 1 95.81 198 LEU B N 1
ATOM 3232 C CA . LEU B 1 198 ? 18.438 9.727 -7.691 1 95.81 198 LEU B CA 1
ATOM 3233 C C . LEU B 1 198 ? 17.375 10.555 -8.391 1 95.81 198 LEU B C 1
ATOM 3235 O O . LEU B 1 198 ? 16.344 10.023 -8.828 1 95.81 198 LEU B O 1
ATOM 3239 N N . PRO B 1 199 ? 17.672 11.859 -8.461 1 96 199 PRO B N 1
ATOM 3240 C CA . PRO B 1 199 ? 16.859 12.578 -9.438 1 96 199 PRO B CA 1
ATOM 3241 C C . PRO B 1 199 ? 16.875 11.93 -10.82 1 96 199 PRO B C 1
ATOM 3243 O O . PRO B 1 199 ? 17.906 11.398 -11.234 1 96 199 PRO B O 1
ATOM 3246 N N . LEU B 1 200 ? 15.75 11.938 -11.445 1 94.12 200 LEU B N 1
ATOM 3247 C CA . LEU B 1 200 ? 15.609 11.211 -12.703 1 94.12 200 LEU B CA 1
ATOM 3248 C C . LEU B 1 200 ? 16.672 11.648 -13.703 1 94.12 200 LEU B C 1
ATOM 3250 O O . LEU B 1 200 ? 17.234 10.812 -14.414 1 94.12 200 LEU B O 1
ATOM 3254 N N . GLU B 1 201 ? 17.016 12.922 -13.758 1 91.75 201 GLU B N 1
ATOM 3255 C CA . GLU B 1 201 ? 18.031 13.453 -14.672 1 91.75 201 GLU B CA 1
ATOM 3256 C C . GLU B 1 201 ? 19.391 12.805 -14.43 1 91.75 201 GLU B C 1
ATOM 3258 O O . GLU B 1 201 ? 20.109 12.5 -15.383 1 91.75 201 GLU B O 1
ATOM 3263 N N . ARG B 1 202 ? 19.719 12.602 -13.211 1 92.62 202 ARG B N 1
ATOM 3264 C CA . ARG B 1 202 ? 21 11.984 -12.852 1 92.62 202 ARG B CA 1
ATOM 3265 C C . ARG B 1 202 ? 20.969 10.477 -13.07 1 92.62 202 ARG B C 1
ATOM 3267 O O . ARG B 1 202 ? 21.984 9.875 -13.422 1 92.62 202 ARG B O 1
ATOM 3274 N N . ALA B 1 203 ? 19.891 9.914 -12.844 1 91.06 203 ALA B N 1
ATOM 3275 C CA . ALA B 1 203 ? 19.734 8.469 -13.008 1 91.06 203 ALA B CA 1
ATOM 3276 C C . ALA B 1 203 ? 19.984 8.055 -14.453 1 91.06 203 ALA B C 1
ATOM 3278 O O . ALA B 1 203 ? 20.453 6.945 -14.719 1 91.06 203 ALA B O 1
ATOM 3279 N N . CYS B 1 204 ? 19.672 8.875 -15.367 1 87.38 204 CYS B N 1
ATOM 3280 C CA . CYS B 1 204 ? 19.844 8.586 -16.797 1 87.38 204 CYS B CA 1
ATOM 3281 C C . CYS B 1 204 ? 21.312 8.391 -17.125 1 87.38 204 CYS B C 1
ATOM 3283 O O . CYS B 1 204 ? 21.641 7.805 -18.172 1 87.38 204 CYS B O 1
ATOM 3285 N N . GLU B 1 205 ? 22.125 8.742 -16.156 1 83.94 205 GLU B N 1
ATOM 3286 C CA . GLU B 1 205 ? 23.562 8.688 -16.406 1 83.94 205 GLU B CA 1
ATOM 3287 C C . GLU B 1 205 ? 24.188 7.473 -15.719 1 83.94 205 GLU B C 1
ATOM 3289 O O . GLU B 1 205 ? 25.391 7.238 -15.844 1 83.94 205 GLU B O 1
ATOM 3294 N N . VAL B 1 206 ? 23.359 6.789 -15.008 1 77.88 206 VAL B N 1
ATOM 3295 C CA . VAL B 1 206 ? 23.922 5.688 -14.227 1 77.88 206 VAL B CA 1
ATOM 3296 C C . VAL B 1 206 ? 23.469 4.355 -14.82 1 77.88 206 VAL B C 1
ATOM 3298 O O . VAL B 1 206 ? 22.453 4.297 -15.531 1 77.88 206 VAL B O 1
ATOM 3301 N N . GLU B 1 207 ? 24.234 3.385 -14.523 1 70.44 207 GLU B N 1
ATOM 3302 C CA . GLU B 1 207 ? 23.906 2.047 -15.008 1 70.44 207 GLU B CA 1
ATOM 3303 C C . GLU B 1 207 ? 22.562 1.573 -14.438 1 70.44 207 GLU B C 1
ATOM 3305 O O . GLU B 1 207 ? 22.234 1.855 -13.281 1 70.44 207 GLU B O 1
ATOM 3310 N N . ARG B 1 208 ? 21.922 0.93 -15.32 1 65.19 208 ARG B N 1
ATOM 3311 C CA . ARG B 1 208 ? 20.578 0.49 -14.969 1 65.19 208 ARG B CA 1
ATOM 3312 C C . ARG B 1 208 ? 20.625 -0.723 -14.047 1 65.19 208 ARG B C 1
ATOM 3314 O O . ARG B 1 208 ? 21.547 -1.53 -14.117 1 65.19 208 ARG B O 1
ATOM 3321 N N . ASP B 1 209 ? 19.766 -0.586 -13.07 1 69.69 209 ASP B N 1
ATOM 3322 C CA . ASP B 1 209 ? 19.516 -1.728 -12.195 1 69.69 209 ASP B CA 1
ATOM 3323 C C . ASP B 1 209 ? 18.172 -2.369 -12.508 1 69.69 209 ASP B C 1
ATOM 3325 O O . ASP B 1 209 ? 17.25 -1.697 -12.984 1 69.69 209 ASP B O 1
ATOM 3329 N N . TYR B 1 210 ? 18.125 -3.67 -12.43 1 65.81 210 TYR B N 1
ATOM 3330 C CA . TYR B 1 210 ? 16.906 -4.422 -12.695 1 65.81 210 TYR B CA 1
ATOM 3331 C C . TYR B 1 210 ? 15.75 -3.93 -11.82 1 65.81 210 TYR B C 1
ATOM 3333 O O . TYR B 1 210 ? 14.617 -3.818 -12.281 1 65.81 210 TYR B O 1
ATOM 3341 N N . TRP B 1 211 ? 16.109 -3.596 -10.641 1 78.31 211 TRP B N 1
ATOM 3342 C CA . TRP B 1 211 ? 15.086 -3.17 -9.688 1 78.31 211 TRP B CA 1
ATOM 3343 C C . TRP B 1 211 ? 15 -1.649 -9.625 1 78.31 211 TRP B C 1
ATOM 3345 O O . TRP B 1 211 ? 15.562 -1.023 -8.727 1 78.31 211 TRP B O 1
ATOM 3355 N N . THR B 1 212 ? 14.297 -1.149 -10.672 1 88.38 212 THR B N 1
ATOM 3356 C CA . THR B 1 212 ? 14.18 0.301 -10.766 1 88.38 212 THR B CA 1
ATOM 3357 C C . THR B 1 212 ? 12.719 0.729 -10.82 1 88.38 212 THR B C 1
ATOM 3359 O O . THR B 1 212 ? 11.938 0.193 -11.602 1 88.38 212 THR B O 1
ATOM 3362 N N . LEU B 1 213 ? 12.328 1.524 -9.938 1 96 213 LEU B N 1
ATOM 3363 C CA . LEU B 1 213 ? 11.055 2.238 -9.922 1 96 213 LEU B CA 1
ATOM 3364 C C . LEU B 1 213 ? 11.258 3.725 -10.195 1 96 213 LEU B C 1
ATOM 3366 O O . LEU B 1 213 ? 12.195 4.332 -9.672 1 96 213 LEU B O 1
ATOM 3370 N N . VAL B 1 214 ? 10.438 4.281 -11.039 1 97.25 214 VAL B N 1
ATOM 3371 C CA . VAL B 1 214 ? 10.492 5.723 -11.258 1 97.25 214 VAL B CA 1
ATOM 3372 C C . VAL B 1 214 ? 9.211 6.371 -10.727 1 97.25 214 VAL B C 1
ATOM 3374 O O . VAL B 1 214 ? 8.109 5.859 -10.938 1 97.25 214 VAL B O 1
ATOM 3377 N N . GLY B 1 215 ? 9.352 7.363 -9.914 1 98.25 215 GLY B N 1
ATOM 3378 C CA . GLY B 1 215 ? 8.258 8.219 -9.492 1 98.25 215 GLY B CA 1
ATOM 3379 C C . GLY B 1 215 ? 8.266 9.578 -10.148 1 98.25 215 GLY B C 1
ATOM 3380 O O . GLY B 1 215 ? 9.312 10.227 -10.227 1 98.25 215 GLY B O 1
ATOM 3381 N N . LEU B 1 216 ? 7.113 9.992 -10.688 1 98.06 216 LEU B N 1
ATOM 3382 C CA . LEU B 1 216 ? 6.953 11.281 -11.367 1 98.06 216 LEU B CA 1
ATOM 3383 C C . LEU B 1 216 ? 5.867 12.109 -10.695 1 98.06 216 LEU B C 1
ATOM 3385 O O . LEU B 1 216 ? 4.73 11.656 -10.547 1 98.06 216 LEU B O 1
ATOM 3389 N N . TRP B 1 217 ? 6.168 13.328 -10.242 1 97.75 217 TRP B N 1
ATOM 3390 C CA . TRP B 1 217 ? 5.215 14.195 -9.555 1 97.75 217 TRP B CA 1
ATOM 3391 C C . TRP B 1 217 ? 4.984 15.484 -10.336 1 97.75 217 TRP B C 1
ATOM 3393 O O . TRP B 1 217 ? 5.922 16.047 -10.914 1 97.75 217 TRP B O 1
ATOM 3403 N N . ARG B 1 218 ? 3.707 15.93 -10.273 1 92.75 218 ARG B N 1
ATOM 3404 C CA . ARG B 1 218 ? 3.402 17.266 -10.766 1 92.75 218 ARG B CA 1
ATOM 3405 C C . ARG B 1 218 ? 3.875 18.344 -9.781 1 92.75 218 ARG B C 1
ATOM 3407 O O . ARG B 1 218 ? 3.666 18.203 -8.578 1 92.75 218 ARG B O 1
ATOM 3414 N N . GLU B 1 219 ? 4.773 19.203 -10.164 1 78.25 219 GLU B N 1
ATOM 3415 C CA . GLU B 1 219 ? 5.203 20.281 -9.281 1 78.25 219 GLU B CA 1
ATOM 3416 C C . GLU B 1 219 ? 4.152 21.391 -9.211 1 78.25 219 GLU B C 1
ATOM 3418 O O . G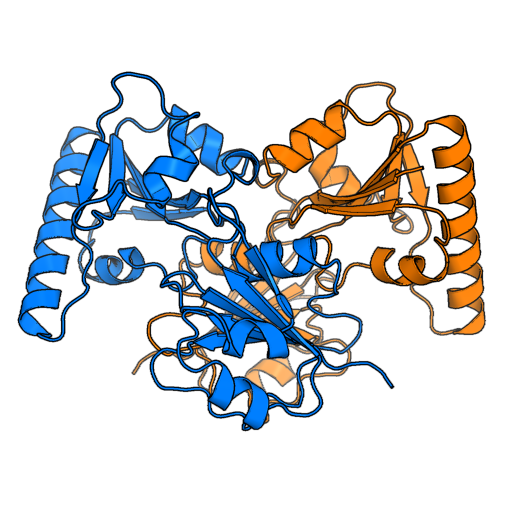LU B 1 219 ? 3.549 21.75 -10.227 1 78.25 219 GLU B O 1
ATOM 3423 N N . GLU B 1 220 ? 3.311 21.297 -8.164 1 59.62 220 GLU B N 1
ATOM 3424 C CA . GLU B 1 220 ? 2.348 22.391 -8.031 1 59.62 220 GLU B CA 1
ATOM 3425 C C . GLU B 1 220 ? 3.02 23.734 -8.234 1 59.62 220 GLU B C 1
ATOM 3427 O O . GLU B 1 220 ? 4.098 24 -7.691 1 59.62 220 GLU B O 1
ATOM 3432 N N . THR B 1 221 ? 2.836 24.344 -9.43 1 45.22 221 THR B N 1
ATOM 3433 C CA . THR B 1 221 ? 3.227 25.734 -9.602 1 45.22 221 THR B CA 1
ATOM 3434 C C . THR B 1 221 ? 2.627 26.609 -8.492 1 45.22 221 THR B C 1
ATOM 3436 O O . THR B 1 221 ? 1.504 26.359 -8.047 1 45.22 221 THR B O 1
#

Sequence (442 aa):
MKLYLLGVGPGDPELLTLKALRLIQRLPVLFYPEEEGRESLALRAAKPHIPPGKPLLPLPLFTGHDPQARERARRQAAETIREALARYGEGGYLVLGDSLLYASPLNLLPHLAGVEVEAVPGISAHQLAASRVLRPIALGEGGFAAVTGLKGVDPSGLDRFQSVFVYKAKDLVGLREAFPERKGFAFLRLGMEGERILPLERACEVERDYWTLVGLWREETMKLYLLGVGPGDPELLTLKALRLIQRLPVLFYPEEEGRESLALRAAKPHIPPGKPLLPLPLFTGHDPQARERARRQAAETIREALARYGEGGYLVLGDSLLYASPLNLLPHLAGVEVEAVPGISAHQLAASRVLRPIALGEGGFAAVTGLKGVDPSGLDRFQSVFVYKAKDLVGLREAFPERKGFAFLRLGMEGERILPLERACEVERDYWTLVGLWREET

InterPro domains:
  IPR000878 Tetrapyrrole methylase [PF00590] (2-198)
  IPR012382 Precorrin-2 C(20)-methyltransferase [PIRSF036427] (1-219)
  IPR012382 Precorrin-2 C(20)-methyltransferase [cd11645] (7-214)
  IPR014777 Tetrapyrrole methylase, subdomain 1 [G3DSA:3.40.1010.10] (1-123)
  IPR035996 Tetrapyrrole methylase superfamily [SSF53790] (2-213)

Organism: Thermus brockianus (NCBI:txid56956)

Solvent-accessible surface area (backbone atoms only — not comparable to full-atom values): 22527 Å² total; per-residue (Å²): 79,37,38,32,34,30,8,33,8,50,25,37,55,46,44,23,20,46,48,46,49,53,47,54,56,65,43,65,31,36,33,30,53,44,42,90,94,46,79,27,60,30,48,60,18,45,46,93,59,48,56,87,86,57,49,72,43,74,29,78,58,73,78,60,88,46,66,66,57,29,49,52,49,37,48,50,43,28,48,52,50,49,55,50,21,69,73,59,43,31,30,33,35,43,25,55,11,16,36,40,49,66,34,72,70,64,72,30,56,86,59,37,77,85,46,47,74,45,48,36,60,25,35,38,56,67,49,51,52,28,29,75,69,68,42,67,44,22,48,86,82,34,15,31,36,40,38,39,18,79,84,52,73,77,57,78,60,52,78,76,31,35,19,41,30,28,39,52,40,71,53,57,60,61,48,48,67,66,41,71,78,38,53,40,35,31,34,30,34,54,53,37,89,79,51,45,78,32,50,37,80,59,41,62,76,46,84,84,52,84,51,22,38,34,43,35,30,59,65,81,126,79,37,39,32,34,30,7,33,8,50,25,36,55,46,44,22,21,45,49,46,49,52,46,53,56,66,43,64,29,37,32,30,53,45,42,89,95,47,79,26,61,31,49,60,19,45,47,93,60,47,56,87,85,57,49,72,44,76,29,77,58,73,78,61,90,46,63,66,60,29,50,52,48,37,49,49,41,28,49,52,50,49,54,48,21,71,74,60,42,32,30,32,35,42,25,54,12,17,36,39,48,64,33,73,71,62,73,30,56,86,59,35,76,86,46,47,72,45,47,37,61,26,35,38,56,67,48,51,52,29,30,76,68,69,43,69,44,20,50,85,80,32,15,28,36,40,39,38,17,79,85,52,72,80,57,77,60,54,78,74,32,36,18,42,32,28,38,52,39,70,54,58,60,61,49,48,68,66,42,73,79,39,54,41,34,30,33,29,35,54,52,38,89,79,52,43,78,32,51,36,79,60,41,60,75,47,84,84,51,85,50,22,37,33,43,34,32,57,66,82,125

pLDDT: mean 93.38, std 8.35, range [45.22, 98.94]

Radius of gyration: 21.37 Å; Cα contacts (8 Å, |Δi|>4): 1007; chains: 2; bounding box: 53×64×54 Å

Foldseek 3Di:
DAEEEAECEQQALVQGDPVSLVCQAPAQAEEEEDDPPDDGSLCNSCVVRHDPPRHYHYAYQLDDPDPVSSVVSLLVRLVVVVVVCVVRVYYYYRFRAFRPPVTRCVVNVVNNPPYHYHYDTGHHLVNLVCVVVVHDQDDDPAAEEEEECPPHDDCPPRVRHQKYKYFQRDCLVSVCVSCVQWWKWKWASRSHPPIDIDTSVVVNVDDDDRGIMMMTGHDDD/DAEEEAECEQQALVQGDPVSLVCQAPAQAEEEEDDPPDDGSLCNSCVVRHDPPRHYHYAYFLDDPDPVVSVVSLLVRLVVVVVVCVVRVYYYYRFRAFSPPVTRCVVNVVNNPPYHYHYDTGHHLVNLVCVVVVHDQDDDPAAEEEEEQPPHDDCPPRVRHQKYKYFQRDCLVSVCVSCVQWWKWKWASRSHPPIDIGTSVVVNVDDDDRGIMMMTGHDPD

Nearest PDB structures (foldseek):
  8xj3-assembly1_B  TM=8.739E-01  e=6.836E-15  Akkermansia muciniphila
  3nd1-assembly1_B  TM=7.660E-01  e=2.080E-15  Rhodobacter capsulatus SB 1003
  2e0k-assembly1_A  TM=8.217E-01  e=1.361E-14  Chlorobaculum tepidum
  3nd1-assembly1_A  TM=8.030E-01  e=3.484E-14  Rhodobacter capsulatus SB 1003
  1ve2-assembly1_A  TM=6.854E-01  e=1.718E-11  Thermus thermophilus

Secondary structure (DSSP, 8-state):
-EEEEEE-BSS-GGG-BHHHHHHHHH-S-EEEEPBTTB--HHHHHHGGGSPTT--EEEE-----S-HHHHHHHHHHHHHHHHHHHHHHSEEEEEESB-TTBS-GGGGGGGG-TT-EEEEE----HHHHHHHHHT--SB-TT--EEEEE-BTB---TTGGGSSEEEEET---HHHHHHH-TTEEEEEEESTTSTT-EEEEHHHHTTS---SSEEEEEEE---/-EEEEEE-BSS-GGG-BHHHHHHHHH-S-EEEEPBTTB--HHHHHHGGGSPTT--EEEE-----S-HHHHHHHHHHHHHHHHHHHHHHSEEEEEESB-TTBS-GGGGGGGG-TT-EEEEE----HHHHHHHHHT--SB-TT--EEEEE-BTB---TT-TTSSEEEEET---HHHHHHH-TTEEEEEEESTTSTT-EEEEHHHHTTS---SSEEEEEEE---